Protein AF-0000000080533565 (afdb_homodimer)

Solvent-accessible surface area (backbone atoms only — not comparable to full-atom values): 35456 Å² total; per-residue (Å²): 122,48,80,57,69,41,47,73,46,42,68,65,74,76,89,72,80,69,96,56,73,54,44,36,47,45,24,53,51,21,35,47,46,67,70,63,59,46,59,23,35,41,31,36,41,44,77,78,29,66,64,57,52,42,51,50,50,36,37,60,77,69,70,53,85,31,39,39,37,37,31,29,66,59,48,56,44,95,85,79,41,76,51,63,64,62,50,52,52,54,42,49,54,51,39,55,74,74,38,51,89,37,41,49,78,43,80,36,55,74,76,73,49,49,84,79,52,58,70,43,52,31,29,33,40,37,48,45,60,65,49,32,41,67,50,44,50,47,53,52,63,71,48,51,64,30,38,19,55,52,11,36,38,36,35,52,40,37,62,38,79,58,98,70,38,18,34,33,62,48,46,64,56,53,49,72,77,33,57,28,41,68,39,76,55,63,44,9,37,34,40,35,46,72,18,81,57,61,51,64,74,59,51,51,48,20,51,28,36,74,70,68,64,37,62,67,60,43,49,49,44,42,52,52,4,46,30,50,45,34,51,46,47,37,54,52,44,50,54,50,31,52,53,31,47,52,48,36,52,52,39,50,53,50,36,52,52,41,52,52,51,36,54,53,33,52,51,48,34,53,54,32,54,52,50,36,51,52,37,51,51,51,38,52,52,52,52,51,52,51,53,51,53,50,53,51,52,52,50,51,52,52,53,52,51,51,52,49,51,50,52,52,50,52,53,49,63,68,51,40,67,65,47,51,60,54,44,57,59,48,51,73,65,57,62,72,68,72,74,112,121,49,79,56,68,40,50,74,46,41,69,63,73,75,90,73,80,69,95,56,73,55,45,37,47,45,24,54,51,22,36,46,46,67,69,62,61,45,60,21,34,41,32,36,40,44,77,78,30,67,62,58,49,42,51,51,50,36,37,60,76,68,70,53,86,31,38,40,36,38,32,29,66,59,49,56,45,93,86,78,39,76,50,64,64,62,51,52,52,53,42,49,54,52,40,57,75,74,38,52,91,38,43,49,79,44,78,35,54,75,76,73,50,50,83,82,52,57,70,42,53,30,29,33,40,38,48,47,61,63,49,33,41,67,50,45,51,48,54,50,63,71,46,52,64,29,37,20,55,54,11,35,39,36,34,53,39,38,62,38,80,56,96,68,38,18,34,33,62,50,46,64,55,53,50,73,76,33,57,31,39,68,37,77,55,64,43,9,38,35,39,34,45,72,19,82,55,61,52,63,74,58,49,51,47,21,51,29,36,75,70,69,64,37,62,67,59,43,50,49,44,42,51,54,4,45,31,51,44,33,52,47,46,36,54,52,44,50,54,50,30,52,53,32,48,51,48,34,52,54,40,50,53,50,38,53,52,41,51,52,51,33,54,53,32,51,50,48,34,53,54,32,54,52,51,35,53,52,36,52,51,51,40,52,52,53,51,51,51,52,53,51,52,50,52,52,53,53,49,50,53,50,52,52,51,51,51,51,53,51,52,54,53,53,55,50,63,68,51,40,63,63,47,48,58,56,42,52,58,48,47,70,67,53,56,74,68,59,83,110

Nearest PDB structures (foldseek):
  4uy5-assembly1_A  TM=6.197E-01  e=5.911E-05  Mycolicibacterium smegmatis
  4pim-assembly1_A  TM=6.134E-01  e=7.041E-05  Mycolicibacterium smegmatis
  6fnr-assembly1_A  TM=6.108E-01  e=8.387E-05  Mycolicibacterium smegmatis
  2br5-assembly1_D  TM=6.459E-01  e=3.818E-04  Streptomyces clavuligerus
  2br4-assembly1_C  TM=4.812E-01  e=2.539E-04  Streptomyces clavuligerus

Radius of gyration: 55.13 Å; Cα contacts (8 Å, |Δi|>4): 985; chains: 2; bounding box: 79×177×116 Å

Sequence (680 aa):
MNDFPLSNSMLISPRELSLSAWLGHIPFASWLVEQLQPQSIVELGTHRGSSFLALCQAVQEQGLTARVFAVDTWEGDEHAGYYGDEIYNALREYQQRNYAGISEMLRMRFNEALPYFADGSIDLLHIDGLHTYEAVREDFETWLPKLSDRAVVIFHDTCVRERGFGVWQYWSEISQQYPAFEFTHTHGLGVLLVGKQRVPALADLAARAAAGDFAPINRLFDTLGSNIKRAEEVERVNAGLMDARNEVNRLGTLGHELQQRCLQLEQDVRDGRELVRQAEQQVQQQRERAEQSAVTAEDLRRIVAEERARMVEEVQAALGPQLDSQARSLDRLLQPWWRRMNDFPLSNSMLISPRELSLSAWLGHIPFASWLVEQLQPQSIVELGTHRGSSFLALCQAVQEQGLTARVFAVDTWEGDEHAGYYGDEIYNALREYQQRNYAGISEMLRMRFNEALPYFADGSIDLLHIDGLHTYEAVREDFETWLPKLSDRAVVIFHDTCVRERGFGVWQYWSEISQQYPAFEFTHTHGLGVLLVGKQRVPALADLAARAAAGDFAPINRLFDTLGSNIKRAEEVERVNAGLMDARNEVNRLGTLGHELQQRCLQLEQDVRDGRELVRQAEQQVQQQRERAEQSAVTAEDLRRIVAEERARMVEEVQAALGPQLDSQARSLDRLLQPWWRR

Foldseek 3Di:
DPPQDDDPQLLDDQPDADDDLCLLCLSVLLVCCVLLLAQEEEEEDQQLNNSVSSNLVSCVVNVGQHAYEYEEQNQDDPVGDGDDCPSVVVSVVVCVVPRVNRYYYHNDHLLVCQVVADFQRHAEYEYDYDQAQVVSVCSCVSCVRRHHLAHKYKYALLQPDPPRGCNVVNCVVVCVVFQWDKQNPSNIMIIGGSHNPYRVSVNVLSVCRVVVNNVVVSVVSSVSSVVSVVVSVVVVVVVVVVVVVVVVVVVVVVVVVVVVVVVVVVVVVVVVVVVVVVVVVVVVVVVVVVVVVVVVVVVVVVVVVVVVVVVVVVVCVVCVVVVVVVVVVVVVVPVPPVPD/DPPQDDDPQLLDDQPDADDDLCLLCLSVLLVCCVLQLAQEEEEEDQQLNNSVSSNLVSCVVNVGQHAYEYEEQNQDDPVGDGDDCPSVVVSVVVCVVPRVNRYYYHNDHLLVCQVVADFQRHAEYEYDYDQAQVVSVCSCVSCVRRHHLAHKYKYALLQPDPPRGCNVVNCVVVCVVFQWDKQNPSNIMIIGGSHNPYRVSVNVQSVCRVVVNNVVVSVVSSVSSVVSVVVSVVVVVVVVVVVVVVVVVVVVVVVVVVVVVVVVVVVVVVVVVVVVVVVVVVVVVVVVVVVVVVVVVVVVVVVVVVVVVVVVVVVCVVCVVVVVVVVVVVVVVVVVPVPD

Organism: Stenotrophomonas maltophilia (strain K279a) (NCBI:txid522373)

pLDDT: mean 86.28, std 18.14, range [25.46, 98.9]

Structure (mmCIF, N/CA/C/O backbone):
data_AF-0000000080533565-model_v1
#
loop_
_entity.id
_entity.type
_entity.pdbx_description
1 polymer 'LPS O-antigen biosynthesis protein'
#
loop_
_atom_site.group_PDB
_atom_site.id
_atom_site.type_symbol
_atom_site.label_atom_id
_atom_site.label_alt_id
_atom_site.label_comp_id
_atom_site.label_asym_id
_atom_site.label_entity_id
_atom_site.label_seq_id
_atom_site.pdbx_PDB_ins_code
_atom_site.Cartn_x
_atom_site.Cartn_y
_atom_site.Cartn_z
_atom_site.occupancy
_atom_site.B_iso_or_equiv
_atom_site.auth_seq_id
_atom_site.auth_comp_id
_atom_site.auth_asym_id
_atom_site.auth_atom_id
_atom_site.pdbx_PDB_model_num
ATOM 1 N N . MET A 1 1 ? -5.46 -19.702 -17.328 1 48.3 1 MET A N 1
ATOM 2 C CA . MET A 1 1 ? -4.772 -19.977 -16.07 1 48.3 1 MET A CA 1
ATOM 3 C C . MET A 1 1 ? -3.269 -19.767 -16.214 1 48.3 1 MET A C 1
ATOM 5 O O . MET A 1 1 ? -2.679 -20.144 -17.228 1 48.3 1 MET A O 1
ATOM 9 N N . ASN A 1 2 ? -2.687 -18.665 -15.605 1 58.46 2 ASN A N 1
ATOM 10 C CA . ASN A 1 2 ? -1.243 -18.46 -15.555 1 58.46 2 ASN A CA 1
ATOM 11 C C . ASN A 1 2 ? -0.55 -19.548 -14.74 1 58.46 2 ASN A C 1
ATOM 13 O O . ASN A 1 2 ? -0.873 -19.752 -13.568 1 58.46 2 ASN A O 1
ATOM 17 N N . ASP A 1 3 ? -0.053 -20.557 -15.458 1 69.55 3 ASP A N 1
ATOM 18 C CA . ASP A 1 3 ? 0.605 -21.738 -14.908 1 69.55 3 ASP A CA 1
ATOM 19 C C . ASP A 1 3 ? 1.935 -21.372 -14.254 1 69.55 3 ASP A C 1
ATOM 21 O O . ASP A 1 3 ? 2.808 -22.227 -14.089 1 69.55 3 ASP A O 1
ATOM 25 N N . PHE A 1 4 ? 2.162 -20.065 -14 1 80.33 4 PHE A N 1
ATOM 26 C CA . PHE A 1 4 ? 3.401 -19.694 -13.327 1 80.33 4 PHE A CA 1
ATOM 27 C C . PHE A 1 4 ? 3.361 -20.099 -11.858 1 80.33 4 PHE A C 1
ATOM 29 O O . PHE A 1 4 ? 2.453 -19.703 -11.124 1 80.33 4 PHE A O 1
ATOM 36 N N . PRO A 1 5 ? 4.245 -20.934 -11.489 1 80.1 5 PRO A N 1
ATOM 37 C CA . PRO A 1 5 ? 4.226 -21.401 -10.101 1 80.1 5 PRO A CA 1
ATOM 38 C C . PRO A 1 5 ? 4.597 -20.306 -9.105 1 80.1 5 PRO A C 1
ATOM 40 O O . PRO A 1 5 ? 5.495 -19.502 -9.371 1 80.1 5 PRO A O 1
ATOM 43 N N . LEU A 1 6 ? 3.899 -20.332 -8.027 1 82.18 6 LEU A N 1
ATOM 44 C CA . LEU A 1 6 ? 4.182 -19.364 -6.973 1 82.18 6 LEU A CA 1
ATOM 45 C C . LEU A 1 6 ? 5.274 -19.879 -6.041 1 82.18 6 LEU A C 1
ATOM 47 O O . LEU A 1 6 ? 5.304 -21.066 -5.709 1 82.18 6 LEU A O 1
ATOM 51 N N . SER A 1 7 ? 6.236 -19.007 -5.757 1 87.8 7 SER A N 1
ATOM 52 C CA . SER A 1 7 ? 7.281 -19.302 -4.782 1 87.8 7 SER A CA 1
ATOM 53 C C . SER A 1 7 ? 7.232 -18.33 -3.608 1 87.8 7 SER A C 1
ATOM 55 O O . SER A 1 7 ? 6.817 -17.18 -3.764 1 87.8 7 SER A O 1
ATOM 57 N N . ASN A 1 8 ? 7.609 -18.831 -2.48 1 88.73 8 ASN A N 1
ATOM 58 C CA . ASN A 1 8 ? 7.625 -17.996 -1.283 1 88.73 8 ASN A CA 1
ATOM 59 C C . ASN A 1 8 ? 8.565 -16.804 -1.444 1 88.73 8 ASN A C 1
ATOM 61 O O . ASN A 1 8 ? 8.35 -15.753 -0.838 1 88.73 8 ASN A O 1
ATOM 65 N N . SER A 1 9 ? 9.545 -16.993 -2.236 1 93.65 9 SER A N 1
ATOM 66 C CA . SER A 1 9 ? 10.534 -15.934 -2.411 1 93.65 9 SER A CA 1
ATOM 67 C C . SER A 1 9 ? 9.909 -14.693 -3.04 1 93.65 9 SER A C 1
ATOM 69 O O . SER A 1 9 ? 10.37 -13.574 -2.807 1 93.65 9 SER A O 1
ATOM 71 N N . MET A 1 10 ? 8.797 -14.86 -3.801 1 93.51 10 MET A N 1
ATOM 72 C CA . MET A 1 10 ? 8.123 -13.747 -4.463 1 93.51 10 MET A CA 1
ATOM 73 C C . MET A 1 10 ? 7.397 -12.869 -3.449 1 93.51 10 MET A C 1
ATOM 75 O O . MET A 1 10 ? 7.006 -11.744 -3.763 1 93.51 10 MET A O 1
ATOM 79 N N . LEU A 1 11 ? 7.178 -13.432 -2.231 1 94.01 11 LEU A N 1
ATOM 80 C CA . LEU A 1 11 ? 6.392 -12.748 -1.21 1 94.01 11 LEU A CA 1
ATOM 81 C C . LEU A 1 11 ? 7.3 -12.09 -0.176 1 94.01 11 LEU A C 1
ATOM 83 O O . LEU A 1 11 ? 6.892 -11.876 0.968 1 94.01 11 LEU A O 1
ATOM 87 N N . ILE A 1 12 ? 8.483 -11.711 -0.549 1 94.14 12 ILE A N 1
ATOM 88 C CA . ILE A 1 12 ? 9.504 -11.139 0.322 1 94.14 12 ILE A CA 1
ATOM 89 C C . ILE A 1 12 ? 8.986 -9.843 0.942 1 94.14 12 ILE A C 1
ATOM 91 O O . ILE A 1 12 ? 8.298 -9.062 0.279 1 94.14 12 ILE A O 1
ATOM 95 N N . SER A 1 13 ? 9.308 -9.669 2.163 1 93.3 13 SER A N 1
ATOM 96 C CA . SER A 1 13 ? 9.09 -8.419 2.884 1 93.3 13 SER A CA 1
ATOM 97 C C . SER A 1 13 ? 10.408 -7.703 3.161 1 93.3 13 SER A C 1
ATOM 99 O O . SER A 1 13 ? 11.17 -8.113 4.039 1 93.3 13 SER A O 1
ATOM 101 N N . PRO A 1 14 ? 10.633 -6.649 2.437 1 95.61 14 PRO A N 1
ATOM 102 C CA . PRO A 1 14 ? 11.915 -5.969 2.632 1 95.61 14 PRO A CA 1
ATOM 103 C C . PRO A 1 14 ? 12.108 -5.472 4.062 1 95.61 14 PRO A C 1
ATOM 105 O O . PRO A 1 14 ? 11.183 -4.911 4.655 1 95.61 14 PRO A O 1
ATOM 108 N N . ARG A 1 15 ? 13.268 -5.658 4.576 1 94.68 15 ARG A N 1
ATOM 109 C CA . ARG A 1 15 ? 13.6 -5.226 5.93 1 94.68 15 ARG A CA 1
ATOM 110 C C . ARG A 1 15 ? 13.869 -3.725 5.974 1 94.68 15 ARG A C 1
ATOM 112 O O . ARG A 1 15 ? 13.643 -3.079 7 1 94.68 15 ARG A O 1
ATOM 119 N N . GLU A 1 16 ? 14.394 -3.274 4.845 1 91.41 16 GLU A N 1
ATOM 120 C CA . GLU A 1 16 ? 14.648 -1.845 4.691 1 91.41 16 GLU A CA 1
ATOM 121 C C . GLU A 1 16 ? 13.85 -1.265 3.526 1 91.41 16 GLU A C 1
ATOM 123 O O . GLU A 1 16 ? 13.922 -1.773 2.405 1 91.41 16 GLU A O 1
ATOM 128 N N . LEU A 1 17 ? 13.037 -0.25 3.902 1 90.56 17 LEU A N 1
ATOM 129 C CA . LEU A 1 17 ? 12.188 0.382 2.898 1 90.56 17 LEU A CA 1
ATOM 130 C C . LEU A 1 17 ? 12.546 1.855 2.732 1 90.56 17 LEU A C 1
ATOM 132 O O . LEU A 1 17 ? 12.45 2.632 3.684 1 90.56 17 LEU A O 1
ATOM 136 N N . SER A 1 18 ? 13.215 2.184 1.63 1 89.03 18 SER A N 1
ATOM 137 C CA . SER A 1 18 ? 13.499 3.568 1.264 1 89.03 18 SER A CA 1
ATOM 138 C C . SER A 1 18 ? 12.896 3.916 -0.093 1 89.03 18 SER A C 1
ATOM 140 O O . SER A 1 18 ? 12.713 3.039 -0.939 1 89.03 18 SER A O 1
ATOM 142 N N . LEU A 1 19 ? 12.561 5.159 -0.22 1 90.02 19 LEU A N 1
ATOM 143 C CA . LEU A 1 19 ? 12.025 5.602 -1.503 1 90.02 19 LEU A CA 1
ATOM 144 C C . LEU A 1 19 ? 12.983 5.262 -2.639 1 90.02 19 LEU A C 1
ATOM 146 O O . LEU A 1 19 ? 14.16 5.628 -2.596 1 90.02 19 LEU A O 1
ATOM 150 N N . SER A 1 20 ? 12.492 4.566 -3.528 1 93.28 20 SER A N 1
ATOM 151 C CA . SER A 1 20 ? 13.304 4.134 -4.66 1 93.28 20 SER A CA 1
ATOM 152 C C . SER A 1 20 ? 12.433 3.754 -5.853 1 93.28 20 SER A C 1
ATOM 154 O O . SER A 1 20 ? 11.337 3.216 -5.681 1 93.28 20 SER A O 1
ATOM 156 N N . ALA A 1 21 ? 12.959 3.958 -7.016 1 92.19 21 ALA A N 1
ATOM 157 C CA . ALA A 1 21 ? 12.296 3.558 -8.255 1 92.19 21 ALA A CA 1
ATOM 158 C C . ALA A 1 21 ? 12.39 2.049 -8.464 1 92.19 21 ALA A C 1
ATOM 160 O O . ALA A 1 21 ? 11.751 1.5 -9.365 1 92.19 21 ALA A O 1
ATOM 161 N N . TRP A 1 22 ? 13.063 1.401 -7.593 1 95.56 22 TRP A N 1
ATOM 162 C CA . TRP A 1 22 ? 13.351 -0.016 -7.792 1 95.56 22 TRP A CA 1
ATOM 163 C C . TRP A 1 22 ? 12.449 -0.882 -6.919 1 95.56 22 TRP A C 1
ATOM 165 O O . TRP A 1 22 ? 12.476 -2.111 -7.015 1 95.56 22 TRP A O 1
ATOM 175 N N . LEU A 1 23 ? 11.635 -0.359 -6.103 1 96.84 23 LEU A N 1
ATOM 176 C CA . LEU A 1 23 ? 10.873 -1.084 -5.092 1 96.84 23 LEU A CA 1
ATOM 177 C C . LEU A 1 23 ? 9.963 -2.122 -5.738 1 96.84 23 LEU A C 1
ATOM 179 O O . LEU A 1 23 ? 9.805 -3.228 -5.214 1 96.84 23 LEU A O 1
ATOM 183 N N . GLY A 1 24 ? 9.436 -1.752 -6.871 1 97.85 24 GLY A N 1
ATOM 184 C CA . GLY A 1 24 ? 8.482 -2.621 -7.542 1 97.85 24 GLY A CA 1
ATOM 185 C C . GLY A 1 24 ? 9.108 -3.896 -8.074 1 97.85 24 GLY A C 1
ATOM 186 O O . GLY A 1 24 ? 8.399 -4.839 -8.431 1 97.85 24 GLY A O 1
ATOM 187 N N . HIS A 1 25 ? 10.408 -4.031 -8.082 1 98.42 25 HIS A N 1
ATOM 188 C CA . HIS A 1 25 ? 11.089 -5.171 -8.686 1 98.42 25 HIS A CA 1
ATOM 189 C C . HIS A 1 25 ? 11.621 -6.123 -7.619 1 98.42 25 HIS A C 1
ATOM 191 O O . HIS A 1 25 ? 12.15 -7.189 -7.941 1 98.42 25 HIS A O 1
ATOM 197 N N . ILE A 1 26 ? 11.433 -5.858 -6.352 1 98.25 26 ILE A N 1
ATOM 198 C CA . ILE A 1 26 ? 12.015 -6.615 -5.249 1 98.25 26 ILE A CA 1
ATOM 199 C C . ILE A 1 26 ? 11.468 -8.04 -5.255 1 98.25 26 ILE A C 1
ATOM 201 O O . ILE A 1 26 ? 12.225 -9.003 -5.115 1 98.25 26 ILE A O 1
ATOM 205 N N . PRO A 1 27 ? 10.155 -8.23 -5.531 1 97.58 27 PRO A N 1
ATOM 206 C CA . PRO A 1 27 ? 9.657 -9.606 -5.573 1 97.58 27 PRO A CA 1
ATOM 207 C C . PRO A 1 27 ? 10.311 -10.437 -6.675 1 97.58 27 PRO A C 1
ATOM 209 O O . PRO A 1 27 ? 10.657 -11.6 -6.454 1 97.58 27 PRO A O 1
ATOM 212 N N . PHE A 1 28 ? 10.461 -9.85 -7.82 1 98.02 28 PHE A N 1
ATOM 213 C CA . PHE A 1 28 ? 11.097 -10.586 -8.905 1 98.02 28 PHE A CA 1
ATOM 214 C C . PHE A 1 28 ? 12.556 -10.881 -8.577 1 98.02 28 PHE A C 1
ATOM 216 O O . PHE A 1 28 ? 13.054 -11.973 -8.86 1 98.02 28 PHE A O 1
ATOM 223 N N . ALA A 1 29 ? 13.243 -9.865 -7.997 1 98.49 29 ALA A N 1
ATOM 224 C CA . ALA A 1 29 ? 14.647 -10.052 -7.64 1 98.49 29 ALA A CA 1
ATOM 225 C C . ALA A 1 29 ? 14.822 -11.25 -6.711 1 98.49 29 ALA A C 1
ATOM 227 O O . ALA A 1 29 ? 15.734 -12.059 -6.894 1 98.49 29 ALA A O 1
ATOM 228 N N . SER A 1 30 ? 13.985 -11.308 -5.762 1 98.07 30 SER A N 1
ATOM 229 C CA . SER A 1 30 ? 14.049 -12.422 -4.821 1 98.07 30 SER A CA 1
ATOM 230 C C . SER A 1 30 ? 13.787 -13.752 -5.521 1 98.07 30 SER A C 1
ATOM 232 O O . SER A 1 30 ? 14.487 -14.737 -5.275 1 98.07 30 SER A O 1
ATOM 234 N N . TRP A 1 31 ? 12.789 -13.777 -6.362 1 97.11 31 TRP A N 1
ATOM 235 C CA . TRP A 1 31 ? 12.482 -14.977 -7.134 1 97.11 31 TRP A CA 1
ATOM 236 C C . TRP A 1 31 ? 13.644 -15.348 -8.05 1 97.11 31 TRP A C 1
ATOM 238 O O . TRP A 1 31 ? 13.978 -16.526 -8.193 1 97.11 31 TRP A O 1
ATOM 248 N N . LEU A 1 32 ? 14.237 -14.337 -8.649 1 98.15 32 LEU A N 1
ATOM 249 C CA . LEU A 1 32 ? 15.357 -14.542 -9.56 1 98.15 32 LEU A CA 1
ATOM 250 C C . LEU A 1 32 ? 16.527 -15.207 -8.843 1 98.15 32 LEU A C 1
ATOM 252 O O . LEU A 1 32 ? 17.138 -16.138 -9.374 1 98.15 32 LEU A O 1
ATOM 256 N N . VAL A 1 33 ? 16.819 -14.74 -7.677 1 98.36 33 VAL A N 1
ATOM 257 C CA . VAL A 1 33 ? 17.902 -15.305 -6.879 1 98.36 33 VAL A CA 1
ATOM 258 C C . VAL A 1 33 ? 17.596 -16.765 -6.552 1 98.36 33 VAL A C 1
ATOM 260 O O . VAL A 1 33 ? 18.485 -17.618 -6.602 1 98.36 33 VAL A O 1
ATOM 263 N N . GLU A 1 34 ? 16.378 -17.053 -6.266 1 97.04 34 GLU A N 1
ATOM 264 C CA . GLU A 1 34 ? 15.969 -18.419 -5.956 1 97.04 34 GLU A CA 1
ATOM 265 C C . GLU A 1 34 ? 16.187 -19.345 -7.15 1 97.04 34 GLU A C 1
ATOM 267 O O . GLU A 1 34 ? 16.675 -20.465 -6.993 1 97.04 34 GLU A O 1
ATOM 272 N N . GLN A 1 35 ? 15.806 -18.858 -8.318 1 96.54 35 GLN A N 1
ATOM 273 C CA . GLN A 1 35 ? 15.886 -19.689 -9.515 1 96.54 35 GLN A CA 1
ATOM 274 C C . GLN A 1 35 ? 17.331 -19.837 -9.985 1 96.54 35 GLN A C 1
ATOM 276 O O . GLN A 1 35 ? 17.758 -20.932 -10.359 1 96.54 35 GLN A O 1
ATOM 281 N N . LEU A 1 36 ? 18.06 -18.766 -9.928 1 97.64 36 LEU A N 1
ATOM 282 C CA . LEU A 1 36 ? 19.398 -18.719 -10.507 1 97.64 36 LEU A CA 1
ATOM 283 C C . LEU A 1 36 ? 20.422 -19.334 -9.559 1 97.64 36 LEU A C 1
ATOM 285 O O . LEU A 1 36 ? 21.436 -19.879 -10.003 1 97.64 36 LEU A O 1
ATOM 289 N N . GLN A 1 37 ? 20.166 -19.225 -8.256 1 97.73 37 GLN A N 1
ATOM 290 C CA . GLN A 1 37 ? 21.128 -19.659 -7.249 1 97.73 37 GLN A CA 1
ATOM 291 C C . GLN A 1 37 ? 22.534 -19.167 -7.583 1 97.73 37 GLN A C 1
ATOM 293 O O . GLN A 1 37 ? 23.467 -19.965 -7.692 1 97.73 37 GLN A O 1
ATOM 298 N N . PRO A 1 38 ? 22.648 -17.876 -7.697 1 98.22 38 PRO A N 1
ATOM 299 C CA . PRO A 1 38 ? 23.928 -17.317 -8.138 1 98.22 38 PRO A CA 1
ATOM 300 C C . PRO A 1 38 ? 25.031 -17.474 -7.094 1 98.22 38 PRO A C 1
ATOM 302 O O . PRO A 1 38 ? 24.746 -17.552 -5.897 1 98.22 38 PRO A O 1
ATOM 305 N N . GLN A 1 39 ? 26.253 -17.562 -7.601 1 97.6 39 GLN A N 1
ATOM 306 C CA . GLN A 1 39 ? 27.414 -17.526 -6.718 1 97.6 39 GLN A CA 1
ATOM 307 C C . GLN A 1 39 ? 27.971 -16.111 -6.598 1 97.6 39 GLN A C 1
ATOM 309 O O . GLN A 1 39 ? 28.561 -15.755 -5.576 1 97.6 39 GLN A O 1
ATOM 314 N N . SER A 1 40 ? 27.746 -15.345 -7.597 1 98.41 40 SER A N 1
ATOM 315 C CA . SER A 1 40 ? 28.26 -13.98 -7.639 1 98.41 40 SER A CA 1
ATOM 316 C C . SER A 1 40 ? 27.257 -13.031 -8.285 1 98.41 40 SER A C 1
ATOM 318 O O . SER A 1 40 ? 26.776 -13.286 -9.391 1 98.41 40 SER A O 1
ATOM 320 N N . ILE A 1 41 ? 26.912 -11.934 -7.577 1 98.82 41 ILE A N 1
ATOM 321 C CA . ILE A 1 41 ? 26.013 -10.882 -8.037 1 98.82 41 ILE A CA 1
ATOM 322 C C . ILE A 1 41 ? 26.742 -9.54 -8.031 1 98.82 41 ILE A C 1
ATOM 324 O O . ILE A 1 41 ? 27.382 -9.178 -7.041 1 98.82 41 ILE A O 1
ATOM 328 N N . VAL A 1 42 ? 26.687 -8.808 -9.135 1 98.84 42 VAL A N 1
ATOM 329 C CA . VAL A 1 42 ? 27.324 -7.497 -9.214 1 98.84 42 VAL A CA 1
ATOM 330 C C . VAL A 1 42 ? 26.301 -6.451 -9.649 1 98.84 42 VAL A C 1
ATOM 332 O O . VAL A 1 42 ? 25.578 -6.65 -10.629 1 98.84 42 VAL A O 1
ATOM 335 N N . GLU A 1 43 ? 26.194 -5.402 -8.93 1 98.66 43 GLU A N 1
ATOM 336 C CA . GLU A 1 43 ? 25.33 -4.276 -9.271 1 98.66 43 GLU A CA 1
ATOM 337 C C . GLU A 1 43 ? 26.15 -3.047 -9.654 1 98.66 43 GLU A C 1
ATOM 339 O O . GLU A 1 43 ? 27.024 -2.617 -8.898 1 98.66 43 GLU A O 1
ATOM 344 N N . LEU A 1 44 ? 25.889 -2.523 -10.821 1 98.1 44 LEU A N 1
ATOM 345 C CA . LEU A 1 44 ? 26.475 -1.268 -11.278 1 98.1 44 LEU A CA 1
ATOM 346 C C . LEU A 1 44 ? 25.513 -0.106 -11.054 1 98.1 44 LEU A C 1
ATOM 348 O O . LEU A 1 44 ? 24.536 0.049 -11.79 1 98.1 44 LEU A O 1
ATOM 352 N N . GLY A 1 45 ? 25.761 0.716 -10.08 1 96.12 45 GLY A N 1
ATOM 353 C CA . GLY A 1 45 ? 24.857 1.788 -9.692 1 96.12 45 GLY A CA 1
ATOM 354 C C . GLY A 1 45 ? 23.948 1.412 -8.537 1 96.12 45 GLY A C 1
ATOM 355 O O . GLY A 1 45 ? 22.946 0.72 -8.728 1 96.12 45 GLY A O 1
ATOM 356 N N . THR A 1 46 ? 24.229 1.97 -7.358 1 94.74 46 THR A N 1
ATOM 357 C CA . THR A 1 46 ? 23.552 1.499 -6.155 1 94.74 46 THR A CA 1
ATOM 358 C C . THR A 1 46 ? 22.791 2.637 -5.481 1 94.74 46 THR A C 1
ATOM 360 O O . THR A 1 46 ? 21.736 2.417 -4.882 1 94.74 46 THR A O 1
ATOM 363 N N . HIS A 1 47 ? 23.263 3.825 -5.544 1 91.78 47 HIS A N 1
ATOM 364 C CA . HIS A 1 47 ? 22.657 4.999 -4.924 1 91.78 47 HIS A CA 1
ATOM 365 C C . HIS A 1 47 ? 22.263 4.716 -3.478 1 91.78 47 HIS A C 1
ATOM 367 O O . HIS A 1 47 ? 23.119 4.409 -2.646 1 91.78 47 HIS A O 1
ATOM 373 N N . ARG A 1 48 ? 20.999 4.582 -3.14 1 91.09 48 ARG A N 1
ATOM 374 C CA . ARG A 1 48 ? 20.555 4.391 -1.763 1 91.09 48 ARG A CA 1
ATOM 375 C C . ARG A 1 48 ? 20.501 2.909 -1.406 1 91.09 48 ARG A C 1
ATOM 377 O O . ARG A 1 48 ? 20.302 2.552 -0.243 1 91.09 48 ARG A O 1
ATOM 384 N N . GLY A 1 49 ? 20.577 2.038 -2.371 1 95.23 49 GLY A N 1
ATOM 385 C CA . GLY A 1 49 ? 20.866 0.639 -2.099 1 95.23 49 GLY A CA 1
ATOM 386 C C . GLY A 1 49 ? 19.622 -0.228 -2.051 1 95.23 49 GLY A C 1
ATOM 387 O O . GLY A 1 49 ? 19.661 -1.35 -1.54 1 95.23 49 GLY A O 1
ATOM 388 N N . SER A 1 50 ? 18.483 0.153 -2.602 1 95.55 50 SER A N 1
ATOM 389 C CA . SER A 1 50 ? 17.253 -0.63 -2.541 1 95.55 50 SER A CA 1
ATOM 390 C C . SER A 1 50 ? 17.419 -1.974 -3.242 1 95.55 50 SER A C 1
ATOM 392 O O . SER A 1 50 ? 17.074 -3.018 -2.684 1 95.55 50 SER A O 1
ATOM 394 N N . SER A 1 51 ? 17.935 -1.945 -4.439 1 97.51 51 SER A N 1
ATOM 395 C CA . SER A 1 51 ? 18.153 -3.186 -5.176 1 97.51 51 SER A CA 1
ATOM 396 C C . SER A 1 51 ? 19.257 -4.022 -4.537 1 97.51 51 SER A C 1
ATOM 398 O O . SER A 1 51 ? 19.112 -5.236 -4.381 1 97.51 51 SER A O 1
ATOM 400 N N . PHE A 1 52 ? 20.307 -3.381 -4.104 1 97.94 52 PHE A N 1
ATOM 401 C CA . PHE A 1 52 ? 21.444 -4.048 -3.48 1 97.94 52 PHE A CA 1
ATOM 402 C C . PHE A 1 52 ? 21.016 -4.774 -2.21 1 97.94 52 PHE A C 1
ATOM 404 O O . PHE A 1 52 ? 21.309 -5.959 -2.038 1 97.94 52 PHE A O 1
ATOM 411 N N . LEU A 1 53 ? 20.281 -4.099 -1.372 1 97.97 53 LEU A N 1
ATOM 412 C CA . LEU A 1 53 ? 19.829 -4.669 -0.107 1 97.97 53 LEU A CA 1
ATOM 413 C C . LEU A 1 53 ? 18.81 -5.779 -0.344 1 97.97 53 LEU A C 1
ATOM 415 O O . LEU A 1 53 ? 18.781 -6.768 0.392 1 97.97 53 LEU A O 1
ATOM 419 N N . ALA A 1 54 ? 17.977 -5.615 -1.364 1 97.69 54 ALA A N 1
ATOM 420 C CA . ALA A 1 54 ? 17.015 -6.655 -1.717 1 97.69 54 ALA A CA 1
ATOM 421 C C . ALA A 1 54 ? 17.725 -7.939 -2.139 1 97.69 54 ALA A C 1
ATOM 423 O O . ALA A 1 54 ? 17.322 -9.036 -1.745 1 97.69 54 ALA A O 1
ATOM 424 N N . LEU A 1 55 ? 18.739 -7.82 -2.918 1 98.41 55 LEU A N 1
ATOM 425 C CA . LEU A 1 55 ? 19.502 -8.98 -3.367 1 98.41 55 LEU A CA 1
ATOM 426 C C . LEU A 1 55 ? 20.226 -9.64 -2.198 1 98.41 55 LEU A C 1
ATOM 428 O O . LEU A 1 55 ? 20.253 -10.868 -2.094 1 98.41 55 LEU A O 1
ATOM 432 N N . CYS A 1 56 ? 20.782 -8.8 -1.313 1 98.5 56 CYS A N 1
ATOM 433 C CA . CYS A 1 56 ? 21.423 -9.331 -0.116 1 98.5 56 CYS A CA 1
ATOM 434 C C . CYS A 1 56 ? 20.431 -10.118 0.731 1 98.5 56 CYS A C 1
ATOM 436 O O . CYS A 1 56 ? 20.73 -11.228 1.176 1 98.5 56 CYS A O 1
ATOM 438 N N . GLN A 1 57 ? 19.272 -9.559 0.921 1 98.05 57 GLN A N 1
ATOM 439 C CA . GLN A 1 57 ? 18.246 -10.207 1.731 1 98.05 57 GLN A CA 1
ATOM 440 C C . GLN A 1 57 ? 17.814 -11.534 1.112 1 98.05 57 GLN A C 1
ATOM 442 O O . GLN A 1 57 ? 17.619 -12.522 1.823 1 98.05 57 GLN A O 1
ATOM 447 N N . ALA A 1 58 ? 17.615 -11.52 -0.191 1 97.98 58 ALA A N 1
ATOM 448 C CA . ALA A 1 58 ? 17.222 -12.743 -0.885 1 97.98 58 ALA A CA 1
ATOM 449 C C . ALA A 1 58 ? 18.259 -13.845 -0.686 1 97.98 58 ALA A C 1
ATOM 451 O O . ALA A 1 58 ? 17.91 -14.987 -0.378 1 97.98 58 ALA A O 1
ATOM 452 N N . VAL A 1 59 ? 19.541 -13.513 -0.804 1 98.2 59 VAL A N 1
ATOM 453 C CA . VAL A 1 59 ? 20.634 -14.467 -0.645 1 98.2 59 VAL A CA 1
ATOM 454 C C . VAL A 1 59 ? 20.622 -15.034 0.773 1 98.2 59 VAL A C 1
ATOM 456 O O . VAL A 1 59 ? 20.715 -16.249 0.963 1 98.2 59 VAL A O 1
ATOM 459 N N . GLN A 1 60 ? 20.495 -14.164 1.687 1 97.46 60 GLN A N 1
ATOM 460 C CA . GLN A 1 60 ? 20.502 -14.559 3.092 1 97.46 60 GLN A CA 1
ATOM 461 C C . GLN A 1 60 ? 19.308 -15.452 3.418 1 97.46 60 GLN A C 1
ATOM 463 O O . GLN A 1 60 ? 19.467 -16.517 4.018 1 97.46 60 GLN A O 1
ATOM 468 N N . GLU A 1 61 ? 18.14 -15.095 3.014 1 96.23 61 GLU A N 1
ATOM 469 C CA . GLU A 1 61 ? 16.916 -15.808 3.366 1 96.23 61 GLU A CA 1
ATOM 470 C C . GLU A 1 61 ? 16.857 -17.173 2.685 1 96.23 61 GLU A C 1
ATOM 472 O O . GLU A 1 61 ? 16.232 -18.103 3.198 1 96.23 61 GLU A O 1
ATOM 477 N N . GLN A 1 62 ? 17.521 -17.268 1.598 1 96.09 62 GLN A N 1
ATOM 478 C CA . GLN A 1 62 ? 17.465 -18.52 0.852 1 96.09 62 GLN A CA 1
ATOM 479 C C . GLN A 1 62 ? 18.664 -19.407 1.176 1 96.09 62 GLN A C 1
ATOM 481 O O . GLN A 1 62 ? 18.811 -20.493 0.611 1 96.09 62 GLN A O 1
ATOM 486 N N . GLY A 1 63 ? 19.575 -18.967 2.032 1 95.96 63 GLY A N 1
ATOM 487 C CA . GLY A 1 63 ? 20.686 -19.759 2.537 1 95.96 63 GLY A CA 1
ATOM 488 C C . GLY A 1 63 ? 21.751 -20.026 1.491 1 95.96 63 GLY A C 1
ATOM 489 O O . GLY A 1 63 ? 22.319 -21.119 1.44 1 95.96 63 GLY A O 1
ATOM 490 N N . LEU A 1 64 ? 21.976 -19.065 0.659 1 96.62 64 LEU A N 1
ATOM 491 C CA . LEU A 1 64 ? 22.969 -19.236 -0.396 1 96.62 64 LEU A CA 1
ATOM 492 C C . LEU A 1 64 ? 24.336 -18.733 0.056 1 96.62 64 LEU A C 1
ATOM 494 O O . LEU A 1 64 ? 24.431 -17.945 1 1 96.62 64 LEU A O 1
ATOM 498 N N . THR A 1 65 ? 25.361 -19.149 -0.596 1 94.9 65 THR A N 1
ATOM 499 C CA . THR A 1 65 ? 26.721 -18.705 -0.31 1 94.9 65 THR A CA 1
ATOM 500 C C . THR A 1 65 ? 27.173 -17.659 -1.325 1 94.9 65 THR A C 1
ATOM 502 O O . THR A 1 65 ? 28.37 -17.407 -1.473 1 94.9 65 THR A O 1
ATOM 505 N N . ALA A 1 66 ? 26.315 -17.048 -1.885 1 96.83 66 ALA A N 1
ATOM 506 C CA . ALA A 1 66 ? 26.596 -16.065 -2.928 1 96.83 66 ALA A CA 1
ATOM 507 C C . ALA A 1 66 ? 27.25 -14.816 -2.343 1 96.83 66 ALA A C 1
ATOM 509 O O . ALA A 1 66 ? 27.037 -14.487 -1.174 1 96.83 66 ALA A O 1
ATOM 510 N N . ARG A 1 67 ? 28.042 -14.153 -3.153 1 97.71 67 ARG A N 1
ATOM 511 C CA . ARG A 1 67 ? 28.591 -12.837 -2.846 1 97.71 67 ARG A CA 1
ATOM 512 C C . ARG A 1 67 ? 27.913 -11.753 -3.678 1 97.71 67 ARG A C 1
ATOM 514 O O . ARG A 1 67 ? 27.732 -11.914 -4.887 1 97.71 67 ARG A O 1
ATOM 521 N N . VAL A 1 68 ? 27.548 -10.667 -2.999 1 98.71 68 VAL A N 1
ATOM 522 C CA . VAL A 1 68 ? 26.877 -9.553 -3.66 1 98.71 68 VAL A CA 1
ATOM 523 C C . VAL A 1 68 ? 27.775 -8.318 -3.629 1 98.71 68 VAL A C 1
ATOM 525 O O . VAL A 1 68 ? 28.217 -7.891 -2.56 1 98.71 68 VAL A O 1
ATOM 528 N N . PHE A 1 69 ? 28.041 -7.707 -4.791 1 98.71 69 PHE A N 1
ATOM 529 C CA . PHE A 1 69 ? 28.916 -6.545 -4.895 1 98.71 69 PHE A CA 1
ATOM 530 C C . PHE A 1 69 ? 28.152 -5.336 -5.421 1 98.71 69 PHE A C 1
ATOM 532 O O . PHE A 1 69 ? 27.447 -5.431 -6.427 1 98.71 69 PHE A O 1
ATOM 539 N N . ALA A 1 70 ? 28.271 -4.263 -4.734 1 98.33 70 ALA A N 1
ATOM 540 C CA . ALA A 1 70 ? 27.776 -2.979 -5.224 1 98.33 70 ALA A CA 1
ATOM 541 C C . ALA A 1 70 ? 28.923 -2.099 -5.713 1 98.33 70 ALA A C 1
ATOM 543 O O . ALA A 1 70 ? 29.854 -1.807 -4.959 1 98.33 70 ALA A O 1
ATOM 544 N N . VAL A 1 71 ? 28.868 -1.653 -6.948 1 97.99 71 VAL A N 1
ATOM 545 C CA . VAL A 1 71 ? 29.881 -0.765 -7.508 1 97.99 71 VAL A CA 1
ATOM 546 C C . VAL A 1 71 ? 29.264 0.599 -7.809 1 97.99 71 VAL A C 1
ATOM 548 O O . VAL A 1 71 ? 28.331 0.702 -8.609 1 97.99 71 VAL A O 1
ATOM 551 N N . ASP A 1 72 ? 29.771 1.593 -7.17 1 96.54 72 ASP A N 1
ATOM 552 C CA . ASP A 1 72 ? 29.285 2.96 -7.333 1 96.54 72 ASP A CA 1
ATOM 553 C C . ASP A 1 72 ? 30.313 3.972 -6.831 1 96.54 72 ASP A C 1
ATOM 555 O O . ASP A 1 72 ? 31.093 3.674 -5.923 1 96.54 72 ASP A O 1
ATOM 559 N N . THR A 1 73 ? 30.297 5.168 -7.416 1 93.63 73 THR A N 1
ATOM 560 C CA . THR A 1 73 ? 31.153 6.233 -6.905 1 93.63 73 THR A CA 1
ATOM 561 C C . THR A 1 73 ? 30.486 6.949 -5.735 1 93.63 73 THR A C 1
ATOM 563 O O . THR A 1 73 ? 31.155 7.626 -4.951 1 93.63 73 THR A O 1
ATOM 566 N N . TRP A 1 74 ? 29.145 6.879 -5.66 1 93.53 74 TRP A N 1
ATOM 567 C CA . TRP A 1 74 ? 28.285 7.565 -4.702 1 93.53 74 TRP A CA 1
ATOM 568 C C . TRP A 1 74 ? 28.552 9.066 -4.708 1 93.53 74 TRP A C 1
ATOM 570 O O . TRP A 1 74 ? 28.508 9.715 -3.66 1 93.53 74 TRP A O 1
ATOM 580 N N . GLU A 1 75 ? 28.977 9.566 -5.834 1 86.89 75 GLU A N 1
ATOM 581 C CA . GLU A 1 75 ? 29.182 10.998 -6.026 1 86.89 75 GLU A CA 1
ATOM 582 C C . GLU A 1 75 ? 28.021 11.623 -6.794 1 86.89 75 GLU A C 1
ATOM 584 O O . GLU A 1 75 ? 27.892 12.848 -6.846 1 86.89 75 GLU A O 1
ATOM 589 N N . GLY A 1 76 ? 27.149 10.828 -7.205 1 77.86 76 GLY A N 1
ATOM 590 C CA . GLY A 1 76 ? 26.026 11.313 -7.99 1 77.86 76 GLY A CA 1
ATOM 591 C C . GLY A 1 76 ? 26.367 11.52 -9.454 1 77.86 76 GLY A C 1
ATOM 592 O O . GLY A 1 76 ? 27.507 11.299 -9.869 1 77.86 76 GLY A O 1
ATOM 593 N N . ASP A 1 77 ? 25.311 11.731 -10.235 1 71.94 77 ASP A N 1
ATOM 594 C CA . ASP A 1 77 ? 25.452 12.02 -11.658 1 71.94 77 ASP A CA 1
ATOM 595 C C . ASP A 1 77 ? 24.346 12.957 -12.14 1 71.94 77 ASP A C 1
ATOM 597 O O . ASP A 1 77 ? 23.64 13.561 -11.33 1 71.94 77 ASP A O 1
ATOM 601 N N . GLU A 1 78 ? 24.437 13.283 -13.415 1 68.48 78 GLU A N 1
ATOM 602 C CA . GLU A 1 78 ? 23.518 14.242 -14.02 1 68.48 78 GLU A CA 1
ATOM 603 C C . GLU A 1 78 ? 22.065 13.844 -13.776 1 68.48 78 GLU A C 1
ATOM 605 O O . GLU A 1 78 ? 21.195 14.705 -13.634 1 68.48 78 GLU A O 1
ATOM 610 N N . HIS A 1 79 ? 21.876 12.577 -13.65 1 69.66 79 HIS A N 1
ATOM 611 C CA . HIS A 1 79 ? 20.494 12.121 -13.557 1 69.66 79 HIS A CA 1
ATOM 612 C C . HIS A 1 79 ? 20.068 11.948 -12.103 1 69.66 79 HIS A C 1
ATOM 614 O O . HIS A 1 79 ? 18.895 12.129 -11.769 1 69.66 79 HIS A O 1
ATOM 620 N N . ALA A 1 80 ? 20.892 11.589 -11.126 1 70.2 80 ALA A N 1
ATOM 621 C CA . ALA A 1 80 ? 20.565 11.308 -9.731 1 70.2 80 ALA A CA 1
ATOM 622 C C . ALA A 1 80 ? 20.852 12.518 -8.846 1 70.2 80 ALA A C 1
ATOM 624 O O . ALA A 1 80 ? 20.382 12.589 -7.708 1 70.2 80 ALA A O 1
ATOM 625 N N . GLY A 1 81 ? 21.54 13.458 -9.416 1 70.11 81 GLY A N 1
ATOM 626 C CA . GLY A 1 81 ? 21.988 14.589 -8.618 1 70.11 81 GLY A CA 1
ATOM 627 C C . GLY A 1 81 ? 23.268 14.31 -7.854 1 70.11 81 GLY A C 1
ATOM 628 O O . GLY A 1 81 ? 23.673 13.155 -7.712 1 70.11 81 GLY A O 1
ATOM 629 N N . TYR A 1 82 ? 23.959 15.378 -7.458 1 76.26 82 TYR A N 1
ATOM 630 C CA . TYR A 1 82 ? 25.191 15.259 -6.687 1 76.26 82 TYR A CA 1
ATOM 631 C C . TYR A 1 82 ? 24.908 15.328 -5.191 1 76.26 82 TYR A C 1
ATOM 633 O O . TYR A 1 82 ? 24.063 16.11 -4.749 1 76.26 82 TYR A O 1
ATOM 641 N N . TYR A 1 83 ? 25.467 14.287 -4.534 1 75.72 83 TYR A N 1
ATOM 642 C CA . TYR A 1 83 ? 25.258 14.242 -3.091 1 75.72 83 TYR A CA 1
ATOM 643 C C . TYR A 1 83 ? 26.56 13.94 -2.36 1 75.72 83 TYR A C 1
ATOM 645 O O . TYR A 1 83 ? 27.524 13.465 -2.965 1 75.72 83 TYR A O 1
ATOM 653 N N . GLY A 1 84 ? 26.621 14.348 -1.069 1 78.67 84 GLY A N 1
ATOM 654 C CA . GLY A 1 84 ? 27.784 14.089 -0.235 1 78.67 84 GLY A CA 1
ATOM 655 C C . GLY A 1 84 ? 27.852 12.658 0.265 1 78.67 84 GLY A C 1
ATOM 656 O O . GLY A 1 84 ? 27.277 11.754 -0.344 1 78.67 84 GLY A O 1
ATOM 657 N N . ASP A 1 85 ? 28.616 12.429 1.237 1 90.2 85 ASP A N 1
ATOM 658 C CA . ASP A 1 85 ? 28.928 11.09 1.729 1 90.2 85 ASP A CA 1
ATOM 659 C C . ASP A 1 85 ? 27.795 10.546 2.595 1 90.2 85 ASP A C 1
ATOM 661 O O . ASP A 1 85 ? 27.857 9.407 3.065 1 90.2 85 ASP A O 1
ATOM 665 N N . GLU A 1 86 ? 26.799 11.243 2.671 1 89.96 86 GLU A N 1
ATOM 666 C CA . GLU A 1 86 ? 25.724 10.851 3.578 1 89.96 86 GLU A CA 1
ATOM 667 C C . GLU A 1 86 ? 25.045 9.568 3.107 1 89.96 86 GLU A C 1
ATOM 669 O O . GLU A 1 86 ? 24.75 8.683 3.913 1 89.96 86 GLU A O 1
ATOM 674 N N . ILE A 1 87 ? 24.843 9.483 1.871 1 90.99 87 ILE A N 1
ATOM 675 C CA . ILE A 1 87 ? 24.167 8.319 1.309 1 90.99 87 ILE A CA 1
ATOM 676 C C . ILE A 1 87 ? 25.058 7.086 1.451 1 90.99 87 ILE A C 1
ATOM 678 O O . ILE A 1 87 ? 24.608 6.038 1.919 1 90.99 87 ILE A O 1
ATOM 682 N N . TYR A 1 88 ? 26.29 7.258 1.082 1 94.64 88 TYR A N 1
ATOM 683 C CA . TYR A 1 88 ? 27.249 6.163 1.173 1 94.64 88 TYR A CA 1
ATOM 684 C C . TYR A 1 88 ? 27.392 5.681 2.611 1 94.64 88 TYR A C 1
ATOM 686 O O . TYR A 1 88 ? 27.362 4.477 2.875 1 94.64 88 TYR A O 1
ATOM 694 N N . ASN A 1 89 ? 27.542 6.603 3.505 1 95.36 89 ASN A N 1
ATOM 695 C CA . ASN A 1 89 ? 27.768 6.264 4.906 1 95.36 89 ASN A CA 1
ATOM 696 C C . ASN A 1 89 ? 26.563 5.548 5.511 1 95.36 89 ASN A C 1
ATOM 698 O O . ASN A 1 89 ? 26.721 4.581 6.258 1 95.36 89 ASN A O 1
ATOM 702 N N . ALA A 1 90 ? 25.444 5.981 5.157 1 94.09 90 ALA A N 1
ATOM 703 C CA . ALA A 1 90 ? 24.229 5.359 5.677 1 94.09 90 ALA A CA 1
ATOM 704 C C . ALA A 1 90 ? 24.077 3.933 5.156 1 94.09 90 ALA A C 1
ATOM 706 O O . ALA A 1 90 ? 23.745 3.019 5.915 1 94.09 90 ALA A O 1
ATOM 707 N N . LEU A 1 91 ? 24.299 3.767 3.938 1 95.6 91 LEU A N 1
ATOM 708 C CA . LEU A 1 91 ? 24.185 2.446 3.329 1 95.6 91 LEU A CA 1
ATOM 709 C C . LEU A 1 91 ? 25.255 1.504 3.869 1 95.6 91 LEU A C 1
ATOM 711 O O . LEU A 1 91 ? 24.971 0.343 4.173 1 95.6 91 LEU A O 1
ATOM 715 N N . ARG A 1 92 ? 26.413 2.005 3.983 1 96.58 92 ARG A N 1
ATOM 716 C CA . ARG A 1 92 ? 27.525 1.198 4.474 1 96.58 92 ARG A CA 1
ATOM 717 C C . ARG A 1 92 ? 27.268 0.724 5.901 1 96.58 92 ARG A C 1
ATOM 719 O O . ARG A 1 92 ? 27.536 -0.432 6.235 1 96.58 92 ARG A O 1
ATOM 726 N N . GLU A 1 93 ? 26.805 1.585 6.694 1 96.8 93 GLU A N 1
ATOM 727 C CA . GLU A 1 93 ? 26.495 1.228 8.075 1 96.8 93 GLU A CA 1
ATOM 728 C C . GLU A 1 93 ? 25.455 0.113 8.137 1 96.8 93 GLU A C 1
ATOM 730 O O . GLU A 1 93 ? 25.606 -0.842 8.902 1 96.8 93 GLU A O 1
ATOM 735 N N . TYR A 1 94 ? 24.435 0.237 7.344 1 96.9 94 TYR A N 1
ATOM 736 C CA . TYR A 1 94 ? 23.389 -0.779 7.332 1 96.9 94 TYR A CA 1
ATOM 737 C C . TYR A 1 94 ? 23.922 -2.104 6.799 1 96.9 94 TYR A C 1
ATOM 739 O O . TYR A 1 94 ? 23.639 -3.165 7.361 1 96.9 94 TYR A O 1
ATOM 747 N N . GLN A 1 95 ? 24.673 -2.01 5.744 1 96.87 95 GLN A N 1
ATOM 748 C CA . GLN A 1 95 ? 25.252 -3.191 5.112 1 96.87 95 GLN A CA 1
ATOM 749 C C . GLN A 1 95 ? 26.197 -3.917 6.064 1 96.87 95 GLN A C 1
ATOM 751 O O . GLN A 1 95 ? 26.169 -5.146 6.158 1 96.87 95 GLN A O 1
ATOM 756 N N . GLN A 1 96 ? 27.003 -3.227 6.784 1 96.96 96 GLN A N 1
ATOM 757 C CA . GLN A 1 96 ? 27.958 -3.82 7.715 1 96.96 96 GLN A CA 1
ATOM 758 C C . GLN A 1 96 ? 27.242 -4.501 8.877 1 96.96 96 GLN A C 1
ATOM 760 O O . GLN A 1 96 ? 27.668 -5.561 9.341 1 96.96 96 GLN A O 1
ATOM 765 N N . ARG A 1 97 ? 26.174 -3.932 9.281 1 96.91 97 ARG A N 1
ATOM 766 C CA . ARG A 1 97 ? 25.407 -4.448 10.41 1 96.91 97 ARG A CA 1
ATOM 767 C C . ARG A 1 97 ? 24.64 -5.707 10.021 1 96.91 97 ARG A C 1
ATOM 769 O O . ARG A 1 97 ? 24.485 -6.622 10.833 1 96.91 97 ARG A O 1
ATOM 776 N N . ASN A 1 98 ? 24.204 -5.795 8.747 1 97.1 98 ASN A N 1
ATOM 777 C CA . ASN A 1 98 ? 23.213 -6.822 8.443 1 97.1 98 ASN A CA 1
ATOM 778 C C . ASN A 1 98 ? 23.742 -7.826 7.422 1 97.1 98 ASN A C 1
ATOM 780 O O . ASN A 1 98 ? 23.28 -8.967 7.371 1 97.1 98 ASN A O 1
ATOM 784 N N . TYR A 1 99 ? 24.786 -7.365 6.555 1 97.26 99 TYR A N 1
ATOM 785 C CA . TYR A 1 99 ? 25.128 -8.219 5.423 1 97.26 99 TYR A CA 1
ATOM 786 C C . TYR A 1 99 ? 26.637 -8.269 5.215 1 97.26 99 TYR A C 1
ATOM 788 O O . TYR A 1 99 ? 27.109 -8.528 4.105 1 97.26 99 TYR A O 1
ATOM 796 N N . ALA A 1 100 ? 27.458 -8.006 6.142 1 93.5 100 ALA A N 1
ATOM 797 C CA . ALA A 1 100 ? 28.911 -7.925 6.018 1 93.5 100 ALA A CA 1
ATOM 798 C C . ALA A 1 100 ? 29.49 -9.234 5.487 1 93.5 100 ALA A C 1
ATOM 800 O O . ALA A 1 100 ? 30.452 -9.226 4.715 1 93.5 100 ALA A O 1
ATOM 801 N N . GLY A 1 101 ? 28.922 -10.324 5.755 1 93.89 101 GLY A N 1
ATOM 802 C CA . GLY A 1 101 ? 29.474 -11.617 5.385 1 93.89 101 GLY A CA 1
ATOM 803 C C . GLY A 1 101 ? 29.129 -12.029 3.966 1 93.89 101 GLY A C 1
ATOM 804 O O . GLY A 1 101 ? 29.751 -12.936 3.409 1 93.89 101 GLY A O 1
ATOM 805 N N . ILE A 1 102 ? 28.26 -11.281 3.336 1 96.35 102 ILE A N 1
ATOM 806 C CA . ILE A 1 102 ? 27.843 -11.783 2.031 1 96.35 102 ILE A CA 1
ATOM 807 C C . ILE A 1 102 ? 27.937 -10.666 0.995 1 96.35 102 ILE A C 1
ATOM 809 O O . ILE A 1 102 ? 27.698 -10.891 -0.194 1 96.35 102 ILE A O 1
ATOM 813 N N . SER A 1 103 ? 28.319 -9.467 1.422 1 97.93 103 SER A N 1
ATOM 814 C CA . SER A 1 103 ? 28.29 -8.368 0.462 1 97.93 103 SER A CA 1
ATOM 815 C C . SER A 1 103 ? 29.491 -7.446 0.641 1 97.93 103 SER A C 1
ATOM 817 O O . SER A 1 103 ? 30.153 -7.475 1.681 1 97.93 103 SER A O 1
ATOM 819 N N . GLU A 1 104 ? 29.781 -6.695 -0.413 1 97.54 104 GLU A N 1
ATOM 820 C CA . GLU A 1 104 ? 30.858 -5.709 -0.43 1 97.54 104 GLU A CA 1
ATOM 821 C C . GLU A 1 104 ? 30.478 -4.492 -1.268 1 97.54 104 GLU A C 1
ATOM 823 O O . GLU A 1 104 ? 29.865 -4.629 -2.329 1 97.54 104 GLU A O 1
ATOM 828 N N . MET A 1 105 ? 30.864 -3.363 -0.767 1 97.55 105 MET A N 1
ATOM 829 C CA . MET A 1 105 ? 30.675 -2.113 -1.498 1 97.55 105 MET A CA 1
ATOM 830 C C . MET A 1 105 ? 32 -1.604 -2.055 1 97.55 105 MET A C 1
ATOM 832 O O . MET A 1 105 ? 32.954 -1.392 -1.305 1 97.55 105 MET A O 1
ATOM 836 N N . LEU A 1 106 ? 32.02 -1.453 -3.342 1 97.58 106 LEU A N 1
ATOM 837 C CA . LEU A 1 106 ? 33.203 -0.968 -4.046 1 97.58 106 LEU A CA 1
ATOM 838 C C . LEU A 1 106 ? 32.994 0.459 -4.54 1 97.58 106 LEU A C 1
ATOM 840 O O . LEU A 1 106 ? 32.336 0.677 -5.56 1 97.58 106 LEU A O 1
ATOM 844 N N . ARG A 1 107 ? 33.612 1.444 -3.852 1 95.92 107 ARG A N 1
ATOM 845 C CA . ARG A 1 107 ? 33.469 2.854 -4.201 1 95.92 107 ARG A CA 1
ATOM 846 C C . ARG A 1 107 ? 34.44 3.244 -5.309 1 95.92 107 ARG A C 1
ATOM 848 O O . ARG A 1 107 ? 35.524 3.766 -5.038 1 95.92 107 ARG A O 1
ATOM 855 N N . MET A 1 108 ? 34.114 3.025 -6.517 1 95.53 108 MET A N 1
ATOM 856 C CA . MET A 1 108 ? 34.942 3.262 -7.696 1 95.53 108 MET A CA 1
ATOM 857 C C . MET A 1 108 ? 34.098 3.245 -8.966 1 95.53 108 MET A C 1
ATOM 859 O O . MET A 1 108 ? 32.894 2.989 -8.912 1 95.53 108 MET A O 1
ATOM 863 N N . ARG A 1 109 ? 34.786 3.617 -10.045 1 94.78 109 ARG A N 1
ATOM 864 C CA . ARG A 1 109 ? 34.098 3.577 -11.332 1 94.78 109 ARG A CA 1
ATOM 865 C C . ARG A 1 109 ? 33.916 2.141 -11.811 1 94.78 109 ARG A C 1
ATOM 867 O O . ARG A 1 109 ? 34.667 1.248 -11.412 1 94.78 109 ARG A O 1
ATOM 874 N N . PHE A 1 110 ? 32.893 1.891 -12.675 1 96.92 110 PHE A N 1
ATOM 875 C CA . PHE A 1 110 ? 32.525 0.552 -13.119 1 96.92 110 PHE A CA 1
ATOM 876 C C . PHE A 1 110 ? 33.706 -0.139 -13.791 1 96.92 110 PHE A C 1
ATOM 878 O O . PHE A 1 110 ? 33.952 -1.325 -13.561 1 96.92 110 PHE A O 1
ATOM 885 N N . ASN A 1 111 ? 34.478 0.628 -14.595 1 95.31 111 ASN A N 1
ATOM 886 C CA . ASN A 1 111 ? 35.618 0.067 -15.313 1 95.31 111 ASN A CA 1
ATOM 887 C C . ASN A 1 111 ? 36.774 -0.249 -14.369 1 95.31 111 ASN A C 1
ATOM 889 O O . ASN A 1 111 ? 37.532 -1.193 -14.604 1 95.31 111 ASN A O 1
ATOM 893 N N . GLU A 1 112 ? 36.89 0.543 -13.324 1 96.68 112 GLU A N 1
ATOM 894 C CA . GLU A 1 112 ? 37.951 0.331 -12.344 1 96.68 112 GLU A CA 1
ATOM 895 C C . GLU A 1 112 ? 37.715 -0.945 -11.541 1 96.68 112 GLU A C 1
ATOM 897 O O . GLU A 1 112 ? 38.653 -1.514 -10.979 1 96.68 112 GLU A O 1
ATOM 902 N N . ALA A 1 113 ? 36.491 -1.401 -11.511 1 97.62 113 ALA A N 1
ATOM 903 C CA . ALA A 1 113 ? 36.133 -2.566 -10.706 1 97.62 113 ALA A CA 1
ATOM 904 C C . ALA A 1 113 ? 36.41 -3.862 -11.462 1 97.62 113 ALA A C 1
ATOM 906 O O . ALA A 1 113 ? 36.523 -4.93 -10.856 1 97.62 113 ALA A O 1
ATOM 907 N N . LEU A 1 114 ? 36.568 -3.895 -12.72 1 97.48 114 LEU A N 1
ATOM 908 C CA . LEU A 1 114 ? 36.642 -5.057 -13.599 1 97.48 114 LEU A CA 1
ATOM 909 C C . LEU A 1 114 ? 37.745 -6.01 -13.148 1 97.48 114 LEU A C 1
ATOM 911 O O . LEU A 1 114 ? 37.529 -7.221 -13.063 1 97.48 114 LEU A O 1
ATOM 915 N N . PRO A 1 115 ? 38.927 -5.487 -12.743 1 96.91 115 PRO A N 1
ATOM 916 C CA . PRO A 1 115 ? 40.032 -6.384 -12.398 1 96.91 115 PRO A CA 1
ATOM 917 C C . PRO A 1 115 ? 39.757 -7.2 -11.137 1 96.91 115 PRO A C 1
ATOM 919 O O . PRO A 1 115 ? 40.435 -8.2 -10.885 1 96.91 115 PRO A O 1
ATOM 922 N N . TYR A 1 116 ? 38.813 -6.849 -10.421 1 97.05 116 TYR A N 1
ATOM 923 C CA . TYR A 1 116 ? 38.531 -7.533 -9.164 1 97.05 116 TYR A CA 1
ATOM 924 C C . TYR A 1 116 ? 37.649 -8.755 -9.394 1 97.05 116 TYR A C 1
ATOM 926 O O . TYR A 1 116 ? 37.416 -9.541 -8.473 1 97.05 116 TYR A O 1
ATOM 934 N N . PHE A 1 117 ? 37.196 -8.935 -10.624 1 98.04 117 PHE A N 1
ATOM 935 C CA . PHE A 1 117 ? 36.337 -10.068 -10.947 1 98.04 117 PHE A CA 1
ATOM 936 C C . PHE A 1 117 ? 36.971 -10.937 -12.026 1 98.04 117 PHE A C 1
ATOM 938 O O . PHE A 1 117 ? 37.435 -10.428 -13.049 1 98.04 117 PHE A O 1
ATOM 945 N N . ALA A 1 118 ? 36.953 -12.236 -11.818 1 98.02 118 ALA A N 1
ATOM 946 C CA . ALA A 1 118 ? 37.47 -13.174 -12.81 1 98.02 118 ALA A CA 1
ATOM 947 C C . ALA A 1 118 ? 36.51 -13.312 -13.988 1 98.02 118 ALA A C 1
ATOM 949 O O . ALA A 1 118 ? 35.295 -13.18 -13.825 1 98.02 118 ALA A O 1
ATOM 950 N N . ASP A 1 119 ? 37.115 -13.608 -15.105 1 98.13 119 ASP A N 1
ATOM 951 C CA . ASP A 1 119 ? 36.271 -13.878 -16.264 1 98.13 119 ASP A CA 1
ATOM 952 C C . ASP A 1 119 ? 35.358 -15.076 -16.012 1 98.13 119 ASP A C 1
ATOM 954 O O . ASP A 1 119 ? 35.778 -16.068 -15.413 1 98.13 119 ASP A O 1
ATOM 958 N N . GLY A 1 120 ? 34.125 -14.945 -16.439 1 98.19 120 GLY A N 1
ATOM 959 C CA . GLY A 1 120 ? 33.176 -16.042 -16.339 1 98.19 120 GLY A CA 1
ATOM 960 C C . GLY A 1 120 ? 32.715 -16.304 -14.918 1 98.19 120 GLY A C 1
ATOM 961 O O . GLY A 1 120 ? 32.23 -17.395 -14.609 1 98.19 120 GLY A O 1
ATOM 962 N N . SER A 1 121 ? 32.773 -15.307 -14.03 1 98.1 121 SER A N 1
ATOM 963 C CA . SER A 1 121 ? 32.536 -15.571 -12.615 1 98.1 121 SER A CA 1
ATOM 964 C C . SER A 1 121 ? 31.198 -14.996 -12.162 1 98.1 121 SER A C 1
ATOM 966 O O . SER A 1 121 ? 30.682 -15.368 -11.106 1 98.1 121 SER A O 1
ATOM 968 N N . ILE A 1 122 ? 30.609 -14.09 -12.906 1 98.71 122 ILE A N 1
ATOM 969 C CA . ILE A 1 122 ? 29.418 -13.367 -12.474 1 98.71 122 ILE A CA 1
ATOM 970 C C . ILE A 1 122 ? 28.17 -14.047 -13.031 1 98.71 122 ILE A C 1
ATOM 972 O O . ILE A 1 122 ? 28.031 -14.206 -14.246 1 98.71 122 ILE A O 1
ATOM 976 N N . ASP A 1 123 ? 27.271 -14.408 -12.157 1 98.8 123 ASP A N 1
ATOM 977 C CA . ASP A 1 123 ? 26.048 -15.096 -12.558 1 98.8 123 ASP A CA 1
ATOM 978 C C . ASP A 1 123 ? 24.907 -14.105 -12.775 1 98.8 123 ASP A C 1
ATOM 980 O O . ASP A 1 123 ? 23.977 -14.378 -13.536 1 98.8 123 ASP A O 1
ATOM 984 N N . LEU A 1 124 ? 24.901 -13.015 -12.028 1 98.86 124 LEU A N 1
ATOM 985 C CA . LEU A 1 124 ? 23.873 -11.986 -12.128 1 98.86 124 LEU A CA 1
ATOM 986 C C . LEU A 1 124 ? 24.497 -10.595 -12.162 1 98.86 124 LEU A C 1
ATOM 988 O O . LEU A 1 124 ? 25.194 -10.199 -11.225 1 98.86 124 LEU A O 1
ATOM 992 N N . LEU A 1 125 ? 24.296 -9.885 -13.211 1 98.9 125 LEU A N 1
ATOM 993 C CA . LEU A 1 125 ? 24.768 -8.514 -13.37 1 98.9 125 LEU A CA 1
ATOM 994 C C . LEU A 1 125 ? 23.596 -7.544 -13.471 1 98.9 125 LEU A C 1
ATOM 996 O O . LEU A 1 125 ? 22.699 -7.731 -14.296 1 98.9 125 LEU A O 1
ATOM 1000 N N . HIS A 1 126 ? 23.497 -6.593 -12.575 1 98.8 126 HIS A N 1
ATOM 1001 C CA . HIS A 1 126 ? 22.486 -5.542 -12.577 1 98.8 126 HIS A CA 1
ATOM 1002 C C . HIS A 1 126 ? 23.063 -4.223 -13.082 1 98.8 126 HIS A C 1
ATOM 1004 O O . HIS A 1 126 ? 23.967 -3.658 -12.462 1 98.8 126 HIS A O 1
ATOM 1010 N N . ILE A 1 127 ? 22.584 -3.738 -14.161 1 98.19 127 ILE A N 1
ATOM 1011 C CA . ILE A 1 127 ? 23.067 -2.5 -14.763 1 98.19 127 ILE A CA 1
ATOM 1012 C C . ILE A 1 127 ? 22.084 -1.368 -14.476 1 98.19 127 ILE A C 1
ATOM 1014 O O . ILE A 1 127 ? 20.972 -1.353 -15.009 1 98.19 127 ILE A O 1
ATOM 1018 N N . ASP A 1 128 ? 22.466 -0.419 -13.662 1 95.39 128 ASP A N 1
ATOM 1019 C CA . ASP A 1 128 ? 21.652 0.73 -13.275 1 95.39 128 ASP A CA 1
ATOM 1020 C C . ASP A 1 128 ? 22.523 1.957 -13.015 1 95.39 128 ASP A C 1
ATOM 1022 O O . ASP A 1 128 ? 22.41 2.593 -11.965 1 95.39 128 ASP A O 1
ATOM 1026 N N . GLY A 1 129 ? 23.452 2.301 -13.908 1 92.29 129 GLY A N 1
ATOM 1027 C CA . GLY A 1 129 ? 24.314 3.47 -13.834 1 92.29 129 GLY A CA 1
ATOM 1028 C C . GLY A 1 129 ? 23.75 4.675 -14.562 1 92.29 129 GLY A C 1
ATOM 1029 O O . GLY A 1 129 ? 22.598 5.056 -14.343 1 92.29 129 GLY A O 1
ATOM 1030 N N . LEU A 1 130 ? 24.655 5.26 -15.32 1 88.37 130 LEU A N 1
ATOM 1031 C CA . LEU A 1 130 ? 24.203 6.348 -16.18 1 88.37 130 LEU A CA 1
ATOM 1032 C C . LEU A 1 130 ? 23.27 5.829 -17.268 1 88.37 130 LEU A C 1
ATOM 1034 O O . LEU A 1 130 ? 23.521 4.775 -17.857 1 88.37 130 LEU A O 1
ATOM 1038 N N . HIS A 1 131 ? 22.203 6.581 -17.573 1 91.13 131 HIS A N 1
ATOM 1039 C CA . HIS A 1 131 ? 21.088 6.02 -18.328 1 91.13 131 HIS A CA 1
ATOM 1040 C C . HIS A 1 131 ? 21.158 6.425 -19.796 1 91.13 131 HIS A C 1
ATOM 1042 O O . HIS A 1 131 ? 20.195 6.238 -20.543 1 91.13 131 HIS A O 1
ATOM 1048 N N . THR A 1 132 ? 22.339 6.919 -20.27 1 92.88 132 THR A N 1
ATOM 1049 C CA . THR A 1 132 ? 22.491 7.207 -21.692 1 92.88 132 THR A CA 1
ATOM 1050 C C . THR A 1 132 ? 22.737 5.924 -22.48 1 92.88 132 THR A C 1
ATOM 1052 O O . THR A 1 132 ? 23.188 4.922 -21.921 1 92.88 132 THR A O 1
ATOM 1055 N N . TYR A 1 133 ? 22.493 6.019 -23.743 1 95.86 133 TYR A N 1
ATOM 1056 C CA . TYR A 1 133 ? 22.705 4.878 -24.626 1 95.86 133 TYR A CA 1
ATOM 1057 C C . TYR A 1 133 ? 24.152 4.404 -24.567 1 95.86 133 TYR A C 1
ATOM 1059 O O . TYR A 1 133 ? 24.414 3.214 -24.376 1 95.86 133 TYR A O 1
ATOM 1067 N N . GLU A 1 134 ? 25.092 5.31 -24.702 1 96.14 134 GLU A N 1
ATOM 1068 C CA . GLU A 1 134 ? 26.515 4.984 -24.743 1 96.14 134 GLU A CA 1
ATOM 1069 C C . GLU A 1 134 ? 26.98 4.373 -23.424 1 96.14 134 GLU A C 1
ATOM 1071 O O . GLU A 1 134 ? 27.758 3.417 -23.417 1 96.14 134 GLU A O 1
ATOM 1076 N N . ALA A 1 135 ? 26.487 4.91 -22.362 1 94.47 135 ALA A N 1
ATOM 1077 C CA . ALA A 1 135 ? 26.923 4.454 -21.045 1 94.47 135 ALA A CA 1
ATOM 1078 C C . ALA A 1 135 ? 26.446 3.03 -20.773 1 94.47 135 ALA A C 1
ATOM 1080 O O . ALA A 1 135 ? 27.213 2.194 -20.288 1 94.47 135 ALA A O 1
ATOM 1081 N N . VAL A 1 136 ? 25.207 2.76 -21.077 1 96.55 136 VAL A N 1
ATOM 1082 C CA . VAL A 1 136 ? 24.65 1.436 -20.817 1 96.55 136 VAL A CA 1
ATOM 1083 C C . VAL A 1 136 ? 25.319 0.407 -21.726 1 96.55 136 VAL A C 1
ATOM 1085 O O . VAL A 1 136 ? 25.638 -0.702 -21.29 1 96.55 136 VAL A O 1
ATOM 1088 N N . ARG A 1 137 ? 25.502 0.759 -23.012 1 97.58 137 ARG A N 1
ATOM 1089 C CA . ARG A 1 137 ? 26.198 -0.119 -23.947 1 97.58 137 ARG A CA 1
ATOM 1090 C C . ARG A 1 137 ? 27.606 -0.436 -23.456 1 97.58 137 ARG A C 1
ATOM 1092 O O . ARG A 1 137 ? 28.026 -1.595 -23.461 1 97.58 137 ARG A O 1
ATOM 1099 N N . GLU A 1 138 ? 28.296 0.558 -23.051 1 97.4 138 GLU A N 1
ATOM 1100 C CA . GLU A 1 138 ? 29.653 0.377 -22.543 1 97.4 138 GLU A CA 1
ATOM 1101 C C . GLU A 1 138 ? 29.667 -0.535 -21.319 1 97.4 138 GLU A C 1
ATOM 1103 O O . GLU A 1 138 ? 30.531 -1.406 -21.198 1 97.4 138 GLU A O 1
ATOM 1108 N N . ASP A 1 139 ? 28.771 -0.295 -20.414 1 97.34 139 ASP A N 1
ATOM 1109 C CA . ASP A 1 139 ? 28.683 -1.122 -19.214 1 97.34 139 ASP A CA 1
ATOM 1110 C C . ASP A 1 139 ? 28.482 -2.592 -19.573 1 97.34 139 ASP A C 1
ATOM 1112 O O . ASP A 1 139 ? 29.182 -3.464 -19.054 1 97.34 139 ASP A O 1
ATOM 1116 N N . PHE A 1 140 ? 27.547 -2.855 -20.47 1 98.15 140 PHE A N 1
ATOM 1117 C CA . PHE A 1 140 ? 27.263 -4.238 -20.837 1 98.15 140 PHE A CA 1
ATOM 1118 C C . PHE A 1 140 ? 28.465 -4.872 -21.526 1 98.15 140 PHE A C 1
ATOM 1120 O O . PHE A 1 140 ? 28.902 -5.961 -21.147 1 98.15 140 PHE A O 1
ATOM 1127 N N . GLU A 1 141 ? 29.026 -4.214 -22.504 1 97.86 141 GLU A N 1
ATOM 1128 C CA . GLU A 1 141 ? 30.077 -4.779 -23.345 1 97.86 141 GLU A CA 1
ATOM 1129 C C . GLU A 1 141 ? 31.366 -4.985 -22.555 1 97.86 141 GLU A C 1
ATOM 1131 O O . GLU A 1 141 ? 32.069 -5.978 -22.751 1 97.86 141 GLU A O 1
ATOM 1136 N N . THR A 1 142 ? 31.656 -4.057 -21.671 1 97.89 142 THR A N 1
ATOM 1137 C CA . THR A 1 142 ? 32.888 -4.148 -20.895 1 97.89 142 THR A CA 1
ATOM 1138 C C . THR A 1 142 ? 32.797 -5.269 -19.864 1 97.89 142 THR A C 1
ATOM 1140 O O . THR A 1 142 ? 33.8 -5.913 -19.549 1 97.89 142 THR A O 1
ATOM 1143 N N . TRP A 1 143 ? 31.618 -5.568 -19.391 1 98.51 143 TRP A N 1
ATOM 1144 C CA . TRP A 1 143 ? 31.455 -6.561 -18.335 1 98.51 143 TRP A CA 1
ATOM 1145 C C . TRP A 1 143 ? 31.103 -7.925 -18.92 1 98.51 143 TRP A C 1
ATOM 1147 O O . TRP A 1 143 ? 31.09 -8.93 -18.205 1 98.51 143 TRP A O 1
ATOM 1157 N N . LEU A 1 144 ? 30.869 -8.034 -20.218 1 98.29 144 LEU A N 1
ATOM 1158 C CA . LEU A 1 144 ? 30.422 -9.243 -20.902 1 98.29 144 LEU A CA 1
ATOM 1159 C C . LEU A 1 144 ? 31.384 -10.399 -20.648 1 98.29 144 LEU A C 1
ATOM 1161 O O . LEU A 1 144 ? 30.955 -11.508 -20.32 1 98.29 144 LEU A O 1
ATOM 1165 N N . PRO A 1 145 ? 32.719 -10.162 -20.642 1 98.14 145 PRO A N 1
ATOM 1166 C CA . PRO A 1 145 ? 33.645 -11.279 -20.438 1 98.14 145 PRO A CA 1
ATOM 1167 C C . PRO A 1 145 ? 33.601 -11.829 -19.014 1 98.14 145 PRO A C 1
ATOM 1169 O O . PRO A 1 145 ? 34.061 -12.947 -18.766 1 98.14 145 PRO A O 1
ATOM 1172 N N . LYS A 1 146 ? 33.081 -11.04 -18.111 1 98.5 146 LYS A N 1
ATOM 1173 C CA . LYS A 1 146 ? 33.067 -11.438 -16.706 1 98.5 146 LYS A CA 1
ATOM 1174 C C . LYS A 1 146 ? 31.871 -12.336 -16.402 1 98.5 146 LYS A C 1
ATOM 1176 O O . LYS A 1 146 ? 31.815 -12.966 -15.344 1 98.5 146 LYS A O 1
ATOM 1181 N N . LEU A 1 147 ? 30.981 -12.528 -17.356 1 98.67 147 LEU A N 1
ATOM 1182 C CA . LEU A 1 147 ? 29.736 -13.257 -17.141 1 98.67 147 LEU A CA 1
ATOM 1183 C C . LEU A 1 147 ? 29.956 -14.76 -17.272 1 98.67 147 LEU A C 1
ATOM 1185 O O . LEU A 1 147 ? 30.692 -15.21 -18.154 1 98.67 147 LEU A O 1
ATOM 1189 N N . SER A 1 148 ? 29.344 -15.507 -16.4 1 98.5 148 SER A N 1
ATOM 1190 C CA . SER A 1 148 ? 29.44 -16.963 -16.432 1 98.5 148 SER A CA 1
ATOM 1191 C C . SER A 1 148 ? 28.558 -17.551 -17.528 1 98.5 148 SER A C 1
ATOM 1193 O O . SER A 1 148 ? 27.812 -16.825 -18.188 1 98.5 148 SER A O 1
ATOM 1195 N N . ASP A 1 149 ? 28.575 -18.876 -17.652 1 97.88 149 ASP A N 1
ATOM 1196 C CA . ASP A 1 149 ? 27.796 -19.575 -18.67 1 97.88 149 ASP A CA 1
ATOM 1197 C C . ASP A 1 149 ? 26.325 -19.666 -18.27 1 97.88 149 ASP A C 1
ATOM 1199 O O . ASP A 1 149 ? 25.484 -20.087 -19.067 1 97.88 149 ASP A O 1
ATOM 1203 N N . ARG A 1 150 ? 25.975 -19.175 -17.109 1 97.68 150 ARG A N 1
ATOM 1204 C CA . ARG A 1 150 ? 24.589 -19.154 -16.652 1 97.68 150 ARG A CA 1
ATOM 1205 C C . ARG A 1 150 ? 24.123 -17.728 -16.381 1 97.68 150 ARG A C 1
ATOM 1207 O O . ARG A 1 150 ? 23.074 -17.517 -15.77 1 97.68 150 ARG A O 1
ATOM 1214 N N . ALA A 1 151 ? 24.835 -16.83 -16.871 1 98.61 151 ALA A N 1
ATOM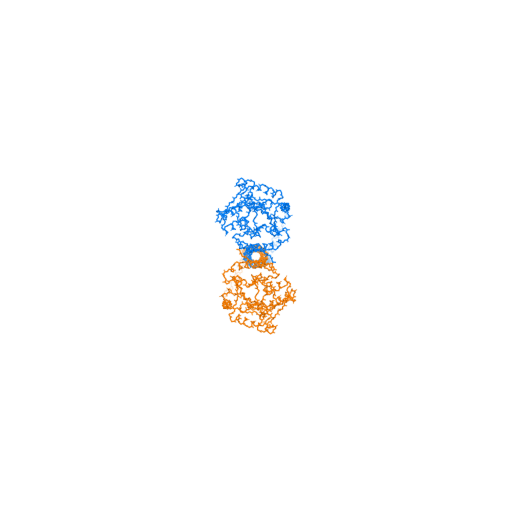 1215 C CA . ALA A 1 151 ? 24.698 -15.44 -16.443 1 98.61 151 ALA A CA 1
ATOM 1216 C C . ALA A 1 151 ? 23.377 -14.846 -16.924 1 98.61 151 ALA A C 1
ATOM 1218 O O . ALA A 1 151 ? 22.941 -15.112 -18.046 1 98.61 151 ALA A O 1
ATOM 1219 N N . VAL A 1 152 ? 22.75 -14.048 -16.089 1 98.83 152 VAL A N 1
ATOM 1220 C CA . VAL A 1 152 ? 21.596 -13.201 -16.371 1 98.83 152 VAL A CA 1
ATOM 1221 C C . VAL A 1 152 ? 21.957 -11.737 -16.126 1 98.83 152 VAL A C 1
ATOM 1223 O O . VAL A 1 152 ? 22.638 -11.415 -15.149 1 98.83 152 VAL A O 1
ATOM 1226 N N . VAL A 1 153 ? 21.566 -10.871 -17.036 1 98.88 153 VAL A N 1
ATOM 1227 C CA . VAL A 1 153 ? 21.793 -9.437 -16.894 1 98.88 153 VAL A CA 1
ATOM 1228 C C . VAL A 1 153 ? 20.453 -8.708 -16.806 1 98.88 153 VAL A C 1
ATOM 1230 O O . VAL A 1 153 ? 19.559 -8.939 -17.623 1 98.88 153 VAL A O 1
ATOM 1233 N N . ILE A 1 154 ? 20.294 -7.839 -15.822 1 98.78 154 ILE A N 1
ATOM 1234 C CA . ILE A 1 154 ? 19.064 -7.061 -15.716 1 98.78 154 ILE A CA 1
ATOM 1235 C C . ILE A 1 154 ? 19.367 -5.582 -15.947 1 98.78 154 ILE A C 1
ATOM 1237 O O . ILE A 1 154 ? 20.385 -5.07 -15.477 1 98.78 154 ILE A O 1
ATOM 1241 N N . PHE A 1 155 ? 18.537 -4.956 -16.742 1 98.34 155 PHE A N 1
ATOM 1242 C CA . PHE A 1 155 ? 18.614 -3.541 -17.087 1 98.34 155 PHE A CA 1
ATOM 1243 C C . PHE A 1 155 ? 17.463 -2.767 -16.455 1 98.34 155 PHE A C 1
ATOM 1245 O O . PHE A 1 155 ? 16.294 -3.07 -16.704 1 98.34 155 PHE A O 1
ATOM 1252 N N . HIS A 1 156 ? 17.783 -1.809 -15.695 1 97.08 156 HIS A N 1
ATOM 1253 C CA . HIS A 1 156 ? 16.742 -0.964 -15.121 1 97.08 156 HIS A CA 1
ATOM 1254 C C . HIS A 1 156 ? 16.451 0.237 -16.016 1 97.08 156 HIS A C 1
ATOM 1256 O O . HIS A 1 156 ? 17.292 0.628 -16.828 1 97.08 156 HIS A O 1
ATOM 1262 N N . ASP A 1 157 ? 15.222 0.767 -15.996 1 96 157 ASP A N 1
ATOM 1263 C CA . ASP A 1 157 ? 14.733 1.97 -16.662 1 96 157 ASP A CA 1
ATOM 1264 C C . ASP A 1 157 ? 14.581 1.742 -18.164 1 96 157 ASP A C 1
ATOM 1266 O O . ASP A 1 157 ? 14.831 2.647 -18.963 1 96 157 ASP A O 1
ATOM 1270 N N . THR A 1 158 ? 14.176 0.572 -18.506 1 97.35 158 THR A N 1
ATOM 1271 C CA . THR A 1 158 ? 14.024 0.231 -19.916 1 97.35 158 THR A CA 1
ATOM 1272 C C . THR A 1 158 ? 12.781 0.895 -20.502 1 97.35 158 THR A C 1
ATOM 1274 O O . THR A 1 158 ? 12.611 0.937 -21.722 1 97.35 158 THR A O 1
ATOM 1277 N N . CYS A 1 159 ? 11.915 1.486 -19.667 1 95.72 159 CYS A N 1
ATOM 1278 C CA . CYS A 1 159 ? 10.67 2.069 -20.155 1 95.72 159 CYS A CA 1
ATOM 1279 C C . CYS A 1 159 ? 10.692 3.587 -20.026 1 95.72 159 CYS A C 1
ATOM 1281 O O . CYS A 1 159 ? 9.683 4.25 -20.275 1 95.72 159 CYS A O 1
ATOM 1283 N N . VAL A 1 160 ? 11.808 4.047 -19.653 1 94.24 160 VAL A N 1
ATOM 1284 C CA . VAL A 1 160 ? 11.921 5.492 -19.488 1 94.24 160 VAL A CA 1
ATOM 1285 C C . VAL A 1 160 ? 12.418 6.123 -20.787 1 94.24 160 VAL A C 1
ATOM 1287 O O . VAL A 1 160 ? 13.488 5.77 -21.287 1 94.24 160 VAL A O 1
ATOM 1290 N N . ARG A 1 161 ? 11.714 7.066 -21.342 1 92.03 161 ARG A N 1
ATOM 1291 C CA . ARG A 1 161 ? 12.052 7.641 -22.64 1 92.03 161 ARG A CA 1
ATOM 1292 C C . ARG A 1 161 ? 12.258 9.148 -22.534 1 92.03 161 ARG A C 1
ATOM 1294 O O . ARG A 1 161 ? 12.258 9.853 -23.545 1 92.03 161 ARG A O 1
ATOM 1301 N N . GLU A 1 162 ? 12.412 9.69 -21.41 1 85.5 162 GLU A N 1
ATOM 1302 C CA . GLU A 1 162 ? 12.57 11.126 -21.205 1 85.5 162 GLU A CA 1
ATOM 1303 C C . GLU A 1 162 ? 13.967 11.46 -20.689 1 85.5 162 GLU A C 1
ATOM 1305 O O . GLU A 1 162 ? 14.78 10.562 -20.46 1 85.5 162 GLU A O 1
ATOM 1310 N N . ARG A 1 163 ? 14.378 12.764 -20.74 1 81.24 163 ARG A N 1
ATOM 1311 C CA . ARG A 1 163 ? 15.57 13.333 -20.118 1 81.24 163 ARG A CA 1
ATOM 1312 C C . ARG A 1 163 ? 16.837 12.688 -20.671 1 81.24 163 ARG A C 1
ATOM 1314 O O . ARG A 1 163 ? 17.772 12.404 -19.92 1 81.24 163 ARG A O 1
ATOM 1321 N N . GLY A 1 164 ? 16.718 12.239 -21.96 1 85.62 164 GLY A N 1
ATOM 1322 C CA . GLY A 1 164 ? 17.931 11.725 -22.576 1 85.62 164 GLY A CA 1
ATOM 1323 C C . GLY A 1 164 ? 18.218 10.28 -22.214 1 85.62 164 GLY A C 1
ATOM 1324 O O . GLY A 1 164 ? 19.319 9.78 -22.456 1 85.62 164 GLY A O 1
ATOM 1325 N N . PHE A 1 165 ? 17.244 9.651 -21.641 1 88.99 165 PHE A N 1
ATOM 1326 C CA . PHE A 1 165 ? 17.419 8.235 -21.34 1 88.99 165 PHE A CA 1
ATOM 1327 C C . PHE A 1 165 ? 17.549 7.421 -22.621 1 88.99 165 PHE A C 1
ATOM 1329 O O . PHE A 1 165 ? 16.821 7.655 -23.588 1 88.99 165 PHE A O 1
ATOM 1336 N N . GLY A 1 166 ? 18.594 6.523 -22.623 1 93.98 166 GLY A N 1
ATOM 1337 C CA . GLY A 1 166 ? 18.815 5.702 -23.803 1 93.98 166 GLY A CA 1
ATOM 1338 C C . GLY A 1 166 ? 18.779 4.214 -23.51 1 93.98 166 GLY A C 1
ATOM 1339 O O . GLY A 1 166 ? 19.107 3.397 -24.373 1 93.98 166 GLY A O 1
ATOM 1340 N N . VAL A 1 167 ? 18.352 3.852 -22.336 1 96.25 167 VAL A N 1
ATOM 1341 C CA . VAL A 1 167 ? 18.342 2.448 -21.939 1 96.25 167 VAL A CA 1
ATOM 1342 C C . VAL A 1 167 ? 17.381 1.665 -22.831 1 96.25 167 VAL A C 1
ATOM 1344 O O . VAL A 1 167 ? 17.676 0.536 -23.23 1 96.25 167 VAL A O 1
ATOM 1347 N N . TRP A 1 168 ? 16.242 2.282 -23.175 1 96.68 168 TRP A N 1
ATOM 1348 C CA . TRP A 1 168 ? 15.232 1.608 -23.983 1 96.68 168 TRP A CA 1
ATOM 1349 C C . TRP A 1 168 ? 15.763 1.309 -25.381 1 96.68 168 TRP A C 1
ATOM 1351 O O . TRP A 1 168 ? 15.433 0.277 -25.97 1 96.68 168 TRP A O 1
ATOM 1361 N N . GLN A 1 169 ? 16.604 2.168 -25.944 1 97.09 169 GLN A N 1
ATOM 1362 C CA . GLN A 1 169 ? 17.189 1.963 -27.265 1 97.09 169 GLN A CA 1
ATOM 1363 C C . GLN A 1 169 ? 18.141 0.77 -27.266 1 97.09 169 GLN A C 1
ATOM 1365 O O . GLN A 1 169 ? 18.056 -0.098 -28.137 1 97.09 169 GLN A O 1
ATOM 1370 N N . TYR A 1 170 ? 18.988 0.805 -26.303 1 97.73 170 TYR A N 1
ATOM 1371 C CA . TYR A 1 170 ? 19.944 -0.295 -26.238 1 97.73 170 TYR A CA 1
ATOM 1372 C C . TYR A 1 170 ? 19.239 -1.615 -25.952 1 97.73 170 TYR A C 1
ATOM 1374 O O . TYR A 1 170 ? 19.595 -2.651 -26.518 1 97.73 170 TYR A O 1
ATOM 1382 N N . TRP A 1 171 ? 18.283 -1.563 -25.077 1 97.72 171 TRP A N 1
ATOM 1383 C CA . TRP A 1 171 ? 17.496 -2.752 -24.767 1 97.72 171 TRP A CA 1
ATOM 1384 C C . TRP A 1 171 ? 16.856 -3.325 -26.027 1 97.72 171 TRP A C 1
ATOM 1386 O O . TRP A 1 171 ? 16.854 -4.541 -26.232 1 97.72 171 TRP A O 1
ATOM 1396 N N . SER A 1 172 ? 16.306 -2.53 -26.832 1 97.19 172 SER A N 1
ATOM 1397 C CA . SER A 1 172 ? 15.66 -2.967 -28.065 1 97.19 172 SER A CA 1
ATOM 1398 C C . SER A 1 172 ? 16.638 -3.714 -28.967 1 9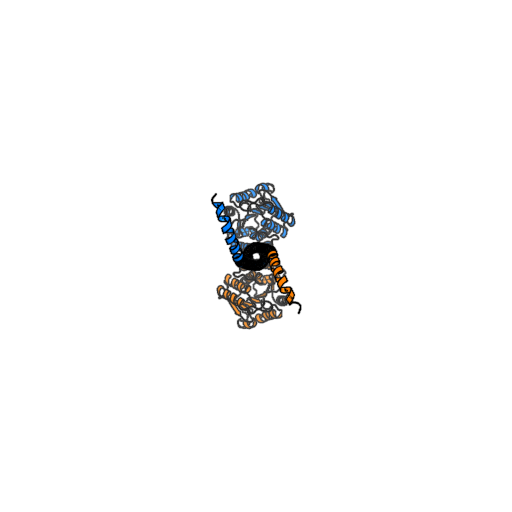7.19 172 SER A C 1
ATOM 1400 O O . SER A 1 172 ? 16.256 -4.664 -29.653 1 97.19 172 SER A O 1
ATOM 1402 N N . GLU A 1 173 ? 17.856 -3.332 -28.942 1 97.54 173 GLU A N 1
ATOM 1403 C CA . GLU A 1 173 ? 18.896 -3.95 -29.76 1 97.54 173 GLU A CA 1
ATOM 1404 C C . GLU A 1 173 ? 19.363 -5.27 -29.154 1 97.54 173 GLU A C 1
ATOM 1406 O O . GLU A 1 173 ? 19.366 -6.302 -29.829 1 97.54 173 GLU A O 1
ATOM 1411 N N . ILE A 1 174 ? 19.674 -5.205 -27.901 1 97.88 174 ILE A N 1
ATOM 1412 C CA . ILE A 1 174 ? 20.367 -6.328 -27.28 1 97.88 174 ILE A CA 1
ATOM 1413 C C . ILE A 1 174 ? 19.38 -7.466 -27.026 1 97.88 174 ILE A C 1
ATOM 1415 O O . ILE A 1 174 ? 19.766 -8.637 -27.004 1 97.88 174 ILE A O 1
ATOM 1419 N N . SER A 1 175 ? 18.134 -7.171 -26.825 1 97.67 175 SER A N 1
ATOM 1420 C CA . SER A 1 175 ? 17.119 -8.188 -26.568 1 97.67 175 SER A CA 1
ATOM 1421 C C . SER A 1 175 ? 16.874 -9.048 -27.803 1 97.67 175 SER A C 1
ATOM 1423 O O . SER A 1 175 ? 16.263 -10.115 -27.711 1 97.67 175 SER A O 1
ATOM 1425 N N . GLN A 1 176 ? 17.396 -8.678 -28.932 1 96.67 176 GLN A N 1
ATOM 1426 C CA . GLN A 1 176 ? 17.297 -9.463 -30.158 1 96.67 176 GLN A CA 1
ATOM 1427 C C . GLN A 1 176 ? 18.432 -10.479 -30.254 1 96.67 176 GLN A C 1
ATOM 1429 O O . GLN A 1 176 ? 18.349 -11.439 -31.023 1 96.67 176 GLN A O 1
ATOM 1434 N N . GLN A 1 177 ? 19.398 -10.282 -29.497 1 97.06 177 GLN A N 1
ATOM 1435 C CA . GLN A 1 177 ? 20.6 -11.103 -29.601 1 97.06 177 GLN A CA 1
ATOM 1436 C C . GLN A 1 177 ? 20.581 -12.239 -28.583 1 97.06 177 GLN A C 1
ATOM 1438 O O . GLN A 1 177 ? 21.302 -13.228 -28.734 1 97.06 177 GLN A O 1
ATOM 1443 N N . TYR A 1 178 ? 19.8 -12.107 -27.496 1 97.54 178 TYR A N 1
ATOM 1444 C CA . TYR A 1 178 ? 19.673 -13.093 -26.429 1 97.54 178 TYR A CA 1
ATOM 1445 C C . TYR A 1 178 ? 18.21 -13.326 -26.072 1 97.54 178 TYR A C 1
ATOM 1447 O O . TYR A 1 178 ? 17.373 -12.437 -26.247 1 97.54 178 TYR A O 1
ATOM 1455 N N . PRO A 1 179 ? 17.897 -14.545 -25.608 1 98.12 179 PRO A N 1
ATOM 1456 C CA . PRO A 1 179 ? 16.57 -14.667 -25.001 1 98.12 179 PRO A CA 1
ATOM 1457 C C . PRO A 1 179 ? 16.339 -13.658 -23.878 1 98.12 179 PRO A C 1
ATOM 1459 O O . PRO A 1 179 ? 17.246 -13.394 -23.085 1 98.12 179 PRO A O 1
ATOM 1462 N N . ALA A 1 180 ? 15.141 -13.043 -23.942 1 98.44 180 ALA A N 1
ATOM 1463 C CA . ALA A 1 180 ? 14.921 -11.942 -23.009 1 98.44 180 ALA A CA 1
ATOM 1464 C C . ALA A 1 180 ? 13.436 -11.769 -22.705 1 98.44 180 ALA A C 1
ATOM 1466 O O . ALA A 1 180 ? 12.584 -12.33 -23.398 1 98.44 180 ALA A O 1
ATOM 1467 N N . PHE A 1 181 ? 13.069 -11.163 -21.641 1 98.31 181 PHE A N 1
ATOM 1468 C CA . PHE A 1 181 ? 11.741 -10.661 -21.309 1 98.31 181 PHE A CA 1
ATOM 1469 C C . PHE A 1 181 ? 11.836 -9.361 -20.519 1 98.31 181 PHE A C 1
ATOM 1471 O O . PHE A 1 181 ? 12.906 -9.01 -20.017 1 98.31 181 PHE A O 1
ATOM 1478 N N . GLU A 1 182 ? 10.73 -8.629 -20.473 1 98.33 182 GLU A N 1
ATOM 1479 C CA . GLU A 1 182 ? 10.755 -7.279 -19.919 1 98.33 182 GLU A CA 1
ATOM 1480 C C . GLU A 1 182 ? 9.517 -7.008 -19.069 1 98.33 182 GLU A C 1
ATOM 1482 O O . GLU A 1 182 ? 8.392 -7.271 -19.5 1 98.33 182 GLU A O 1
ATOM 1487 N N . PHE A 1 183 ? 9.798 -6.608 -17.904 1 98.35 183 PHE A N 1
ATOM 1488 C CA . PHE A 1 183 ? 8.714 -6.043 -17.11 1 98.35 183 PHE A CA 1
ATOM 1489 C C . PHE A 1 183 ? 8.486 -4.579 -17.47 1 98.35 183 PHE A C 1
ATOM 1491 O O . PHE A 1 183 ? 9.439 -3.805 -17.576 1 98.35 183 PHE A O 1
ATOM 1498 N N . THR A 1 184 ? 7.277 -4.104 -17.536 1 97.46 184 THR A N 1
ATOM 1499 C CA . THR A 1 184 ? 6.988 -2.76 -18.025 1 97.46 184 THR A CA 1
ATOM 1500 C C . THR A 1 184 ? 6.582 -1.842 -16.876 1 97.46 184 THR A C 1
ATOM 1502 O O . THR A 1 184 ? 6.375 -0.643 -17.075 1 97.46 184 THR A O 1
ATOM 1505 N N . HIS A 1 185 ? 6.44 -2.446 -15.701 1 96.2 185 HIS A N 1
ATOM 1506 C CA . HIS A 1 185 ? 6.069 -1.644 -14.54 1 96.2 185 HIS A CA 1
ATOM 1507 C C . HIS A 1 185 ? 7.3 -1.043 -13.87 1 96.2 185 HIS A C 1
ATOM 1509 O O . HIS A 1 185 ? 8.427 -1.466 -14.138 1 96.2 185 HIS A O 1
ATOM 1515 N N . THR A 1 186 ? 7.14 0.042 -13.035 1 96.06 186 THR A N 1
ATOM 1516 C CA . THR A 1 186 ? 8.189 0.629 -12.209 1 96.06 186 THR A CA 1
ATOM 1517 C C . THR A 1 186 ? 9.392 1.022 -13.061 1 96.06 186 THR A C 1
ATOM 1519 O O . THR A 1 186 ? 10.524 0.635 -12.762 1 96.06 186 THR A O 1
ATOM 1522 N N . HIS A 1 187 ? 9.184 1.66 -14.174 1 96.18 187 HIS A N 1
ATOM 1523 C CA . HIS A 1 187 ? 10.163 2.247 -15.081 1 96.18 187 HIS A CA 1
ATOM 1524 C C . HIS A 1 187 ? 10.794 1.184 -15.974 1 96.18 187 HIS A C 1
ATOM 1526 O O . HIS A 1 187 ? 11.704 1.481 -16.752 1 96.18 187 HIS A O 1
ATOM 1532 N N . GLY A 1 188 ? 10.414 -0.086 -15.76 1 97.88 188 GLY A N 1
ATOM 1533 C CA . GLY A 1 188 ? 10.853 -1.151 -16.647 1 97.88 188 GLY A CA 1
ATOM 1534 C C . GLY A 1 188 ? 12.065 -1.9 -16.126 1 97.88 188 GLY A C 1
ATOM 1535 O O . GLY A 1 188 ? 12.942 -1.308 -15.494 1 97.88 188 GLY A O 1
ATOM 1536 N N . LEU A 1 189 ? 12.076 -3.149 -16.396 1 98.62 189 LEU A N 1
ATOM 1537 C CA . LEU A 1 189 ? 13.198 -4.024 -16.074 1 98.62 189 LEU A CA 1
ATOM 1538 C C . LEU A 1 189 ? 13.401 -5.07 -17.165 1 98.62 189 LEU A C 1
ATOM 1540 O O . LEU A 1 189 ? 12.572 -5.967 -17.334 1 98.62 189 LEU A O 1
ATOM 1544 N N . GLY A 1 190 ? 14.485 -4.969 -17.881 1 98.7 190 GLY A N 1
ATOM 1545 C CA . GLY A 1 190 ? 14.832 -5.973 -18.874 1 98.7 190 GLY A CA 1
ATOM 1546 C C . GLY A 1 190 ? 15.676 -7.101 -18.311 1 98.7 190 GLY A C 1
ATOM 1547 O O . GLY A 1 190 ? 16.61 -6.861 -17.544 1 98.7 190 GLY A O 1
ATOM 1548 N N . VAL A 1 191 ? 15.337 -8.267 -18.628 1 98.86 191 VAL A N 1
ATOM 1549 C CA . VAL A 1 191 ? 16.073 -9.446 -18.185 1 98.86 191 VAL A CA 1
ATOM 1550 C C . VAL A 1 191 ? 16.633 -10.191 -19.395 1 98.86 191 VAL A C 1
ATOM 1552 O O . VAL A 1 191 ? 15.877 -10.643 -20.258 1 98.86 191 VAL A O 1
ATOM 1555 N N . LEU A 1 192 ? 17.902 -10.291 -19.455 1 98.72 192 LEU A N 1
ATOM 1556 C CA . LEU A 1 192 ? 18.614 -10.873 -20.588 1 98.72 192 LEU A CA 1
ATOM 1557 C C . LEU A 1 192 ? 19.324 -12.16 -20.18 1 98.72 192 LEU A C 1
ATOM 1559 O O . LEU A 1 192 ? 20.124 -12.162 -19.241 1 98.72 192 LEU A O 1
ATOM 1563 N N . LEU A 1 193 ? 18.996 -13.258 -20.81 1 98.66 193 LEU A N 1
ATOM 1564 C CA . LEU A 1 193 ? 19.675 -14.524 -20.559 1 98.66 193 LEU A CA 1
ATOM 1565 C C . LEU A 1 193 ? 20.906 -14.666 -21.448 1 98.66 193 LEU A C 1
ATOM 1567 O O . LEU A 1 193 ? 20.818 -15.197 -22.557 1 98.66 193 LEU A O 1
ATOM 1571 N N . VAL A 1 194 ? 22.053 -14.349 -20.898 1 98.37 194 VAL A N 1
ATOM 1572 C CA . VAL A 1 194 ? 23.281 -14.258 -21.681 1 98.37 194 VAL A CA 1
ATOM 1573 C C . VAL A 1 194 ? 23.987 -15.612 -21.694 1 98.37 194 VAL A C 1
ATOM 1575 O O . VAL A 1 194 ? 24.568 -16.006 -22.708 1 98.37 194 VAL A O 1
ATOM 1578 N N . GLY A 1 195 ? 23.905 -16.323 -20.583 1 96.96 195 GLY A N 1
ATOM 1579 C CA . GLY A 1 195 ? 24.581 -17.606 -20.471 1 96.96 195 GLY A CA 1
ATOM 1580 C C . GLY A 1 195 ? 23.976 -18.678 -21.357 1 96.96 195 GLY A C 1
ATOM 1581 O O . GLY A 1 195 ? 22.765 -18.693 -21.584 1 96.96 195 GLY A O 1
ATOM 1582 N N . LYS A 1 196 ? 24.808 -19.655 -21.751 1 95.83 196 LYS A N 1
ATOM 1583 C CA . LYS A 1 196 ? 24.369 -20.768 -22.588 1 95.83 196 LYS A CA 1
ATOM 1584 C C . LYS A 1 196 ? 23.655 -21.831 -21.757 1 95.83 196 LYS A C 1
ATOM 1586 O O . LYS A 1 196 ? 22.775 -22.532 -22.261 1 95.83 196 LYS A O 1
ATOM 1591 N N . GLN A 1 197 ? 24.023 -21.968 -20.551 1 97.26 197 GLN A N 1
ATOM 1592 C CA . GLN A 1 197 ? 23.355 -22.879 -19.627 1 97.26 197 GLN A CA 1
ATOM 1593 C C . GLN A 1 197 ? 22.231 -22.173 -18.875 1 97.26 197 GLN A C 1
ATOM 1595 O O . GLN A 1 197 ? 22.38 -21.835 -17.699 1 97.26 197 GLN A O 1
ATOM 1600 N N . ARG A 1 198 ? 21.157 -22.139 -19.505 1 96.6 198 ARG A N 1
ATOM 1601 C CA . ARG A 1 198 ? 20.062 -21.319 -18.998 1 96.6 198 ARG A CA 1
ATOM 1602 C C . ARG A 1 198 ? 19.23 -22.087 -17.977 1 96.6 198 ARG A C 1
ATOM 1604 O O . ARG A 1 198 ? 18.955 -23.275 -18.16 1 96.6 198 ARG A O 1
ATOM 1611 N N . VAL A 1 199 ? 18.891 -21.397 -16.944 1 96.29 199 VAL A N 1
ATOM 1612 C CA . VAL A 1 199 ? 17.964 -21.931 -15.951 1 96.29 199 VAL A CA 1
ATOM 1613 C C . VAL A 1 199 ? 16.596 -22.155 -16.591 1 96.29 199 VAL A C 1
ATOM 1615 O O . VAL A 1 199 ? 16.053 -21.259 -17.241 1 96.29 199 VAL A O 1
ATOM 1618 N N . PRO A 1 200 ? 15.982 -23.28 -16.485 1 95.72 200 PRO A N 1
ATOM 1619 C CA . PRO A 1 200 ? 14.74 -23.618 -17.184 1 95.72 200 PRO A CA 1
ATOM 1620 C C . PRO A 1 200 ? 13.613 -22.628 -16.897 1 95.72 200 PRO A C 1
ATOM 1622 O O . PRO A 1 200 ? 12.911 -22.203 -17.818 1 95.72 200 PRO A O 1
ATOM 1625 N N . ALA A 1 201 ? 13.467 -22.232 -15.671 1 94.03 201 ALA A N 1
ATOM 1626 C CA . ALA A 1 201 ? 12.385 -21.319 -15.312 1 94.03 201 ALA A CA 1
ATOM 1627 C C . ALA A 1 201 ? 12.521 -19.99 -16.05 1 94.03 201 ALA A C 1
ATOM 1629 O O . ALA A 1 201 ? 11.524 -19.408 -16.481 1 94.03 201 ALA A O 1
ATOM 1630 N N . LEU A 1 202 ? 13.725 -19.523 -16.188 1 96.9 202 LEU A N 1
ATOM 1631 C CA . LEU A 1 202 ? 13.97 -18.259 -16.874 1 96.9 202 LEU A CA 1
ATOM 1632 C C . LEU A 1 202 ? 13.82 -18.421 -18.383 1 96.9 202 LEU A C 1
ATOM 1634 O O . LEU A 1 202 ? 13.297 -17.531 -19.058 1 96.9 202 LEU A O 1
ATOM 1638 N N . ALA A 1 203 ? 14.274 -19.523 -18.839 1 97.37 203 ALA A N 1
ATOM 1639 C CA . ALA A 1 203 ? 14.104 -19.822 -20.259 1 97.37 203 ALA A CA 1
ATOM 1640 C C . ALA A 1 203 ? 12.627 -19.883 -20.634 1 97.37 203 ALA A C 1
ATOM 1642 O O . ALA A 1 203 ? 12.233 -19.427 -21.71 1 97.37 203 ALA A O 1
ATOM 1643 N N . ASP A 1 204 ? 11.857 -20.455 -19.783 1 95.47 204 ASP A N 1
ATOM 1644 C CA . ASP A 1 204 ? 10.415 -20.524 -19.998 1 95.47 204 ASP A CA 1
ATOM 1645 C C . ASP A 1 204 ? 9.803 -19.127 -20.073 1 95.47 204 ASP A C 1
ATOM 1647 O O . ASP A 1 204 ? 8.931 -18.87 -20.905 1 95.47 204 ASP A O 1
ATOM 1651 N N . LEU A 1 205 ? 10.228 -18.257 -19.228 1 96.01 205 LEU A N 1
ATOM 1652 C CA . LEU A 1 205 ? 9.722 -16.889 -19.251 1 96.01 205 LEU A CA 1
ATOM 1653 C C . LEU A 1 205 ? 10.09 -16.194 -20.558 1 96.01 205 LEU A C 1
ATOM 1655 O O . LEU A 1 205 ? 9.268 -15.482 -21.14 1 96.01 205 LEU A O 1
ATOM 1659 N N . ALA A 1 206 ? 11.328 -16.396 -20.947 1 97.83 206 ALA A N 1
ATOM 1660 C CA . ALA A 1 206 ? 11.761 -15.799 -22.207 1 97.83 206 ALA A CA 1
ATOM 1661 C C . ALA A 1 206 ? 10.939 -16.33 -23.378 1 97.83 206 ALA A C 1
ATOM 1663 O O . ALA A 1 206 ? 10.579 -15.576 -24.285 1 97.83 206 ALA A O 1
ATOM 1664 N N . ALA A 1 207 ? 10.656 -17.578 -23.369 1 96.79 207 ALA A N 1
ATOM 1665 C CA . ALA A 1 207 ? 9.848 -18.192 -24.419 1 96.79 207 ALA A CA 1
ATOM 1666 C C . ALA A 1 207 ? 8.429 -17.631 -24.418 1 96.79 207 ALA A C 1
ATOM 1668 O O . ALA A 1 207 ? 7.858 -17.366 -25.478 1 96.79 207 ALA A O 1
ATOM 1669 N N . ARG A 1 208 ? 7.857 -17.465 -23.271 1 95.16 208 ARG A N 1
ATOM 1670 C CA . ARG A 1 208 ? 6.518 -16.898 -23.147 1 95.16 208 ARG A CA 1
ATOM 1671 C C . ARG A 1 208 ? 6.479 -15.467 -23.671 1 95.16 208 ARG A C 1
ATOM 1673 O O . ARG A 1 208 ? 5.506 -15.06 -24.309 1 95.16 208 ARG A O 1
ATOM 1680 N N . ALA A 1 209 ? 7.518 -14.747 -23.288 1 96.33 209 ALA A N 1
ATOM 1681 C CA . ALA A 1 209 ? 7.597 -13.373 -23.778 1 96.33 209 ALA A CA 1
ATOM 1682 C C . ALA A 1 209 ? 7.646 -13.337 -25.303 1 96.33 209 ALA A C 1
ATOM 1684 O O . ALA A 1 209 ? 6.96 -12.528 -25.933 1 96.33 209 ALA A O 1
ATOM 1685 N N . ALA A 1 210 ? 8.393 -14.224 -25.866 1 96.46 210 ALA A N 1
ATOM 1686 C CA . ALA A 1 210 ? 8.52 -14.304 -27.319 1 96.46 210 ALA A CA 1
ATOM 1687 C C . ALA A 1 210 ? 7.191 -14.684 -27.966 1 96.46 210 ALA A C 1
ATOM 1689 O O . ALA A 1 210 ? 6.881 -14.236 -29.073 1 96.46 210 ALA A O 1
ATOM 1690 N N . ALA A 1 211 ? 6.398 -15.453 -27.253 1 95.89 211 ALA A N 1
ATOM 1691 C CA . ALA A 1 211 ? 5.119 -15.933 -27.771 1 95.89 211 ALA A CA 1
ATOM 1692 C C . ALA A 1 211 ? 4.002 -14.935 -27.483 1 95.89 211 ALA A C 1
ATOM 1694 O O . ALA A 1 211 ? 2.854 -15.145 -27.883 1 95.89 211 ALA A O 1
ATOM 1695 N N . GLY A 1 212 ? 4.27 -13.888 -26.758 1 94.05 212 GLY A N 1
ATOM 1696 C CA . GLY A 1 212 ? 3.263 -12.887 -26.441 1 94.05 212 GLY A CA 1
ATOM 1697 C C . GLY A 1 212 ? 2.418 -13.253 -25.235 1 94.05 212 GLY A C 1
ATOM 1698 O O . GLY A 1 212 ? 1.342 -12.687 -25.031 1 94.05 212 GLY A O 1
ATOM 1699 N N . ASP A 1 213 ? 2.842 -14.178 -24.444 1 93.14 213 ASP A N 1
ATOM 1700 C CA . ASP A 1 213 ? 2.08 -14.691 -23.31 1 93.14 213 ASP A CA 1
ATOM 1701 C C . ASP A 1 213 ? 2.72 -14.277 -21.986 1 93.14 213 ASP A C 1
ATOM 1703 O O . ASP A 1 213 ? 2.743 -15.057 -21.031 1 93.14 213 ASP A O 1
ATOM 1707 N N . PHE A 1 214 ? 3.315 -13.05 -21.897 1 94.37 214 PHE A N 1
ATOM 1708 C CA . PHE A 1 214 ? 4.058 -12.631 -20.714 1 94.37 214 PHE A CA 1
ATOM 1709 C C . PHE A 1 214 ? 3.224 -11.686 -19.857 1 94.37 214 PHE A C 1
ATOM 1711 O O . PHE A 1 214 ? 3.561 -11.429 -18.699 1 94.37 214 PHE A O 1
ATOM 1718 N N . ALA A 1 215 ? 2.076 -11.247 -20.287 1 92.89 215 ALA A N 1
ATOM 1719 C CA . ALA A 1 215 ? 1.278 -10.2 -19.652 1 92.89 215 ALA A CA 1
ATOM 1720 C C . ALA A 1 215 ? 0.823 -10.627 -18.26 1 92.89 215 ALA A C 1
ATOM 1722 O O . ALA A 1 215 ? 0.93 -9.857 -17.302 1 92.89 215 ALA A O 1
ATOM 1723 N N . PRO A 1 216 ? 0.366 -11.896 -18.094 1 90.56 216 PRO A N 1
ATOM 1724 C CA . PRO A 1 216 ? -0.069 -12.299 -16.755 1 90.56 216 PRO A CA 1
ATOM 1725 C C . PRO A 1 216 ? 1.071 -12.301 -15.74 1 90.56 216 PRO A C 1
ATOM 1727 O O . PRO A 1 216 ? 0.863 -11.961 -14.572 1 90.56 216 PRO A O 1
ATOM 1730 N N . ILE A 1 217 ? 2.231 -12.65 -16.193 1 92.99 217 ILE A N 1
ATOM 1731 C CA . ILE A 1 217 ? 3.39 -12.685 -15.308 1 92.99 217 ILE A CA 1
ATOM 1732 C C . ILE A 1 217 ? 3.811 -11.261 -14.952 1 92.99 217 ILE A C 1
ATOM 1734 O O . ILE A 1 217 ? 4.117 -10.968 -13.794 1 92.99 217 ILE A O 1
ATOM 1738 N N . ASN A 1 218 ? 3.792 -10.4 -15.966 1 95.8 218 ASN A N 1
ATOM 1739 C CA . ASN A 1 218 ? 4.062 -8.985 -15.735 1 95.8 218 ASN A CA 1
ATOM 1740 C C . ASN A 1 218 ? 3.107 -8.393 -14.702 1 95.8 218 ASN A C 1
ATOM 1742 O O . ASN A 1 218 ? 3.535 -7.684 -13.789 1 95.8 218 ASN A O 1
ATOM 1746 N N . ARG A 1 219 ? 1.88 -8.724 -14.792 1 94.04 219 ARG A N 1
ATOM 1747 C CA . ARG A 1 219 ? 0.859 -8.207 -13.887 1 94.04 219 ARG A CA 1
ATOM 1748 C C . ARG A 1 219 ? 1.062 -8.737 -12.472 1 94.04 219 ARG A C 1
ATOM 1750 O O . ARG A 1 219 ? 0.834 -8.02 -11.495 1 94.04 219 ARG A O 1
ATOM 1757 N N . LEU A 1 220 ? 1.4 -9.949 -12.408 1 93.24 220 LEU A N 1
ATOM 1758 C CA . LEU A 1 220 ? 1.645 -10.564 -11.108 1 93.24 220 LEU A CA 1
ATOM 1759 C C . LEU A 1 220 ? 2.742 -9.821 -10.353 1 93.24 220 LEU A C 1
ATOM 1761 O O . LEU A 1 220 ? 2.53 -9.371 -9.225 1 93.24 220 LEU A O 1
ATOM 1765 N N . PHE A 1 221 ? 3.854 -9.638 -10.99 1 96.17 221 PHE A N 1
ATOM 1766 C CA . PHE A 1 221 ? 4.98 -9.013 -10.305 1 96.17 221 PHE A CA 1
ATOM 1767 C C . PHE A 1 221 ? 4.728 -7.525 -10.096 1 96.17 221 PHE A C 1
ATOM 1769 O O . PHE A 1 221 ? 5.217 -6.937 -9.129 1 96.17 221 PHE A O 1
ATOM 1776 N N . ASP A 1 222 ? 3.935 -6.946 -10.977 1 96.89 222 ASP A N 1
ATOM 1777 C CA . ASP A 1 222 ? 3.521 -5.566 -10.745 1 96.89 222 ASP A CA 1
ATOM 1778 C C . ASP A 1 222 ? 2.693 -5.448 -9.467 1 96.89 222 ASP A C 1
ATOM 1780 O O . ASP A 1 222 ? 2.889 -4.52 -8.678 1 96.89 222 ASP A O 1
ATOM 1784 N N . THR A 1 223 ? 1.814 -6.385 -9.248 1 95.71 223 THR A N 1
ATOM 1785 C CA . THR A 1 223 ? 0.958 -6.374 -8.067 1 95.71 223 THR A CA 1
ATOM 1786 C C . THR A 1 223 ? 1.782 -6.589 -6.8 1 95.71 223 THR A C 1
ATOM 1788 O O . THR A 1 223 ? 1.613 -5.869 -5.814 1 95.71 223 THR A O 1
ATOM 1791 N N . LEU A 1 224 ? 2.626 -7.547 -6.838 1 95.93 224 LEU A N 1
ATOM 1792 C CA . LEU A 1 224 ? 3.474 -7.827 -5.685 1 95.93 224 LEU A CA 1
ATOM 1793 C C . LEU A 1 224 ? 4.389 -6.645 -5.384 1 95.93 224 LEU A C 1
ATOM 1795 O O . LEU A 1 224 ? 4.567 -6.272 -4.222 1 95.93 224 LEU A O 1
ATOM 1799 N N . GLY A 1 225 ? 4.92 -6.072 -6.437 1 97.58 225 GLY A N 1
ATOM 1800 C CA . GLY A 1 225 ? 5.776 -4.907 -6.28 1 97.58 225 GLY A CA 1
ATOM 1801 C C . GLY A 1 225 ? 5.034 -3.686 -5.772 1 97.58 225 GLY A C 1
ATOM 1802 O O . GLY A 1 225 ? 5.574 -2.909 -4.982 1 97.58 225 GLY A O 1
ATOM 1803 N N . SER A 1 226 ? 3.829 -3.507 -6.243 1 97.06 226 SER A N 1
ATOM 1804 C CA . SER A 1 226 ? 3.004 -2.388 -5.8 1 97.06 226 SER A CA 1
ATOM 1805 C C . SER A 1 226 ? 2.746 -2.452 -4.298 1 97.06 226 SER A C 1
ATOM 1807 O O . SER A 1 226 ? 2.65 -1.417 -3.635 1 97.06 226 SER A O 1
ATOM 1809 N N . ASN A 1 227 ? 2.623 -3.642 -3.83 1 96.79 227 ASN A N 1
ATOM 1810 C CA . ASN A 1 227 ? 2.449 -3.808 -2.391 1 96.79 227 ASN A CA 1
ATOM 1811 C C . ASN A 1 227 ? 3.606 -3.19 -1.611 1 96.79 227 ASN A C 1
ATOM 1813 O O . ASN A 1 227 ? 3.391 -2.517 -0.602 1 96.79 227 ASN A O 1
ATOM 1817 N N . ILE A 1 228 ? 4.771 -3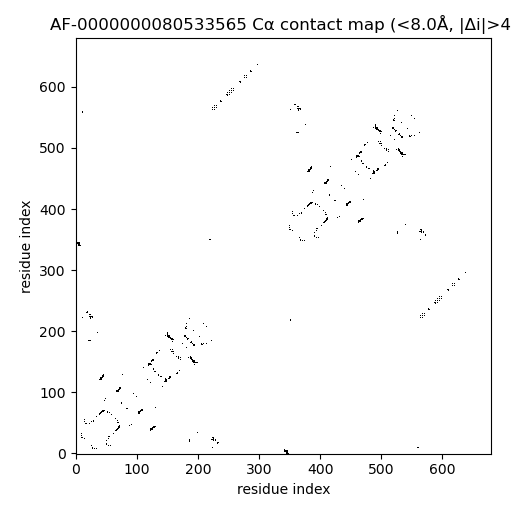.382 -2.066 1 97.37 228 ILE A N 1
ATOM 1818 C CA . ILE A 1 228 ? 5.971 -2.864 -1.42 1 97.37 228 ILE A CA 1
ATOM 1819 C C . ILE A 1 228 ? 6.038 -1.348 -1.595 1 97.37 228 ILE A C 1
ATOM 1821 O O . ILE A 1 228 ? 6.347 -0.621 -0.648 1 97.37 228 ILE A O 1
ATOM 1825 N N . LYS A 1 229 ? 5.754 -0.898 -2.801 1 96.93 229 LYS A N 1
ATOM 1826 C CA . LYS A 1 229 ? 5.739 0.538 -3.065 1 96.93 229 LYS A CA 1
ATOM 1827 C C . LYS A 1 229 ? 4.746 1.255 -2.154 1 96.93 229 LYS A C 1
ATOM 1829 O O . LYS A 1 229 ? 5.047 2.321 -1.615 1 96.93 229 LYS A O 1
ATOM 1834 N N . ARG A 1 230 ? 3.611 0.67 -1.972 1 96.08 230 ARG A N 1
ATOM 1835 C CA . ARG A 1 230 ? 2.567 1.274 -1.151 1 96.08 230 ARG A CA 1
ATOM 1836 C C . ARG A 1 230 ? 2.958 1.27 0.323 1 96.08 230 ARG A C 1
ATOM 1838 O O . ARG A 1 230 ? 2.619 2.196 1.063 1 96.08 230 ARG A O 1
ATOM 1845 N N . ALA A 1 231 ? 3.618 0.221 0.73 1 96.12 231 ALA A N 1
ATOM 1846 C CA . ALA A 1 231 ? 4.119 0.193 2.102 1 96.12 231 ALA A CA 1
ATOM 1847 C C . ALA A 1 231 ? 5.043 1.377 2.373 1 96.12 231 ALA A C 1
ATOM 1849 O O . ALA A 1 231 ? 4.925 2.042 3.404 1 96.12 231 ALA A O 1
ATOM 1850 N N . GLU A 1 232 ? 5.936 1.621 1.473 1 95.73 232 GLU A N 1
ATOM 1851 C CA . GLU A 1 232 ? 6.834 2.766 1.582 1 95.73 232 GLU A CA 1
ATOM 1852 C C . GLU A 1 232 ? 6.057 4.079 1.582 1 95.73 232 GLU A C 1
ATOM 1854 O O . GLU A 1 232 ? 6.353 4.982 2.367 1 95.73 232 GLU A O 1
ATOM 1859 N N . GLU A 1 233 ? 5.111 4.181 0.739 1 95.2 233 GLU A N 1
ATOM 1860 C CA . GLU A 1 233 ? 4.312 5.396 0.61 1 95.2 233 GLU A CA 1
ATOM 1861 C C . GLU A 1 233 ? 3.539 5.688 1.893 1 95.2 233 GLU A C 1
ATOM 1863 O O . GLU A 1 233 ? 3.462 6.838 2.33 1 95.2 233 GLU A O 1
ATOM 1868 N N . VAL A 1 234 ? 2.973 4.677 2.436 1 95.71 234 VAL A N 1
ATOM 1869 C CA . VAL A 1 234 ? 2.237 4.835 3.686 1 95.71 234 VAL A CA 1
ATOM 1870 C C . VAL A 1 234 ? 3.161 5.402 4.761 1 95.71 234 VAL A C 1
ATOM 1872 O O . VAL A 1 234 ? 2.794 6.342 5.471 1 95.71 234 VAL A O 1
ATOM 1875 N N . GLU A 1 235 ? 4.307 4.834 4.863 1 94 235 GLU A N 1
ATOM 1876 C CA . GLU A 1 235 ? 5.266 5.301 5.859 1 94 235 GLU A CA 1
ATOM 1877 C C . GLU A 1 235 ? 5.646 6.76 5.618 1 94 235 GLU A C 1
ATOM 1879 O O . GLU A 1 235 ? 5.678 7.561 6.554 1 94 235 GLU A O 1
ATOM 1884 N N . ARG A 1 236 ? 5.884 7.055 4.449 1 94.22 236 ARG A N 1
ATOM 1885 C CA . ARG A 1 236 ? 6.309 8.399 4.073 1 94.22 236 ARG A CA 1
ATOM 1886 C C . ARG A 1 236 ? 5.205 9.417 4.339 1 94.22 236 ARG A C 1
ATOM 1888 O O . ARG A 1 236 ? 5.452 10.464 4.942 1 94.22 236 ARG A O 1
ATOM 1895 N N . VAL A 1 237 ? 3.985 9.14 3.949 1 94.91 237 VAL A N 1
ATOM 1896 C CA . VAL A 1 237 ? 2.875 10.077 4.091 1 94.91 237 VAL A CA 1
ATOM 1897 C C . VAL A 1 237 ? 2.496 10.21 5.564 1 94.91 237 VAL A C 1
ATOM 1899 O O . VAL A 1 237 ? 2.127 11.295 6.02 1 94.91 237 VAL A O 1
ATOM 1902 N N . ASN A 1 238 ? 2.584 9.147 6.281 1 95.4 238 ASN A N 1
ATOM 1903 C CA . ASN A 1 238 ? 2.331 9.214 7.717 1 95.4 238 ASN A CA 1
ATOM 1904 C C . ASN A 1 238 ? 3.315 10.148 8.416 1 95.4 238 ASN A C 1
ATOM 1906 O O . ASN A 1 238 ? 2.934 10.894 9.32 1 95.4 238 ASN A O 1
ATOM 1910 N N . ALA A 1 239 ? 4.549 10.04 8.023 1 94 239 ALA A N 1
ATOM 1911 C CA . ALA A 1 239 ? 5.55 10.951 8.573 1 94 239 ALA A CA 1
ATOM 1912 C C . ALA A 1 239 ? 5.212 12.402 8.241 1 94 239 ALA A C 1
ATOM 1914 O O . ALA A 1 239 ? 5.305 13.28 9.103 1 94 239 ALA A O 1
ATOM 1915 N N . GLY A 1 240 ? 4.786 12.624 7.044 1 93.83 240 GLY A N 1
ATOM 1916 C CA . GLY A 1 240 ? 4.353 13.955 6.65 1 93.83 240 GLY A CA 1
ATOM 1917 C C . GLY A 1 240 ? 3.148 14.446 7.431 1 93.83 240 GLY A C 1
ATOM 1918 O O . GLY A 1 240 ? 3.087 15.614 7.82 1 93.83 240 GLY A O 1
ATOM 1919 N N . LEU A 1 241 ? 2.257 13.61 7.65 1 95.28 241 LEU A N 1
ATOM 1920 C CA . LEU A 1 241 ? 1.057 13.944 8.41 1 95.28 241 LEU A CA 1
ATOM 1921 C C . LEU A 1 241 ? 1.41 14.321 9.845 1 95.28 241 LEU A C 1
ATOM 1923 O O . LEU A 1 241 ? 0.879 15.295 10.384 1 95.28 241 LEU A O 1
ATOM 1927 N N . MET A 1 242 ? 2.256 13.563 10.407 1 95.58 242 MET A N 1
ATOM 1928 C CA . MET A 1 242 ? 2.689 13.855 11.771 1 95.58 242 MET A CA 1
ATOM 1929 C C . MET A 1 242 ? 3.363 15.221 11.847 1 95.58 242 MET A C 1
ATOM 1931 O O . MET A 1 242 ? 3.091 16.002 12.76 1 95.58 242 MET A O 1
ATOM 1935 N N . ASP A 1 243 ? 4.187 15.497 10.926 1 95.57 243 ASP A N 1
ATOM 1936 C CA . ASP A 1 243 ? 4.845 16.799 10.866 1 95.57 243 ASP A CA 1
ATOM 1937 C C . ASP A 1 243 ? 3.822 17.926 10.741 1 95.57 243 ASP A C 1
ATOM 1939 O O . ASP A 1 243 ? 3.937 18.952 11.414 1 95.57 243 ASP A O 1
ATOM 1943 N N . ALA A 1 244 ? 2.9 17.737 9.901 1 94.43 244 ALA A N 1
ATOM 1944 C CA . ALA A 1 244 ? 1.868 18.749 9.685 1 94.43 244 ALA A CA 1
ATOM 1945 C C . ALA A 1 244 ? 1.032 18.957 10.944 1 94.43 244 ALA A C 1
ATOM 1947 O O . ALA A 1 244 ? 0.698 20.092 11.294 1 94.43 244 ALA A O 1
ATOM 1948 N N . ARG A 1 245 ? 0.763 17.924 11.568 1 95.19 245 ARG A N 1
ATOM 1949 C CA . ARG A 1 245 ? -0.009 18.018 12.803 1 95.19 245 ARG A CA 1
ATOM 1950 C C . ARG A 1 245 ? 0.78 18.743 13.888 1 95.19 245 ARG A C 1
ATOM 1952 O O . ARG A 1 245 ? 0.215 19.524 14.657 1 95.19 245 ARG A O 1
ATOM 1959 N N . ASN A 1 246 ? 2.028 18.48 13.981 1 95.85 246 ASN A N 1
ATOM 1960 C CA . ASN A 1 246 ? 2.884 19.202 14.916 1 95.85 246 ASN A CA 1
ATOM 1961 C C . ASN A 1 246 ? 2.914 20.697 14.609 1 95.85 246 ASN A C 1
ATOM 1963 O O . ASN A 1 246 ? 2.879 21.523 15.523 1 95.85 246 ASN A O 1
ATOM 1967 N N . GLU A 1 247 ? 2.927 20.991 13.416 1 94.24 247 GLU A N 1
ATOM 1968 C CA . GLU A 1 247 ? 2.927 22.391 13.002 1 94.24 247 GLU A CA 1
ATOM 1969 C C . GLU A 1 247 ? 1.599 23.064 13.333 1 94.24 247 GLU A C 1
ATOM 1971 O O . GLU A 1 247 ? 1.571 24.223 13.752 1 94.24 247 GLU A O 1
ATOM 1976 N N . VAL A 1 248 ? 0.552 22.419 13.136 1 94.24 248 VAL A N 1
ATOM 1977 C CA . VAL A 1 248 ? -0.769 22.924 13.494 1 94.24 248 VAL A CA 1
ATOM 1978 C C . VAL A 1 248 ? -0.815 23.24 14.987 1 94.24 248 VAL A C 1
ATOM 1980 O O . VAL A 1 248 ? -1.297 24.301 15.389 1 94.24 248 VAL A O 1
ATOM 1983 N N . ASN A 1 249 ? -0.313 22.333 15.706 1 95.04 249 ASN A N 1
ATOM 1984 C CA . ASN A 1 249 ? -0.292 22.539 17.15 1 95.04 249 ASN A CA 1
ATOM 1985 C C . ASN A 1 249 ? 0.565 23.743 17.532 1 95.04 249 ASN A C 1
ATOM 1987 O O . ASN A 1 249 ? 0.171 24.547 18.379 1 95.04 249 ASN A O 1
ATOM 1991 N N . ARG A 1 250 ? 1.737 23.87 16.948 1 94.78 250 ARG A N 1
ATOM 1992 C CA . ARG A 1 250 ? 2.64 24.986 17.213 1 94.78 250 ARG A CA 1
ATOM 1993 C C . ARG A 1 250 ? 1.984 26.317 16.862 1 94.78 250 ARG A C 1
ATOM 1995 O O . ARG A 1 250 ? 1.976 27.244 17.674 1 94.78 250 ARG A O 1
ATOM 2002 N N . LEU A 1 251 ? 1.343 26.383 15.77 1 91.82 251 LEU A N 1
ATOM 2003 C CA . LEU A 1 251 ? 0.712 27.614 15.306 1 91.82 251 LEU A CA 1
ATOM 2004 C C . LEU A 1 251 ? -0.534 27.928 16.127 1 91.82 251 LEU A C 1
ATOM 2006 O O . LEU A 1 251 ? -0.845 29.096 16.369 1 91.82 251 LEU A O 1
ATOM 2010 N N . GLY A 1 252 ? -1.178 26.873 16.451 1 90.86 252 GLY A N 1
ATOM 2011 C CA . GLY A 1 252 ? -2.314 27.074 17.335 1 90.86 252 GLY A CA 1
ATOM 2012 C C . GLY A 1 252 ? -1.936 27.716 18.656 1 90.86 252 GLY A C 1
ATOM 2013 O O . GLY A 1 252 ? -2.582 28.669 19.097 1 90.86 252 GLY A O 1
ATOM 2014 N N . THR A 1 253 ? -0.858 27.296 19.286 1 93.64 253 THR A N 1
ATOM 2015 C CA . THR A 1 253 ? -0.359 27.863 20.534 1 93.64 253 THR A CA 1
ATOM 2016 C C . THR A 1 253 ? 0.093 29.306 20.33 1 93.64 253 THR A C 1
ATOM 2018 O O . THR A 1 253 ? -0.243 30.185 21.126 1 93.64 253 THR A O 1
ATOM 2021 N N . LEU A 1 254 ? 0.791 29.548 19.292 1 91.23 254 LEU A N 1
ATOM 2022 C CA . LEU A 1 254 ? 1.256 30.894 18.979 1 91.23 254 LEU A CA 1
ATOM 2023 C C . LEU A 1 254 ? 0.079 31.838 18.757 1 91.23 254 LEU A C 1
ATOM 2025 O O . LEU A 1 254 ? 0.092 32.976 19.232 1 91.23 254 LEU A O 1
ATOM 2029 N N . GLY A 1 255 ? -0.87 31.352 18.033 1 89.14 255 GLY A N 1
ATOM 2030 C CA . GLY A 1 255 ? -2.06 32.153 17.793 1 89.14 255 GLY A CA 1
ATOM 2031 C C . GLY A 1 255 ? -2.78 32.548 19.068 1 89.14 255 GLY A C 1
ATOM 2032 O O . GLY A 1 255 ? -3.21 33.694 19.215 1 89.14 255 GLY A O 1
ATOM 2033 N N . HIS A 1 256 ? -2.853 31.628 19.972 1 92.42 256 HIS A N 1
ATOM 2034 C CA . HIS A 1 256 ? -3.492 31.909 21.252 1 92.42 256 HIS A CA 1
ATOM 2035 C C . HIS A 1 256 ? -2.709 32.954 22.041 1 92.42 256 HIS A C 1
ATOM 2037 O O . HIS A 1 256 ? -3.299 33.855 22.641 1 92.42 256 HIS A O 1
ATOM 2043 N N . GLU A 1 257 ? -1.405 32.853 22.042 1 90.92 257 GLU A N 1
ATOM 2044 C CA . GLU A 1 257 ? -0.548 33.812 22.732 1 90.92 257 GLU A CA 1
ATOM 2045 C C . GLU A 1 257 ? -0.689 35.209 22.133 1 90.92 257 GLU A C 1
ATOM 2047 O O . GLU A 1 257 ? -0.795 36.196 22.864 1 90.92 257 GLU A O 1
ATOM 2052 N N . LEU A 1 258 ? -0.756 35.269 20.867 1 89.3 258 LEU A N 1
ATOM 2053 C CA . LEU A 1 258 ? -0.887 36.552 20.185 1 89.3 258 LEU A CA 1
ATOM 2054 C C . LEU A 1 258 ? -2.255 37.172 20.452 1 89.3 258 LEU A C 1
ATOM 2056 O O . LEU A 1 258 ? -2.366 38.387 20.629 1 89.3 258 LEU A O 1
ATOM 2060 N N . GLN A 1 259 ? -3.21 36.35 20.479 1 90.95 259 GLN A N 1
ATOM 2061 C CA . GLN A 1 259 ? -4.554 36.833 20.782 1 90.95 259 GLN A CA 1
ATOM 2062 C C . GLN A 1 259 ? -4.62 37.43 22.185 1 90.95 259 GLN A C 1
ATOM 2064 O O . GLN A 1 259 ? -5.236 38.478 22.391 1 90.95 259 GLN A O 1
ATOM 2069 N N . GLN A 1 260 ? -3.951 36.838 23.149 1 92.36 260 GLN A N 1
ATOM 2070 C CA . GLN A 1 260 ? -3.921 37.346 24.517 1 92.36 260 GLN A CA 1
ATOM 2071 C C . GLN A 1 260 ? -3.153 38.662 24.598 1 92.36 260 GLN A C 1
ATOM 2073 O O . GLN A 1 260 ? -3.576 39.592 25.287 1 92.36 260 GLN A O 1
ATOM 2078 N N . ARG A 1 261 ? -2.097 38.733 23.901 1 90.76 261 ARG A N 1
ATOM 2079 C CA . ARG A 1 261 ? -1.301 39.956 23.871 1 90.76 261 ARG A CA 1
ATOM 2080 C C . ARG A 1 261 ? -2.09 41.108 23.258 1 90.76 261 ARG A C 1
ATOM 2082 O O . ARG A 1 261 ? -2.044 42.234 23.757 1 90.76 261 ARG A O 1
ATOM 2089 N N . CYS A 1 262 ? -2.83 40.825 22.231 1 88.84 262 CYS A N 1
ATOM 2090 C CA . CYS A 1 262 ? -3.646 41.843 21.579 1 88.84 262 CYS A CA 1
ATOM 2091 C C . CYS A 1 262 ? -4.737 42.349 22.514 1 88.84 262 CYS A C 1
ATOM 2093 O O . CYS A 1 262 ? -4.991 43.552 22.586 1 88.84 262 CYS A O 1
ATOM 2095 N N . LEU A 1 263 ? -5.309 41.416 23.246 1 91.27 263 LEU A N 1
ATOM 2096 C CA . LEU A 1 263 ? -6.353 41.803 24.188 1 91.27 263 LEU A CA 1
ATOM 2097 C C . LEU A 1 263 ? -5.792 42.711 25.278 1 91.27 263 LEU A C 1
ATOM 2099 O O . LEU A 1 263 ? -6.42 43.707 25.646 1 91.27 263 LEU A O 1
ATOM 2103 N N . GLN A 1 264 ? -4.561 42.382 25.722 1 91.45 264 GLN A N 1
ATOM 2104 C CA . GLN A 1 264 ? -3.91 43.204 26.737 1 91.45 264 GLN A CA 1
ATOM 2105 C C . GLN A 1 264 ? -3.566 44.586 26.188 1 91.45 264 GLN A C 1
ATOM 2107 O O . GLN A 1 264 ? -3.772 45.596 26.864 1 91.45 264 GLN A O 1
ATOM 2112 N N . LEU A 1 265 ? -3.16 44.618 24.955 1 87.07 265 LEU A N 1
ATOM 2113 C CA . LEU A 1 265 ? -2.781 45.883 24.335 1 87.07 265 LEU A CA 1
ATOM 2114 C C . LEU A 1 265 ? -4.01 46.744 24.062 1 87.07 265 LEU A C 1
ATOM 2116 O O . LEU A 1 265 ? -3.959 47.968 24.203 1 87.07 265 LEU A O 1
ATOM 2120 N N . GLU A 1 266 ? -5.088 46.103 23.756 1 87.27 266 GLU A N 1
ATOM 2121 C CA . GLU A 1 266 ? -6.34 46.828 23.561 1 87.27 266 GLU A CA 1
ATOM 2122 C C . GLU A 1 266 ? -6.813 47.474 24.86 1 87.27 266 GLU A C 1
ATOM 2124 O O . GLU A 1 266 ? -7.295 48.608 24.856 1 87.27 266 GLU A O 1
ATOM 2129 N N . GLN A 1 267 ? -6.632 46.776 25.984 1 90.73 267 GLN A N 1
ATOM 2130 C CA . GLN A 1 267 ? -6.976 47.329 27.29 1 90.73 267 GLN A CA 1
ATOM 2131 C C . GLN A 1 267 ? -6.062 48.496 27.652 1 90.73 267 GLN A C 1
ATOM 2133 O O . GLN A 1 267 ? -6.524 49.518 28.162 1 90.73 267 GLN A O 1
ATOM 2138 N N . ASP A 1 268 ? -4.79 48.387 27.312 1 84.37 268 ASP A N 1
ATOM 2139 C CA . ASP A 1 268 ? -3.826 49.452 27.575 1 84.37 268 ASP A CA 1
ATOM 2140 C C . ASP A 1 268 ? -4.161 50.706 26.771 1 84.37 268 ASP A C 1
ATOM 2142 O O . ASP A 1 268 ? -4.037 51.824 27.276 1 84.37 268 ASP A O 1
ATOM 2146 N N . VAL A 1 269 ? -4.565 50.485 25.567 1 85.67 269 VAL A N 1
ATOM 2147 C CA . VAL A 1 269 ? -4.933 51.605 24.707 1 85.67 269 VAL A CA 1
ATOM 2148 C C . VAL A 1 269 ? -6.176 52.296 25.262 1 85.67 269 VAL A C 1
ATOM 2150 O O . VAL A 1 269 ? -6.239 53.527 25.311 1 85.67 269 VAL A O 1
ATOM 2153 N N . ARG A 1 270 ? -7.156 51.56 25.791 1 84.07 270 ARG A N 1
ATOM 2154 C CA . ARG A 1 270 ? -8.373 52.119 26.37 1 84.07 270 ARG A CA 1
ATOM 2155 C C . ARG A 1 270 ? -8.064 52.905 27.64 1 84.07 270 ARG A C 1
ATOM 2157 O O . ARG A 1 270 ? -8.559 54.019 27.823 1 84.07 270 ARG A O 1
ATOM 2164 N N . ASP A 1 271 ? -7.165 52.406 28.471 1 84.68 271 ASP A N 1
ATOM 2165 C CA . ASP A 1 271 ? -6.764 53.072 29.706 1 84.68 271 ASP A CA 1
ATOM 2166 C C . ASP A 1 271 ? -5.987 54.353 29.412 1 84.68 271 ASP A C 1
ATOM 2168 O O . ASP A 1 271 ? -6.19 55.374 30.072 1 84.68 271 ASP A O 1
ATOM 2172 N N . GLY A 1 272 ? -5.172 54.228 28.362 1 79.01 272 GLY A N 1
ATOM 2173 C CA . GLY A 1 272 ? -4.414 55.403 27.963 1 79.01 272 GLY A CA 1
ATOM 2174 C C . GLY A 1 272 ? -5.285 56.521 27.422 1 79.01 272 GLY A C 1
ATOM 2175 O O . GLY A 1 272 ? -5.077 57.691 27.749 1 79.01 272 GLY A O 1
ATOM 2176 N N . ARG A 1 273 ? -6.308 56.216 26.722 1 80.15 273 ARG A N 1
ATOM 2177 C CA . ARG A 1 273 ? -7.237 57.203 26.181 1 80.15 273 ARG A CA 1
ATOM 2178 C C . ARG A 1 273 ? -8.023 57.885 27.296 1 80.15 273 ARG A C 1
ATOM 2180 O O . ARG A 1 273 ? -8.275 59.09 27.237 1 80.15 273 ARG A O 1
ATOM 2187 N N . GLU A 1 274 ? -8.336 57.172 28.377 1 83.82 274 GLU A N 1
ATOM 2188 C CA . GLU A 1 274 ? -9.058 57.732 29.516 1 83.82 274 GLU A CA 1
ATOM 2189 C C . GLU A 1 274 ? -8.174 58.687 30.314 1 83.82 274 GLU A C 1
ATOM 2191 O O . GLU A 1 274 ? -8.628 59.751 30.74 1 83.82 274 GLU A O 1
ATOM 2196 N N . LEU A 1 275 ? -6.939 58.408 30.422 1 81.83 275 LEU A N 1
ATOM 2197 C CA . LEU A 1 275 ? -5.995 59.26 31.137 1 81.83 275 LEU A CA 1
ATOM 2198 C C . LEU A 1 275 ? -5.764 60.567 30.385 1 81.83 275 LEU A C 1
ATOM 2200 O O . LEU A 1 275 ? -5.689 61.635 30.996 1 81.83 275 LEU A O 1
ATOM 2204 N N . VAL A 1 276 ? -5.73 60.426 29.104 1 76.9 276 VAL A N 1
ATOM 2205 C CA . VAL A 1 276 ? -5.547 61.613 28.276 1 76.9 276 VAL A CA 1
ATOM 2206 C C . VAL A 1 276 ? -6.773 62.516 28.388 1 76.9 276 VAL A C 1
ATOM 2208 O O . VAL A 1 276 ? -6.645 63.733 28.539 1 76.9 276 VAL A O 1
ATOM 2211 N N . ARG A 1 277 ? -7.957 62.009 28.488 1 80.08 277 ARG A N 1
ATOM 2212 C CA . ARG A 1 277 ? -9.195 62.772 28.613 1 80.08 277 ARG A CA 1
ATOM 2213 C C . ARG A 1 277 ? -9.264 63.486 29.958 1 80.08 277 ARG A C 1
ATOM 2215 O O . ARG A 1 277 ? -9.649 64.656 30.027 1 80.08 277 ARG A O 1
ATOM 2222 N N . GLN A 1 278 ? -8.774 62.918 30.994 1 81.72 278 GLN A N 1
ATOM 2223 C CA . GLN A 1 278 ? -8.782 63.502 32.331 1 81.72 278 GLN A CA 1
ATOM 2224 C C . GLN A 1 278 ? -7.77 64.639 32.441 1 81.72 278 GLN A C 1
ATOM 2226 O O . GLN A 1 278 ? -8.069 65.689 33.013 1 81.72 278 GLN A O 1
ATOM 2231 N N . ALA A 1 279 ? -6.636 64.412 31.779 1 74.53 279 ALA A N 1
ATOM 2232 C CA . ALA A 1 279 ? -5.6 65.441 31.805 1 74.53 279 ALA A CA 1
ATOM 2233 C C . ALA A 1 279 ? -6.033 66.675 31.019 1 74.53 279 ALA A C 1
ATOM 2235 O O . ALA A 1 279 ? -5.793 67.807 31.447 1 74.53 279 ALA A O 1
ATOM 2236 N N . GLU A 1 280 ? -6.727 66.44 30.011 1 71.69 280 GLU A N 1
ATOM 2237 C CA . GLU A 1 280 ? -7.233 67.545 29.202 1 71.69 280 GLU A CA 1
ATOM 2238 C C . GLU A 1 280 ? -8.307 68.33 29.951 1 71.69 280 GLU A C 1
ATOM 2240 O O . GLU A 1 280 ? -8.345 69.56 29.883 1 71.69 280 GLU A O 1
ATOM 2245 N N . GLN A 1 281 ? -9.135 67.733 30.736 1 80.15 281 GLN A N 1
ATOM 2246 C CA . GLN A 1 281 ? -10.168 68.393 31.527 1 80.15 281 GLN A CA 1
ATOM 2247 C C . GLN A 1 281 ? -9.554 69.219 32.653 1 80.15 281 GLN A C 1
ATOM 2249 O O . GLN A 1 281 ? -10 70.336 32.925 1 80.15 281 GLN A O 1
ATOM 2254 N N . GLN A 1 282 ? -8.543 68.719 33.186 1 75.86 282 GLN A N 1
ATOM 2255 C CA . GLN A 1 282 ? -7.863 69.436 34.26 1 75.86 282 GLN A CA 1
ATOM 2256 C C . GLN A 1 282 ? -7.187 70.7 33.735 1 75.86 282 GLN A C 1
ATOM 2258 O O . GLN A 1 282 ? -7.237 71.75 34.379 1 75.86 282 GLN A O 1
ATOM 2263 N N . VAL A 1 283 ? -6.625 70.571 32.567 1 71.88 283 VAL A N 1
ATOM 2264 C CA . VAL A 1 283 ? -5.981 71.723 31.946 1 71.88 283 VAL A CA 1
ATOM 2265 C C . VAL A 1 283 ? -7.027 72.787 31.621 1 71.88 283 VAL A C 1
ATOM 2267 O O . VAL A 1 283 ? -6.807 73.977 31.86 1 71.88 283 VAL A O 1
ATOM 2270 N N . GLN A 1 284 ? -8.162 72.375 31.228 1 73.29 284 GLN A N 1
ATOM 2271 C CA . GLN A 1 284 ? -9.233 73.307 30.891 1 73.29 284 GLN A CA 1
ATOM 2272 C C . GLN A 1 284 ? -9.783 73.988 32.142 1 73.29 284 GLN A C 1
ATOM 2274 O O . GLN A 1 284 ? -10.026 75.196 32.141 1 73.29 284 GLN A O 1
ATOM 2279 N N . GLN A 1 285 ? -9.875 73.319 33.215 1 76.2 285 GLN A N 1
ATOM 2280 C CA . GLN A 1 285 ? -10.377 73.874 34.468 1 76.2 285 GLN A CA 1
ATOM 2281 C C . GLN A 1 285 ? -9.394 74.882 35.057 1 76.2 285 GLN A C 1
ATOM 2283 O O . GLN A 1 285 ? -9.797 75.946 35.531 1 76.2 285 GLN A O 1
ATOM 2288 N N . GLN A 1 286 ? -8.134 74.537 34.89 1 70.38 286 GLN A N 1
ATOM 2289 C CA . GLN A 1 286 ? -7.122 75.445 35.419 1 70.38 286 GLN A CA 1
ATOM 2290 C C . GLN A 1 286 ? -7.032 76.717 34.581 1 70.38 286 GLN A C 1
ATOM 2292 O O . GLN A 1 286 ? -6.827 77.808 35.118 1 70.38 286 GLN A O 1
ATOM 2297 N N . ARG A 1 287 ? -7.278 76.31 33.279 1 67.72 287 ARG A N 1
ATOM 2298 C CA . ARG A 1 287 ? -7.296 77.475 32.4 1 67.72 287 ARG A CA 1
ATOM 2299 C C . ARG A 1 287 ? -8.479 78.383 32.718 1 67.72 287 ARG A C 1
ATOM 2301 O O . ARG A 1 287 ? -8.336 79.607 32.758 1 67.72 287 ARG A O 1
ATOM 2308 N N . GLU A 1 288 ? -9.613 78.13 33.122 1 70.72 288 GLU A N 1
ATOM 2309 C CA . GLU A 1 288 ? -10.799 78.909 33.465 1 70.72 288 GLU A CA 1
ATOM 2310 C C . GLU A 1 288 ? -10.629 79.608 34.811 1 70.72 288 GLU A C 1
ATOM 2312 O O . GLU A 1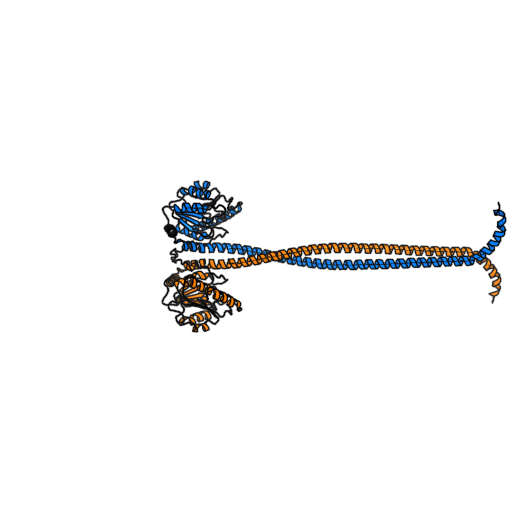 288 ? -11.002 80.773 34.963 1 70.72 288 GLU A O 1
ATOM 2317 N N . ARG A 1 289 ? -10.009 79.011 35.717 1 69.79 289 ARG A N 1
ATOM 2318 C CA . ARG A 1 289 ? -9.757 79.599 37.029 1 69.79 289 ARG A CA 1
ATOM 2319 C C . ARG A 1 289 ? -8.773 80.76 36.928 1 69.79 289 ARG A C 1
ATOM 2321 O O . ARG A 1 289 ? -8.949 81.788 37.585 1 69.79 289 ARG A O 1
ATOM 2328 N N . ALA A 1 290 ? -7.821 80.562 36.036 1 62.86 290 ALA A N 1
ATOM 2329 C CA . ALA A 1 290 ? -6.823 81.611 35.842 1 62.86 290 ALA A CA 1
ATOM 2330 C C . ALA A 1 290 ? -7.434 82.828 35.153 1 62.86 290 ALA A C 1
ATOM 2332 O O . ALA A 1 290 ? -7.137 83.969 35.516 1 62.86 290 ALA A O 1
ATOM 2333 N N . GLU A 1 291 ? -8.361 82.577 34.325 1 64.28 291 GLU A N 1
ATOM 2334 C CA . GLU A 1 291 ? -9.045 83.67 33.639 1 64.28 291 GLU A CA 1
ATOM 2335 C C . GLU A 1 291 ? -9.987 84.41 34.583 1 64.28 291 GLU A C 1
ATOM 2337 O O . GLU A 1 291 ? -10.034 85.642 34.583 1 64.28 291 GLU A O 1
ATOM 2342 N N . GLN A 1 292 ? -10.606 83.784 35.464 1 67.91 292 GLN A N 1
ATOM 2343 C CA . GLN A 1 292 ? -11.51 84.405 36.426 1 67.91 292 GLN A CA 1
ATOM 2344 C C . GLN A 1 292 ? -10.738 85.218 37.461 1 67.91 292 GLN A C 1
ATOM 2346 O O . GLN A 1 292 ? -11.151 86.32 37.827 1 67.91 292 GLN A O 1
ATOM 2351 N N . SER A 1 293 ? -9.602 84.678 37.827 1 61.7 293 SER A N 1
ATOM 2352 C CA . SER A 1 293 ? -8.774 85.394 38.793 1 61.7 293 SER A CA 1
ATOM 2353 C C . SER A 1 293 ? -8.182 86.659 38.182 1 61.7 293 SER A C 1
ATOM 2355 O O . SER A 1 293 ? -8.061 87.684 38.857 1 61.7 293 SER A O 1
ATOM 2357 N N . ALA A 1 294 ? -7.988 86.651 36.88 1 59.81 294 ALA A N 1
ATOM 2358 C CA . ALA A 1 294 ? -7.452 87.814 36.178 1 59.81 294 ALA A CA 1
ATOM 2359 C C . ALA A 1 294 ? -8.515 88.897 36.021 1 59.81 294 ALA A C 1
ATOM 2361 O O . ALA A 1 294 ? -8.237 90.083 36.219 1 59.81 294 ALA A O 1
ATOM 2362 N N . VAL A 1 295 ? -9.699 88.553 35.857 1 62.31 295 VAL A N 1
ATOM 2363 C CA . VAL A 1 295 ? -10.799 89.502 35.716 1 62.31 295 VAL A CA 1
ATOM 2364 C C . VAL A 1 295 ? -11.11 90.138 37.069 1 62.31 295 VAL A C 1
ATOM 2366 O O . VAL A 1 295 ? -11.291 91.354 37.163 1 62.31 295 VAL A O 1
ATOM 2369 N N . THR A 1 296 ? -10.995 89.38 38.085 1 62.11 296 THR A N 1
ATOM 2370 C CA . THR A 1 296 ? -11.265 89.898 39.421 1 62.11 296 THR A CA 1
ATOM 2371 C C . THR A 1 296 ? -10.165 90.859 39.861 1 62.11 296 THR A C 1
ATOM 2373 O O . THR A 1 296 ? -10.444 91.892 40.474 1 62.11 296 THR A O 1
ATOM 2376 N N . ALA A 1 297 ? -8.943 90.561 39.473 1 56.89 297 ALA A N 1
ATOM 2377 C CA . ALA A 1 297 ? -7.823 91.431 39.821 1 56.89 297 ALA A CA 1
ATOM 2378 C C . ALA A 1 297 ? -7.889 92.745 39.049 1 56.89 297 ALA A C 1
ATOM 2380 O O . ALA A 1 297 ? -7.625 93.813 39.606 1 56.89 297 ALA A O 1
ATOM 2381 N N . GLU A 1 298 ? -8.364 92.641 37.892 1 59.07 298 GLU A N 1
ATOM 2382 C CA . GLU A 1 298 ? -8.518 93.854 37.094 1 59.07 298 GLU A CA 1
ATOM 2383 C C . GLU A 1 298 ? -9.683 94.702 37.597 1 59.07 298 GLU A C 1
ATOM 2385 O O . GLU A 1 298 ? -9.584 95.929 37.656 1 59.07 298 GLU A O 1
ATOM 2390 N N . ASP A 1 299 ? -10.649 94.14 38.101 1 60.42 299 ASP A N 1
ATOM 2391 C CA . ASP A 1 299 ? -11.785 94.855 38.673 1 60.42 299 ASP A CA 1
ATOM 2392 C C . ASP A 1 299 ? -11.407 95.519 39.996 1 60.42 299 ASP A C 1
ATOM 2394 O O . ASP A 1 299 ? -11.769 96.671 40.244 1 60.42 299 ASP A O 1
ATOM 2398 N N . LEU A 1 300 ? -10.61 94.918 40.725 1 55.02 300 LEU A N 1
ATOM 2399 C CA . LEU A 1 300 ? -10.166 95.481 41.995 1 55.02 300 LEU A CA 1
ATOM 2400 C C . LEU A 1 300 ? -9.204 96.643 41.768 1 55.02 300 LEU A C 1
ATOM 2402 O O . LEU A 1 300 ? -9.269 97.655 42.47 1 55.02 300 LEU A O 1
ATOM 2406 N N . ARG A 1 301 ? -8.475 96.586 40.75 1 56.74 301 ARG A N 1
ATOM 2407 C CA . ARG A 1 301 ? -7.578 97.681 40.395 1 56.74 301 ARG A CA 1
ATOM 2408 C C . ARG A 1 301 ? -8.363 98.9 39.922 1 56.74 301 ARG A C 1
ATOM 2410 O O . ARG A 1 301 ? -8.032 100.033 40.274 1 56.74 301 ARG A O 1
ATOM 2417 N N . ARG A 1 302 ? -9.414 98.623 39.309 1 60.75 302 ARG A N 1
ATOM 2418 C CA . ARG A 1 302 ? -10.265 99.713 38.843 1 60.75 302 ARG A CA 1
ATOM 2419 C C . ARG A 1 302 ? -11.011 100.361 40.005 1 60.75 302 ARG A C 1
ATOM 2421 O O . ARG A 1 302 ? -11.065 101.588 40.108 1 60.75 302 ARG A O 1
ATOM 2428 N N . ILE A 1 303 ? -11.407 99.655 40.958 1 56.51 303 ILE A N 1
ATOM 2429 C CA . ILE A 1 303 ? -12.129 100.175 42.114 1 56.51 303 ILE A CA 1
ATOM 2430 C C . ILE A 1 303 ? -11.176 100.97 43.003 1 56.51 303 ILE A C 1
ATOM 2432 O O . ILE A 1 303 ? -11.516 102.059 43.471 1 56.51 303 ILE A O 1
ATOM 2436 N N . VAL A 1 304 ? -10.001 100.517 43.083 1 52.48 304 VAL A N 1
ATOM 2437 C CA . VAL A 1 304 ? -9.002 101.208 43.893 1 52.48 304 VAL A CA 1
ATOM 2438 C C . VAL A 1 304 ? -8.59 102.508 43.207 1 52.48 304 VAL A C 1
ATOM 2440 O O . VAL A 1 304 ? -8.457 103.546 43.859 1 52.48 304 VAL A O 1
ATOM 2443 N N . ALA A 1 305 ? -8.577 102.523 41.953 1 55.81 305 ALA A N 1
ATOM 2444 C CA . ALA A 1 305 ? -8.23 103.73 41.207 1 55.81 305 ALA A CA 1
ATOM 2445 C C . ALA A 1 305 ? -9.351 104.762 41.282 1 55.81 305 ALA A C 1
ATOM 2447 O O . ALA A 1 305 ? -9.095 105.953 41.475 1 55.81 305 ALA A O 1
ATOM 2448 N N . GLU A 1 306 ? -10.514 104.274 41.317 1 59.09 306 GLU A N 1
ATOM 2449 C CA . GLU A 1 306 ? -11.656 105.177 41.406 1 59.09 306 GLU A CA 1
ATOM 2450 C C . GLU A 1 306 ? -11.807 105.739 42.817 1 59.09 306 GLU A C 1
ATOM 2452 O O . GLU A 1 306 ? -12.075 106.93 42.992 1 59.09 306 GLU A O 1
ATOM 2457 N N . GLU A 1 307 ? -11.512 105.027 43.768 1 52.64 307 GLU A N 1
ATOM 2458 C CA . GLU A 1 307 ? -11.58 105.493 45.15 1 52.64 307 GLU A CA 1
ATOM 2459 C C . GLU A 1 307 ? -10.441 106.459 45.463 1 52.64 307 GLU A C 1
ATOM 2461 O O . GLU A 1 307 ? -10.638 107.45 46.17 1 52.64 307 GLU A O 1
ATOM 2466 N N . ARG A 1 308 ? -9.358 106.307 44.855 1 51.69 308 ARG A N 1
ATOM 2467 C CA . ARG A 1 308 ? -8.233 107.227 44.987 1 51.69 308 ARG A CA 1
ATOM 2468 C C . ARG A 1 308 ? -8.533 108.56 44.31 1 51.69 308 ARG A C 1
ATOM 2470 O O . ARG A 1 308 ? -8.257 109.622 44.87 1 51.69 308 ARG A O 1
ATOM 2477 N N . ALA A 1 309 ? -9.138 108.423 43.248 1 57.01 309 ALA A N 1
ATOM 2478 C CA . ALA A 1 309 ? -9.498 109.645 42.535 1 57.01 309 ALA A CA 1
ATOM 2479 C C . ALA A 1 309 ? -10.565 110.429 43.294 1 57.01 309 ALA A C 1
ATOM 2481 O O . ALA A 1 309 ? -10.479 111.654 43.41 1 57.01 309 ALA A O 1
ATOM 2482 N N . ARG A 1 310 ? -11.418 109.76 43.912 1 58.15 310 ARG A N 1
ATOM 2483 C CA . ARG A 1 310 ? -12.466 110.409 44.693 1 58.15 310 ARG A CA 1
ATOM 2484 C C . ARG A 1 310 ? -11.901 111.007 45.978 1 58.15 310 ARG A C 1
ATOM 2486 O O . ARG A 1 310 ? -12.258 112.123 46.359 1 58.15 310 ARG A O 1
ATOM 2493 N N . MET A 1 311 ? -10.985 110.413 46.534 1 49.98 311 MET A N 1
ATOM 2494 C CA . MET A 1 311 ? -10.369 110.918 47.758 1 49.98 311 MET A CA 1
ATOM 2495 C C . MET A 1 311 ? -9.496 112.134 47.466 1 49.98 311 MET A C 1
ATOM 2497 O O . MET A 1 311 ? -9.508 113.107 48.222 1 49.98 311 MET A O 1
ATOM 2501 N N . VAL A 1 312 ? -8.886 112.119 46.366 1 52.9 312 VAL A N 1
ATOM 2502 C CA . VAL A 1 312 ? -8.07 113.259 45.962 1 52.9 312 VAL A CA 1
ATOM 2503 C C . VAL A 1 312 ? -8.97 114.442 45.613 1 52.9 312 VAL A C 1
ATOM 2505 O O . VAL A 1 312 ? -8.693 115.578 46.005 1 52.9 312 VAL A O 1
ATOM 2508 N N . GLU A 1 313 ? -10.076 114.21 45.083 1 57.51 313 GLU A N 1
ATOM 2509 C CA . GLU A 1 313 ? -11.017 115.272 44.742 1 57.51 313 GLU A CA 1
ATOM 2510 C C . GLU A 1 313 ? -11.675 115.848 45.992 1 57.51 313 GLU A C 1
ATOM 2512 O O . GLU A 1 313 ? -11.848 117.064 46.105 1 57.51 313 GLU A O 1
ATOM 2517 N N . GLU A 1 314 ? -11.87 115.137 46.95 1 53.88 314 GLU A N 1
ATOM 2518 C CA . GLU A 1 314 ? -12.487 115.594 48.191 1 53.88 314 GLU A CA 1
ATOM 2519 C C . GLU A 1 314 ? -11.499 116.392 49.038 1 53.88 314 GLU A C 1
ATOM 2521 O O . GLU A 1 314 ? -11.859 117.415 49.623 1 53.88 314 GLU A O 1
ATOM 2526 N N . VAL A 1 315 ? -10.304 116.09 48.994 1 49.36 315 VAL A N 1
ATOM 2527 C CA . VAL A 1 315 ? -9.271 116.833 49.709 1 49.36 315 VAL A CA 1
ATOM 2528 C C . VAL A 1 315 ? -8.987 118.148 48.987 1 49.36 315 VAL A C 1
ATOM 2530 O O . VAL A 1 315 ? -8.843 119.195 49.623 1 49.36 315 VAL A O 1
ATOM 2533 N N . GLN A 1 316 ? -8.998 118.125 47.685 1 53.39 316 GLN A N 1
ATOM 2534 C CA . GLN A 1 316 ? -8.812 119.343 46.903 1 53.39 316 GLN A CA 1
ATOM 2535 C C . GLN A 1 316 ? -9.998 120.289 47.069 1 53.39 316 GLN A C 1
ATOM 2537 O O . GLN A 1 316 ? -9.819 121.503 47.184 1 53.39 316 GLN A O 1
ATOM 2542 N N . ALA A 1 317 ? -11.159 119.962 47.266 1 57.13 317 ALA A N 1
ATOM 2543 C CA . ALA A 1 317 ? -12.356 120.783 47.427 1 57.13 317 ALA A CA 1
ATOM 2544 C C . ALA A 1 317 ? -12.432 121.374 48.832 1 57.13 317 ALA A C 1
ATOM 2546 O O . ALA A 1 317 ? -12.914 122.494 49.016 1 57.13 317 ALA A O 1
ATOM 2547 N N . ALA A 1 318 ? -11.901 120.734 49.779 1 49.44 318 ALA A N 1
ATOM 2548 C CA . ALA A 1 318 ? -11.923 121.224 51.155 1 49.44 318 ALA A CA 1
ATOM 2549 C C . ALA A 1 318 ? -10.79 122.216 51.402 1 49.44 318 ALA A C 1
ATOM 2551 O O . ALA A 1 318 ? -10.966 123.204 52.118 1 49.44 318 ALA A O 1
ATOM 2552 N N . LEU A 1 319 ? -9.676 122.111 50.81 1 43.82 319 LEU A N 1
ATOM 2553 C CA . LEU A 1 319 ? -8.539 122.992 51.056 1 43.82 319 LEU A CA 1
ATOM 2554 C C . LEU A 1 319 ? -8.461 124.087 49.996 1 43.82 319 LEU A C 1
ATOM 2556 O O . LEU A 1 319 ? -7.758 125.084 50.178 1 43.82 319 LEU A O 1
ATOM 2560 N N . GLY A 1 320 ? -9.114 123.984 48.953 1 43.63 320 GLY A N 1
ATOM 2561 C CA . GLY A 1 320 ? -9.083 124.945 47.863 1 43.63 320 GLY A CA 1
ATOM 2562 C C . GLY A 1 320 ? -9.572 126.323 48.268 1 43.63 320 GLY A C 1
ATOM 2563 O O . GLY A 1 320 ? -8.86 127.315 48.099 1 43.63 320 GLY A O 1
ATOM 2564 N N . PRO A 1 321 ? -10.832 126.448 48.695 1 46.87 321 PRO A N 1
ATOM 2565 C CA . PRO A 1 321 ? -11.274 127.802 49.035 1 46.87 321 PRO A CA 1
ATOM 2566 C C . PRO A 1 321 ? -10.368 128.478 50.062 1 46.87 321 PRO A C 1
ATOM 2568 O O . PRO A 1 321 ? -10.187 129.698 50.022 1 46.87 321 PRO A O 1
ATOM 2571 N N . GLN A 1 322 ? -9.77 127.831 50.933 1 39.09 322 GLN A N 1
ATOM 2572 C CA . GLN A 1 322 ? -8.924 128.486 51.926 1 39.09 322 GLN A CA 1
ATOM 2573 C C . GLN A 1 322 ? -7.603 128.937 51.312 1 39.09 322 GLN A C 1
ATOM 2575 O O . GLN A 1 322 ? -7.057 129.975 51.692 1 39.09 322 GLN A O 1
ATOM 2580 N N . LEU A 1 323 ? -7.12 128.224 50.3 1 38.04 323 LEU A N 1
ATOM 2581 C CA . LEU A 1 323 ? -5.887 128.645 49.643 1 38.04 323 LEU A CA 1
ATOM 2582 C C . LEU A 1 323 ? -6.159 129.763 48.642 1 38.04 323 LEU A C 1
ATOM 2584 O O . LEU A 1 323 ? -5.338 130.669 48.479 1 38.04 323 LEU A O 1
ATOM 2588 N N . ASP A 1 324 ? -7.25 129.805 48.015 1 42.07 324 ASP A N 1
ATOM 2589 C CA . ASP A 1 324 ? -7.534 130.906 47.1 1 42.07 324 ASP A CA 1
ATOM 2590 C C . ASP A 1 324 ? -7.736 132.214 47.862 1 42.07 324 ASP A C 1
ATOM 2592 O O . ASP A 1 324 ? -7.348 133.283 47.384 1 42.07 324 ASP A O 1
ATOM 2596 N N . SER A 1 325 ? -8.253 132.218 49.023 1 40.45 325 SER A N 1
ATOM 2597 C CA . SER A 1 325 ? -8.334 133.491 49.732 1 40.45 325 SER A CA 1
ATOM 2598 C C . SER A 1 325 ? -6.95 133.985 50.14 1 40.45 325 SER A C 1
ATOM 2600 O O . SER A 1 325 ? -6.675 135.186 50.093 1 40.45 325 SER A O 1
ATOM 2602 N N . GLN A 1 326 ? -6.058 133.115 50.475 1 36.43 326 GLN A N 1
ATOM 2603 C CA . GLN A 1 326 ? -4.72 133.58 50.827 1 36.43 326 GLN A CA 1
ATOM 2604 C C . GLN A 1 326 ? -3.905 133.905 49.578 1 36.43 326 GLN A C 1
ATOM 2606 O O . GLN A 1 326 ? -3.05 134.792 49.602 1 36.43 326 GLN A O 1
ATOM 2611 N N . ALA A 1 327 ? -4.21 133.255 48.462 1 38.52 327 ALA A N 1
ATOM 2612 C CA . ALA A 1 327 ? -3.429 133.519 47.256 1 38.52 327 ALA A CA 1
ATOM 2613 C C . ALA A 1 327 ? -3.834 134.846 46.621 1 38.52 327 ALA A C 1
ATOM 2615 O O . ALA A 1 327 ? -2.993 135.557 46.064 1 38.52 327 ALA A O 1
ATOM 2616 N N . ARG A 1 328 ? -5.069 135.162 46.703 1 44.12 328 ARG A N 1
ATOM 2617 C CA . ARG A 1 328 ? -5.407 136.477 46.17 1 44.12 328 ARG A CA 1
ATOM 2618 C C . ARG A 1 328 ? -4.687 137.581 46.938 1 44.12 328 ARG A C 1
ATOM 2620 O O . ARG A 1 328 ? -4.323 138.609 46.363 1 44.12 328 ARG A O 1
ATOM 2627 N N . SER A 1 329 ? -4.475 137.37 48.228 1 37.47 329 SER A N 1
ATOM 2628 C CA . SER A 1 329 ? -3.768 138.424 48.948 1 37.47 329 SER A CA 1
ATOM 2629 C C . SER A 1 329 ? -2.292 138.46 48.566 1 37.47 329 SER A C 1
ATOM 2631 O O . SER A 1 329 ? -1.7 139.536 48.456 1 37.47 329 SER A O 1
ATOM 2633 N N . LEU A 1 330 ? -1.752 137.303 48.24 1 31.15 330 LEU A N 1
ATOM 2634 C CA . LEU A 1 330 ? -0.331 137.301 47.909 1 31.15 330 LEU A CA 1
ATOM 2635 C C . LEU A 1 330 ? -0.102 137.82 46.493 1 31.15 330 LEU A C 1
ATOM 2637 O O . LEU A 1 330 ? 0.862 138.546 46.242 1 31.15 330 LEU A O 1
ATOM 2641 N N . ASP A 1 331 ? -1.015 137.483 45.566 1 35.6 331 ASP A N 1
ATOM 2642 C CA . ASP A 1 331 ? -0.815 137.992 44.212 1 35.6 331 ASP A CA 1
ATOM 2643 C C . ASP A 1 331 ? -0.854 139.518 44.187 1 35.6 331 ASP A C 1
ATOM 2645 O O . ASP A 1 331 ? -0.114 140.151 43.432 1 35.6 331 ASP A O 1
ATOM 2649 N N . ARG A 1 332 ? -1.641 140.211 44.956 1 42.44 332 ARG A N 1
ATOM 2650 C CA . ARG A 1 332 ? -1.606 141.67 45.001 1 42.44 332 ARG A CA 1
ATOM 2651 C C . ARG A 1 332 ? -0.238 142.171 45.45 1 42.44 332 ARG A C 1
ATOM 2653 O O . ARG A 1 332 ? 0.164 143.285 45.109 1 42.44 332 ARG A O 1
ATOM 2660 N N . LEU A 1 333 ? 0.429 141.413 46.227 1 31.12 333 LEU A N 1
ATOM 2661 C CA . LEU A 1 333 ? 1.731 141.887 46.684 1 31.12 333 LEU A CA 1
ATOM 2662 C C . LEU A 1 333 ? 2.801 141.641 45.626 1 31.12 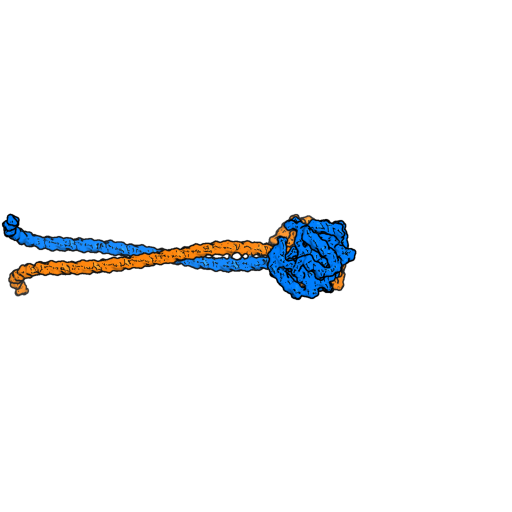333 LEU A C 1
ATOM 2664 O O . LEU A 1 333 ? 3.748 142.421 45.502 1 31.12 333 LEU A O 1
ATOM 2668 N N . LEU A 1 334 ? 2.726 140.49 44.894 1 27.77 334 LEU A N 1
ATOM 2669 C CA . LEU A 1 334 ? 3.872 140.13 44.065 1 27.77 334 LEU A CA 1
ATOM 2670 C C . LEU A 1 334 ? 3.729 140.707 42.661 1 27.77 334 LEU A C 1
ATOM 2672 O O . LEU A 1 334 ? 4.59 140.489 41.805 1 27.77 334 LEU A O 1
ATOM 2676 N N . GLN A 1 335 ? 2.798 141.469 42.167 1 34.43 335 GLN A N 1
ATOM 2677 C CA . GLN A 1 335 ? 2.726 142.029 40.822 1 34.43 335 GLN A CA 1
ATOM 2678 C C . GLN A 1 335 ? 3.914 142.947 40.543 1 34.43 335 GLN A C 1
ATOM 2680 O O . GLN A 1 335 ? 4.32 143.112 39.391 1 34.43 335 GLN A O 1
ATOM 2685 N N . PRO A 1 336 ? 4.429 143.76 41.432 1 33.93 336 PRO A N 1
ATOM 2686 C CA . PRO A 1 336 ? 5.404 144.702 40.877 1 33.93 336 PRO A CA 1
ATOM 2687 C C . PRO A 1 336 ? 6.625 144.005 40.281 1 33.93 336 PRO A C 1
ATOM 2689 O O . PRO A 1 336 ? 7.266 144.543 39.375 1 33.93 336 PRO A O 1
ATOM 2692 N N . TRP A 1 337 ? 7.206 143.01 40.818 1 29.82 337 TRP A N 1
ATOM 2693 C CA . TRP A 1 337 ? 8.581 142.601 40.55 1 29.82 337 TRP A CA 1
ATOM 2694 C C . TRP A 1 337 ? 8.667 141.791 39.261 1 29.82 337 TRP A C 1
ATOM 2696 O O . TRP A 1 337 ? 9.755 141.385 38.847 1 29.82 337 TRP A O 1
ATOM 2706 N N . TRP A 1 338 ? 7.61 141.264 38.615 1 26.74 338 TRP A N 1
ATOM 2707 C CA . TRP A 1 338 ? 7.944 140.51 37.411 1 26.74 338 TRP A CA 1
ATOM 2708 C C . TRP A 1 338 ? 8.275 141.447 36.255 1 26.74 338 TRP A C 1
ATOM 2710 O O . TRP A 1 338 ? 8.521 140.997 35.134 1 26.74 338 TRP A O 1
ATOM 2720 N N . ARG A 1 339 ? 8.095 142.844 36.337 1 31.8 339 ARG A N 1
ATOM 2721 C CA . ARG A 1 339 ? 8.499 143.613 35.164 1 31.8 339 ARG A CA 1
ATOM 2722 C C . ARG A 1 339 ? 10.017 143.651 35.031 1 31.8 339 ARG A C 1
ATOM 2724 O O . ARG A 1 339 ? 10.546 144.159 34.04 1 31.8 339 ARG A O 1
ATOM 2731 N N . ARG A 1 340 ? 10.885 143.445 36.099 1 25.74 340 ARG A N 1
ATOM 2732 C CA . ARG A 1 340 ? 12.208 143.535 35.489 1 25.74 340 ARG A CA 1
ATOM 2733 C C . ARG A 1 340 ? 12.599 142.215 34.834 1 25.74 340 ARG A C 1
ATOM 2735 O O . ARG A 1 340 ? 12.311 141.141 35.368 1 25.74 340 ARG A O 1
ATOM 2742 N N . MET B 1 1 ? 8.036 -25.42 -3.186 1 48.01 1 MET B N 1
ATOM 2743 C CA . MET B 1 1 ? 7.327 -24.693 -4.235 1 48.01 1 MET B CA 1
ATOM 2744 C C . MET B 1 1 ? 5.817 -24.789 -4.039 1 48.01 1 MET B C 1
ATOM 2746 O O . MET B 1 1 ? 5.299 -25.849 -3.685 1 48.01 1 MET B O 1
ATOM 2750 N N . ASN B 1 2 ? 5.13 -23.666 -3.631 1 58.22 2 ASN B N 1
ATOM 2751 C CA . ASN B 1 2 ? 3.673 -23.62 -3.577 1 58.22 2 ASN B CA 1
ATOM 2752 C C . ASN B 1 2 ? 3.054 -23.788 -4.961 1 58.22 2 ASN B C 1
ATOM 2754 O O . ASN B 1 2 ? 3.342 -23.011 -5.873 1 58.22 2 ASN B O 1
ATOM 2758 N N . ASP B 1 3 ? 2.685 -25.029 -5.266 1 69.48 3 ASP B N 1
ATOM 2759 C CA . ASP B 1 3 ? 2.121 -25.445 -6.546 1 69.48 3 ASP B CA 1
ATOM 2760 C C . ASP B 1 3 ? 0.736 -24.838 -6.759 1 69.48 3 ASP B C 1
ATOM 2762 O O . ASP B 1 3 ? -0.059 -25.354 -7.547 1 69.48 3 ASP B O 1
ATOM 2766 N N . PHE B 1 4 ? 0.396 -23.809 -5.951 1 80.12 4 PHE B N 1
ATOM 2767 C CA . PHE B 1 4 ? -0.899 -23.173 -6.166 1 80.12 4 PHE B CA 1
ATOM 2768 C C . PHE B 1 4 ? -0.885 -22.332 -7.437 1 80.12 4 PHE B C 1
ATOM 2770 O O . PHE B 1 4 ? -0.04 -21.448 -7.593 1 80.12 4 PHE B O 1
ATOM 2777 N N . PRO B 1 5 ? -1.716 -22.67 -8.346 1 79.9 5 PRO B N 1
ATOM 2778 C CA . PRO B 1 5 ? -1.711 -21.935 -9.613 1 79.9 5 PRO B CA 1
ATOM 2779 C C . PRO B 1 5 ? -2.198 -20.496 -9.462 1 79.9 5 PRO B C 1
ATOM 2781 O O . PRO B 1 5 ? -3.131 -20.232 -8.699 1 79.9 5 PRO B O 1
ATOM 2784 N N . LEU B 1 6 ? -1.555 -19.647 -10.19 1 81.51 6 LEU B N 1
ATOM 2785 C CA . LEU B 1 6 ? -1.947 -18.242 -10.178 1 81.51 6 LEU B CA 1
ATOM 2786 C C . LEU B 1 6 ? -3.055 -17.979 -11.192 1 81.51 6 LEU B C 1
ATOM 2788 O O . LEU B 1 6 ? -3.03 -18.519 -12.3 1 81.51 6 LEU B O 1
ATOM 2792 N N . SER B 1 7 ? -4.089 -17.279 -10.734 1 87.68 7 SER B N 1
ATOM 2793 C CA . SER B 1 7 ? -5.158 -16.821 -11.617 1 87.68 7 SER B CA 1
ATOM 2794 C C . SER B 1 7 ? -5.24 -15.299 -11.643 1 87.68 7 SER B C 1
ATOM 2796 O O . SER B 1 7 ? -4.922 -14.638 -10.652 1 87.68 7 SER B O 1
ATOM 2798 N N . ASN B 1 8 ? -5.609 -14.797 -12.77 1 88.76 8 ASN B N 1
ATOM 2799 C CA . ASN B 1 8 ? -5.742 -13.351 -12.917 1 88.76 8 ASN B CA 1
ATOM 2800 C C . ASN B 1 8 ? -6.77 -12.781 -11.944 1 88.76 8 ASN B C 1
ATOM 2802 O O . ASN B 1 8 ? -6.666 -11.624 -11.532 1 88.76 8 ASN B O 1
ATOM 2806 N N . SER B 1 9 ? -7.692 -13.583 -11.607 1 93.7 9 SER B N 1
ATOM 2807 C CA . SER B 1 9 ? -8.758 -13.112 -10.728 1 93.7 9 SER B CA 1
ATOM 2808 C C . SER B 1 9 ? -8.214 -12.73 -9.355 1 93.7 9 SER B C 1
ATOM 2810 O O . SER B 1 9 ? -8.771 -11.861 -8.681 1 93.7 9 SER B O 1
ATOM 2812 N N . MET B 1 10 ? -7.068 -13.318 -8.942 1 93.48 10 MET B N 1
ATOM 2813 C CA . MET B 1 10 ? -6.463 -13.041 -7.642 1 93.48 10 MET B CA 1
ATOM 2814 C C . MET B 1 10 ? -5.854 -11.643 -7.613 1 93.48 10 MET B C 1
ATOM 2816 O O . MET B 1 10 ? -5.545 -11.119 -6.541 1 93.48 10 MET B O 1
ATOM 2820 N N . LEU B 1 11 ? -5.636 -11.065 -8.821 1 94.04 11 LEU B N 1
ATOM 2821 C CA . LEU B 1 11 ? -4.951 -9.782 -8.94 1 94.04 11 LEU B CA 1
ATOM 2822 C C . LEU B 1 11 ? -5.951 -8.65 -9.15 1 94.04 11 LEU B C 1
ATOM 2824 O O . LEU B 1 11 ? -5.606 -7.608 -9.712 1 94.04 11 LEU B O 1
ATOM 2828 N N . ILE B 1 12 ? -7.162 -8.792 -8.676 1 94.23 12 ILE B N 1
ATOM 2829 C CA . ILE B 1 12 ? -8.258 -7.846 -8.847 1 94.23 12 ILE B CA 1
ATOM 2830 C C . ILE B 1 12 ? -7.872 -6.495 -8.25 1 94.23 12 ILE B C 1
ATOM 2832 O O . ILE B 1 12 ? -7.227 -6.435 -7.2 1 94.23 12 ILE B O 1
ATOM 2836 N N . SER B 1 13 ? -8.248 -5.493 -8.923 1 93.42 13 SER B N 1
ATOM 2837 C CA . SER B 1 13 ? -8.157 -4.119 -8.44 1 93.42 13 SER B CA 1
ATOM 2838 C C . SER B 1 13 ? -9.537 -3.55 -8.128 1 93.42 13 SER B C 1
ATOM 2840 O O . SER B 1 13 ? -10.295 -3.211 -9.039 1 93.42 13 SER B O 1
ATOM 2842 N N . PRO B 1 14 ? -9.819 -3.439 -6.867 1 95.69 14 PRO B N 1
ATOM 2843 C CA . PRO B 1 14 ? -11.159 -2.955 -6.526 1 95.69 14 PRO B CA 1
ATOM 2844 C C . PRO B 1 14 ? -11.443 -1.563 -7.084 1 95.69 14 PRO B C 1
ATOM 2846 O O . PRO B 1 14 ? -10.591 -0.674 -7.001 1 95.69 14 PRO B O 1
ATOM 2849 N N . ARG B 1 15 ? -12.608 -1.393 -7.61 1 94.72 15 ARG B N 1
ATOM 2850 C CA . ARG B 1 15 ? -13.021 -0.114 -8.178 1 94.72 15 ARG B CA 1
ATOM 2851 C C . ARG B 1 15 ? -13.415 0.87 -7.082 1 94.72 15 ARG B C 1
ATOM 2853 O O . ARG B 1 15 ? -13.275 2.084 -7.25 1 94.72 15 ARG B O 1
ATOM 2860 N N . GLU B 1 16 ? -13.935 0.271 -6.037 1 91.44 16 GLU B N 1
ATOM 2861 C CA . GLU B 1 16 ? -14.306 1.06 -4.867 1 91.44 16 GLU B CA 1
ATOM 2862 C C . GLU B 1 16 ? -13.526 0.617 -3.632 1 91.44 16 GLU B C 1
ATOM 2864 O O . GLU B 1 16 ? -13.517 -0.567 -3.289 1 91.44 16 GLU B O 1
ATOM 2869 N N . LEU B 1 17 ? -12.814 1.627 -3.073 1 90.61 17 LEU B N 1
ATOM 2870 C CA . LEU B 1 17 ? -12.001 1.344 -1.895 1 90.61 17 LEU B CA 1
ATOM 2871 C C . LEU B 1 17 ? -12.493 2.14 -0.691 1 90.61 17 LEU B C 1
ATOM 2873 O O . LEU B 1 17 ? -12.527 3.372 -0.728 1 90.61 17 LEU B O 1
ATOM 2877 N N . SER B 1 18 ? -13.125 1.458 0.259 1 89.02 18 SER B N 1
ATOM 2878 C CA . SER B 1 18 ? -13.518 2.053 1.532 1 89.02 18 SER B CA 1
ATOM 2879 C C . SER B 1 18 ? -12.893 1.308 2.707 1 89.02 18 SER B C 1
ATOM 2881 O O . SER B 1 18 ? -12.596 0.116 2.606 1 89.02 18 SER B O 1
ATOM 2883 N N . LEU B 1 19 ? -12.661 2.055 3.749 1 89.97 19 LEU B N 1
ATOM 2884 C CA . LEU B 1 19 ? -12.113 1.421 4.943 1 89.97 19 LEU B CA 1
ATOM 2885 C C . LEU B 1 19 ? -12.989 0.254 5.389 1 89.97 19 LEU B C 1
ATOM 2887 O O . LEU B 1 19 ? -14.194 0.419 5.59 1 89.97 19 LEU B O 1
ATOM 2891 N N . SER B 1 20 ? -12.401 -0.824 5.459 1 93.32 20 SER B N 1
ATOM 2892 C CA . SER B 1 20 ? -13.124 -2.034 5.837 1 93.32 20 SER B CA 1
ATOM 2893 C C . SER B 1 20 ? -12.174 -3.105 6.361 1 93.32 20 SER B C 1
ATOM 2895 O O . SER B 1 20 ? -11.044 -3.228 5.884 1 93.32 20 SER B O 1
ATOM 2897 N N . ALA B 1 21 ? -12.67 -3.906 7.252 1 92.32 21 ALA B N 1
ATOM 2898 C CA . ALA B 1 21 ? -11.927 -5.046 7.783 1 92.32 21 ALA B CA 1
ATOM 2899 C C . ALA B 1 21 ? -11.893 -6.194 6.779 1 92.32 21 ALA B C 1
ATOM 2901 O O . ALA B 1 21 ? -11.181 -7.181 6.979 1 92.32 21 ALA B O 1
ATOM 2902 N N . TRP B 1 22 ? -12.529 -6.012 5.683 1 95.7 22 TRP B N 1
ATOM 2903 C CA . TRP B 1 22 ? -12.69 -7.106 4.73 1 95.7 22 TRP B CA 1
ATOM 2904 C C . TRP B 1 22 ? -11.754 -6.932 3.539 1 95.7 22 TRP B C 1
ATOM 2906 O O . TRP B 1 22 ? -11.68 -7.802 2.667 1 95.7 22 TRP B O 1
ATOM 2916 N N . LEU B 1 23 ? -11.031 -5.903 3.428 1 96.94 23 LEU B N 1
ATOM 2917 C CA . LEU B 1 23 ? -10.253 -5.543 2.247 1 96.94 23 LEU B CA 1
ATOM 2918 C C . LEU B 1 23 ? -9.234 -6.628 1.915 1 96.94 23 LEU B C 1
ATOM 2920 O O . LEU B 1 23 ? -9.006 -6.934 0.743 1 96.94 23 LEU B O 1
ATOM 2924 N N . GLY B 1 24 ? -8.688 -7.207 2.958 1 97.88 24 GLY B N 1
ATOM 2925 C CA . GLY B 1 24 ? -7.638 -8.197 2.774 1 97.88 24 GLY B CA 1
ATOM 2926 C C . GLY B 1 24 ? -8.134 -9.48 2.134 1 97.88 24 GLY B C 1
ATOM 2927 O O . GLY B 1 24 ? -7.335 -10.303 1.682 1 97.88 24 GLY B O 1
ATOM 2928 N N . HIS B 1 25 ? -9.42 -9.677 1.984 1 98.44 25 HIS B N 1
ATOM 2929 C CA . HIS B 1 25 ? -9.977 -10.931 1.489 1 98.44 25 HIS B CA 1
ATOM 2930 C C . HIS B 1 25 ? -10.467 -10.787 0.053 1 98.44 25 HIS B C 1
ATOM 2932 O O . HIS B 1 25 ? -10.895 -11.766 -0.563 1 98.44 25 HIS B O 1
ATOM 2938 N N . ILE B 1 26 ? -10.34 -9.641 -0.566 1 98.27 26 ILE B N 1
ATOM 2939 C CA . ILE B 1 26 ? -10.897 -9.346 -1.882 1 98.27 26 ILE B CA 1
ATOM 2940 C C . ILE B 1 26 ? -10.231 -10.229 -2.934 1 98.27 26 ILE B C 1
ATOM 2942 O O . ILE B 1 26 ? -10.909 -10.81 -3.785 1 98.27 26 ILE B O 1
ATOM 2946 N N . PRO B 1 27 ? -8.899 -10.449 -2.848 1 97.58 27 PRO B N 1
ATOM 2947 C CA . PRO B 1 27 ? -8.284 -11.332 -3.843 1 97.58 27 PRO B CA 1
ATOM 2948 C C . PRO B 1 27 ? -8.824 -12.759 -3.78 1 97.58 27 PRO B C 1
ATOM 2950 O O . PRO B 1 27 ? -9.082 -13.372 -4.819 1 97.58 27 PRO B O 1
ATOM 2953 N N . PHE B 1 28 ? -8.98 -13.262 -2.59 1 98 28 PHE B N 1
ATOM 2954 C CA . PHE B 1 28 ? -9.512 -14.614 -2.465 1 98 28 PHE B CA 1
ATOM 2955 C C . PHE B 1 28 ? -10.952 -14.678 -2.96 1 98 28 PHE B C 1
ATOM 2957 O O . PHE B 1 28 ? -11.343 -15.639 -3.625 1 98 28 PHE B O 1
ATOM 2964 N N . ALA B 1 29 ? -11.743 -13.641 -2.598 1 98.49 29 ALA B N 1
ATOM 2965 C CA . ALA B 1 29 ? -13.139 -13.61 -3.027 1 98.49 29 ALA B CA 1
ATOM 2966 C C . ALA B 1 29 ? -13.248 -13.696 -4.546 1 98.49 29 ALA B C 1
ATOM 2968 O O . ALA B 1 29 ? -14.082 -14.437 -5.074 1 98.49 29 ALA B O 1
ATOM 2969 N N . SER B 1 30 ? -12.447 -12.941 -5.172 1 98.07 30 SER B N 1
ATOM 2970 C CA . SER B 1 30 ? -12.455 -12.954 -6.631 1 98.07 30 SER B CA 1
ATOM 2971 C C . SER B 1 30 ? -12.055 -14.322 -7.173 1 98.07 30 SER B C 1
ATOM 2973 O O . SER B 1 30 ? -12.676 -14.831 -8.109 1 98.07 30 SER B O 1
ATOM 2975 N N . TRP B 1 31 ? -11.019 -14.895 -6.607 1 97.08 31 TRP B N 1
ATOM 2976 C CA . TRP B 1 31 ? -10.583 -16.231 -7 1 97.08 31 TRP B CA 1
ATOM 2977 C C . TRP B 1 31 ? -11.675 -17.261 -6.729 1 97.08 31 TRP B C 1
ATOM 2979 O O . TRP B 1 31 ? -11.906 -18.159 -7.543 1 97.08 31 TRP B O 1
ATOM 2989 N N . LEU B 1 32 ? -12.338 -17.11 -5.597 1 98.15 32 LEU B N 1
ATOM 2990 C CA . LEU B 1 32 ? -13.402 -18.026 -5.201 1 98.15 32 LEU B CA 1
ATOM 2991 C C . LEU B 1 32 ? -14.538 -18.013 -6.219 1 98.15 32 LEU B C 1
ATOM 2993 O O . LEU B 1 32 ? -15.048 -19.068 -6.6 1 98.15 32 LEU B O 1
ATOM 2997 N N . VAL B 1 33 ? -14.907 -16.849 -6.635 1 98.35 33 VAL B N 1
ATOM 2998 C CA . VAL B 1 33 ? -15.968 -16.701 -7.625 1 98.35 33 VAL B CA 1
ATOM 2999 C C . VAL B 1 33 ? -15.554 -17.375 -8.931 1 98.35 33 VAL B C 1
ATOM 3001 O O . VAL B 1 33 ? -16.367 -18.04 -9.579 1 98.35 33 VAL B O 1
ATOM 3004 N N . GLU B 1 34 ? -14.325 -17.241 -9.292 1 97 34 GLU B N 1
ATOM 3005 C CA . GLU B 1 34 ? -13.816 -17.858 -10.513 1 97 34 GLU B CA 1
ATOM 3006 C C . GLU B 1 34 ? -13.911 -19.38 -10.443 1 97 34 GLU B C 1
ATOM 3008 O O . GLU B 1 34 ? -14.312 -20.027 -11.413 1 97 34 GLU B O 1
ATOM 3013 N N . GLN B 1 35 ? -13.53 -19.915 -9.293 1 96.52 35 GLN B N 1
ATOM 3014 C CA . GLN B 1 35 ? -13.498 -21.367 -9.146 1 96.52 35 GLN B CA 1
ATOM 3015 C C . GLN B 1 35 ? -14.906 -21.938 -9.009 1 96.52 35 GLN B C 1
ATOM 3017 O O . GLN B 1 35 ? -15.229 -22.959 -9.618 1 96.52 35 GLN B O 1
ATOM 3022 N N . LEU B 1 36 ? -15.728 -21.267 -8.266 1 97.65 36 LEU B N 1
ATOM 3023 C CA . LEU B 1 36 ? -17.043 -21.785 -7.904 1 97.65 36 LEU B CA 1
ATOM 3024 C C . LEU B 1 36 ? -18.048 -21.55 -9.027 1 97.65 36 LEU B C 1
ATOM 3026 O O . LEU B 1 36 ? -18.996 -22.322 -9.189 1 97.65 36 LEU B O 1
ATOM 3030 N N . GLN B 1 37 ? -17.854 -20.471 -9.779 1 97.72 37 GLN B N 1
ATOM 3031 C CA . GLN B 1 37 ? -18.816 -20.071 -10.801 1 97.72 37 GLN B CA 1
ATOM 3032 C C . GLN B 1 37 ? -20.243 -20.121 -10.264 1 97.72 37 GLN B C 1
ATOM 3034 O O . GLN B 1 37 ? -21.103 -20.795 -10.834 1 97.72 37 GLN B O 1
ATOM 3039 N N . PRO B 1 38 ? -20.45 -19.382 -9.216 1 98.21 38 PRO B N 1
ATOM 3040 C CA . PRO B 1 38 ? -21.755 -19.46 -8.554 1 98.21 38 PRO B CA 1
ATOM 3041 C C . PRO B 1 38 ? -22.88 -18.864 -9.397 1 98.21 38 PRO B C 1
ATOM 3043 O O . PRO B 1 38 ? -22.636 -17.982 -10.225 1 98.21 38 PRO B O 1
ATOM 3046 N N . GLN B 1 39 ? -24.075 -19.409 -9.177 1 97.57 39 GLN B N 1
ATOM 3047 C CA . GLN B 1 39 ? -25.268 -18.815 -9.772 1 97.57 39 GLN B CA 1
ATOM 3048 C C . GLN B 1 39 ? -25.947 -17.855 -8.799 1 97.57 39 GLN B C 1
ATOM 3050 O O . GLN B 1 39 ? -26.608 -16.903 -9.219 1 97.57 39 GLN B O 1
ATOM 3055 N N . SER B 1 40 ? -25.746 -18.093 -7.56 1 98.4 40 SER B N 1
ATOM 3056 C CA . SER B 1 40 ? -26.371 -17.283 -6.519 1 98.4 40 SER B CA 1
ATOM 3057 C C . SER B 1 40 ? -25.426 -17.072 -5.341 1 98.4 40 SER B C 1
ATOM 3059 O O . SER B 1 40 ? -24.885 -18.034 -4.793 1 98.4 40 SER B O 1
ATOM 3061 N N . ILE B 1 41 ? -25.207 -15.795 -4.961 1 98.81 41 ILE B N 1
ATOM 3062 C CA . ILE B 1 41 ? -24.382 -15.386 -3.83 1 98.81 41 ILE B CA 1
ATOM 3063 C C . ILE B 1 41 ? -25.221 -14.574 -2.846 1 98.81 41 ILE B C 1
ATOM 3065 O O . ILE B 1 41 ? -25.929 -13.645 -3.243 1 98.81 41 ILE B O 1
ATOM 3069 N N . VAL B 1 42 ? -25.181 -14.923 -1.573 1 98.83 42 VAL B N 1
ATOM 3070 C CA . VAL B 1 42 ? -25.922 -14.186 -0.555 1 98.83 42 VAL B CA 1
ATOM 3071 C C . VAL B 1 42 ? -24.974 -13.75 0.56 1 98.83 42 VAL B C 1
ATOM 3073 O O . VAL B 1 42 ? -24.198 -14.558 1.076 1 98.83 42 VAL B O 1
ATOM 3076 N N . GLU B 1 43 ? -24.985 -12.524 0.883 1 98.66 43 GLU B N 1
ATOM 3077 C CA . GLU B 1 43 ? -24.205 -11.977 1.989 1 98.66 43 GLU B CA 1
ATOM 3078 C C . GLU B 1 43 ? -25.108 -11.537 3.138 1 98.66 43 GLU B C 1
ATOM 3080 O O . GLU B 1 43 ? -26.04 -10.755 2.937 1 98.66 43 GLU B O 1
ATOM 3085 N N . LEU B 1 44 ? -24.848 -12.057 4.304 1 98.1 44 LEU B N 1
ATOM 3086 C CA . LEU B 1 44 ? -25.519 -11.637 5.529 1 98.1 44 LEU B CA 1
ATOM 3087 C C . LEU B 1 44 ? -24.667 -10.632 6.298 1 98.1 44 LEU B C 1
ATOM 3089 O O . LEU B 1 44 ? -23.674 -11.005 6.926 1 98.1 44 LEU B O 1
ATOM 3093 N N . GLY B 1 45 ? -25.021 -9.391 6.276 1 96.15 45 GLY B N 1
ATOM 3094 C CA . GLY B 1 45 ? -24.225 -8.326 6.865 1 96.15 45 GLY B CA 1
ATOM 3095 C C . GLY B 1 45 ? -23.338 -7.618 5.858 1 96.15 45 GLY B C 1
ATOM 3096 O O . GLY B 1 45 ? -22.287 -8.138 5.476 1 96.15 45 GLY B O 1
ATOM 3097 N N . THR B 1 46 ? -23.698 -6.387 5.506 1 94.67 46 THR B N 1
ATOM 3098 C CA . THR B 1 46 ? -23.034 -5.725 4.389 1 94.67 46 THR B CA 1
ATOM 3099 C C . THR B 1 46 ? -22.395 -4.414 4.84 1 94.67 46 THR B C 1
ATOM 3101 O O . THR B 1 46 ? -21.349 -4.017 4.322 1 94.67 46 THR B O 1
ATOM 3104 N N . HIS B 1 47 ? -22.963 -3.716 5.754 1 91.78 47 HIS B N 1
ATOM 3105 C CA . HIS B 1 47 ? -22.48 -2.436 6.259 1 91.78 47 HIS B CA 1
ATOM 3106 C C . HIS B 1 47 ? -22.117 -1.494 5.115 1 91.78 47 HIS B C 1
ATOM 3108 O O . HIS B 1 47 ? -22.973 -1.141 4.301 1 91.78 47 HIS B O 1
ATOM 3114 N N . ARG B 1 48 ? -20.86 -1.226 4.842 1 90.99 48 ARG B N 1
ATOM 3115 C CA . ARG B 1 48 ? -20.452 -0.275 3.813 1 90.99 48 ARG B CA 1
ATOM 3116 C C . ARG B 1 48 ? -20.285 -0.966 2.464 1 90.99 48 ARG B C 1
ATOM 3118 O O . ARG B 1 48 ? -20.089 -0.305 1.442 1 90.99 48 ARG B O 1
ATOM 3125 N N . GLY B 1 49 ? -20.254 -2.267 2.439 1 95.13 49 GLY B N 1
ATOM 3126 C CA . GLY B 1 49 ? -20.436 -2.997 1.195 1 95.13 49 GLY B CA 1
ATOM 3127 C C . GLY B 1 49 ? -19.127 -3.419 0.554 1 95.13 49 GLY B C 1
ATOM 3128 O O . GLY B 1 49 ? -19.091 -3.758 -0.631 1 95.13 49 GLY B O 1
ATOM 3129 N N . SER B 1 50 ? -17.996 -3.492 1.245 1 95.48 50 SER B N 1
ATOM 3130 C CA . SER B 1 50 ? -16.709 -3.853 0.66 1 95.48 50 SER B CA 1
ATOM 3131 C C . SER B 1 50 ? -16.736 -5.27 0.096 1 95.48 50 SER B C 1
ATOM 3133 O O . SER B 1 50 ? -16.327 -5.497 -1.044 1 95.48 50 SER B O 1
ATOM 3135 N N . SER B 1 51 ? -17.216 -6.19 0.878 1 97.48 51 SER B N 1
ATOM 3136 C CA . SER B 1 51 ? -17.303 -7.571 0.412 1 97.48 51 SER B CA 1
ATOM 3137 C C . SER B 1 51 ? -18.356 -7.721 -0.681 1 97.48 51 SER B C 1
ATOM 3139 O O . SER B 1 51 ? -18.115 -8.377 -1.696 1 97.48 51 SER B O 1
ATOM 3141 N N . PHE B 1 52 ? -19.471 -7.071 -0.511 1 97.9 52 PHE B N 1
ATOM 3142 C CA . PHE B 1 52 ? -20.572 -7.125 -1.466 1 97.9 52 PHE B CA 1
ATOM 3143 C C . PHE B 1 52 ? -20.134 -6.6 -2.828 1 97.9 52 PHE B C 1
ATOM 3145 O O . PHE B 1 52 ? -20.334 -7.262 -3.848 1 97.9 52 PHE B O 1
ATOM 3152 N N . LEU B 1 53 ? -19.486 -5.469 -2.844 1 97.96 53 LEU B N 1
ATOM 3153 C CA . LEU B 1 53 ? -19.037 -4.842 -4.083 1 97.96 53 LEU B CA 1
ATOM 3154 C C . LEU B 1 53 ? -17.921 -5.655 -4.73 1 97.96 53 LEU B C 1
ATOM 3156 O O . LEU B 1 53 ? -17.84 -5.74 -5.957 1 97.96 53 LEU B O 1
ATOM 3160 N N . ALA B 1 54 ? -17.069 -6.247 -3.905 1 97.67 54 ALA B N 1
ATOM 3161 C CA . ALA B 1 54 ? -16.01 -7.108 -4.426 1 97.67 54 ALA B CA 1
ATOM 3162 C C . ALA B 1 54 ? -16.592 -8.32 -5.148 1 97.67 54 ALA B C 1
ATOM 3164 O O . ALA B 1 54 ? -16.117 -8.699 -6.22 1 97.67 54 ALA B O 1
ATOM 3165 N N . LEU B 1 55 ? -17.581 -8.911 -4.587 1 98.4 55 LEU B N 1
ATOM 3166 C CA . LEU B 1 55 ? -18.227 -10.067 -5.199 1 98.4 55 LEU B CA 1
ATOM 3167 C C . LEU B 1 55 ? -18.938 -9.673 -6.489 1 98.4 55 LEU B C 1
ATOM 3169 O O . LEU B 1 55 ? -18.865 -10.393 -7.488 1 98.4 55 LEU B O 1
ATOM 3173 N N . CYS B 1 56 ? -19.592 -8.508 -6.46 1 98.5 56 CYS B N 1
ATOM 3174 C CA . CYS B 1 56 ? -20.232 -8.002 -7.669 1 98.5 56 CYS B CA 1
ATOM 3175 C C . CYS B 1 56 ? -19.209 -7.789 -8.779 1 98.5 56 CYS B C 1
ATOM 3177 O O . CYS B 1 56 ? -19.43 -8.199 -9.92 1 98.5 56 CYS B O 1
ATOM 3179 N N . GLN B 1 57 ? -18.107 -7.181 -8.43 1 98.05 57 GLN B N 1
ATOM 3180 C CA . GLN B 1 57 ? -17.06 -6.905 -9.409 1 98.05 57 GLN B CA 1
ATOM 3181 C C . GLN B 1 57 ? -16.497 -8.199 -9.992 1 98.05 57 GLN B C 1
ATOM 3183 O O . GLN B 1 57 ? -16.248 -8.286 -11.196 1 98.05 57 GLN B O 1
ATOM 3188 N N . ALA B 1 58 ? -16.252 -9.158 -9.122 1 97.99 58 ALA B N 1
ATOM 3189 C CA . ALA B 1 58 ? -15.733 -10.445 -9.577 1 97.99 58 ALA B CA 1
ATOM 3190 C C . ALA B 1 58 ? -16.682 -11.096 -10.58 1 97.99 58 ALA B C 1
ATOM 3192 O O . ALA B 1 58 ? -16.251 -11.574 -11.632 1 97.99 58 ALA B O 1
ATOM 3193 N N . VAL B 1 59 ? -17.985 -11.075 -10.304 1 98.2 59 VAL B N 1
ATOM 3194 C CA . VAL B 1 59 ? -19.001 -11.663 -11.171 1 98.2 59 VAL B CA 1
ATOM 3195 C C . VAL B 1 59 ? -18.996 -10.957 -12.525 1 98.2 59 VAL B C 1
ATOM 3197 O O . VAL B 1 59 ? -18.992 -11.61 -13.572 1 98.2 59 VAL B O 1
ATOM 3200 N N . GLN B 1 60 ? -18.973 -9.689 -12.459 1 97.47 60 GLN B N 1
ATOM 3201 C CA . GLN B 1 60 ? -19 -8.882 -13.675 1 97.47 60 GLN B CA 1
ATOM 3202 C C . GLN B 1 60 ? -17.749 -9.116 -14.518 1 97.47 60 GLN B C 1
ATOM 3204 O O . GLN B 1 60 ? -17.843 -9.368 -15.721 1 97.47 60 GLN B O 1
ATOM 3209 N N . GLU B 1 61 ? -16.597 -9.1 -13.935 1 96.24 61 GLU B N 1
ATOM 3210 C CA . GLU B 1 61 ? -15.332 -9.196 -14.658 1 96.24 61 GLU B CA 1
ATOM 3211 C C . GLU B 1 61 ? -15.136 -10.591 -15.244 1 96.24 61 GLU B C 1
ATOM 3213 O O . GLU B 1 61 ? -14.456 -10.754 -16.259 1 96.24 61 GLU B O 1
ATOM 3218 N N . GLN B 1 62 ? -15.755 -11.53 -14.628 1 96.11 62 GLN B N 1
ATOM 3219 C CA . GLN B 1 62 ? -15.568 -12.903 -15.087 1 96.11 62 GLN B CA 1
ATOM 3220 C C . GLN B 1 62 ? -16.701 -13.331 -16.015 1 96.11 62 GLN B C 1
ATOM 3222 O O . GLN B 1 62 ? -16.734 -14.475 -16.475 1 96.11 62 GLN B O 1
ATOM 3227 N N . GLY B 1 63 ? -17.671 -12.474 -16.282 1 96 63 GLY B N 1
ATOM 3228 C CA . GLY B 1 63 ? -18.731 -12.699 -17.252 1 96 63 GLY B CA 1
ATOM 3229 C C . GLY B 1 63 ? -19.729 -13.754 -16.812 1 96 63 GLY B C 1
ATOM 3230 O O . GLY B 1 63 ? -20.201 -14.548 -17.628 1 96 63 GLY B O 1
ATOM 3231 N N . LEU B 1 64 ? -19.997 -13.775 -15.543 1 96.57 64 LEU B N 1
ATOM 3232 C CA . LEU B 1 64 ? -20.929 -14.768 -15.02 1 96.57 64 LEU B CA 1
ATOM 3233 C C . LEU B 1 64 ? -22.351 -14.216 -14.988 1 96.57 64 LEU B C 1
ATOM 3235 O O . LEU B 1 64 ? -22.549 -12.999 -15.006 1 96.57 64 LEU B O 1
ATOM 3239 N N . THR B 1 65 ? -23.314 -15.069 -14.925 1 94.75 65 THR B N 1
ATOM 3240 C CA . THR B 1 65 ? -24.717 -14.681 -14.827 1 94.75 65 THR B CA 1
ATOM 3241 C C . THR B 1 65 ? -25.215 -14.81 -13.391 1 94.75 65 THR B C 1
ATOM 3243 O O . THR B 1 65 ? -26.423 -14.87 -13.15 1 94.75 65 THR B O 1
ATOM 3246 N N . ALA B 1 66 ? -24.4 -14.757 -12.524 1 96.84 66 ALA B N 1
ATOM 3247 C CA . ALA B 1 66 ? -24.721 -14.931 -11.11 1 96.84 66 ALA B CA 1
ATOM 3248 C C . ALA B 1 66 ? -25.499 -13.733 -10.572 1 96.84 66 ALA B C 1
ATOM 3250 O O . ALA B 1 66 ? -25.363 -12.618 -11.081 1 96.84 66 ALA B O 1
ATOM 3251 N N . ARG B 1 67 ? -26.311 -13.979 -9.578 1 97.69 67 ARG B N 1
ATOM 3252 C CA . ARG B 1 67 ? -26.981 -12.94 -8.804 1 97.69 67 ARG B CA 1
ATOM 3253 C C . ARG B 1 67 ? -26.365 -12.808 -7.415 1 97.69 67 ARG B C 1
ATOM 3255 O O . ARG B 1 67 ? -26.122 -13.811 -6.741 1 97.69 67 ARG B O 1
ATOM 3262 N N . VAL B 1 68 ? -26.119 -11.565 -7.02 1 98.7 68 VAL B N 1
ATOM 3263 C CA . VAL B 1 68 ? -25.519 -11.284 -5.719 1 98.7 68 VAL B CA 1
ATOM 3264 C C . VAL B 1 68 ? -26.518 -10.536 -4.84 1 98.7 68 VAL B C 1
ATOM 3266 O O . VAL B 1 68 ? -27.041 -9.491 -5.234 1 98.7 68 VAL B O 1
ATOM 3269 N N . PHE B 1 69 ? -26.785 -11.034 -3.631 1 98.71 69 PHE B N 1
ATOM 3270 C CA . PHE B 1 69 ? -27.749 -10.434 -2.717 1 98.71 69 PHE B CA 1
ATOM 3271 C C . PHE B 1 69 ? -27.068 -9.984 -1.43 1 98.71 69 PHE B C 1
ATOM 3273 O O . PHE B 1 69 ? -26.321 -10.75 -0.816 1 98.71 69 PHE B O 1
ATOM 3280 N N . ALA B 1 70 ? -27.308 -8.777 -1.074 1 98.33 70 ALA B N 1
ATOM 3281 C CA . ALA B 1 70 ? -26.902 -8.275 0.236 1 98.33 70 ALA B CA 1
ATOM 3282 C C . ALA B 1 70 ? -28.099 -8.167 1.177 1 98.33 70 ALA B C 1
ATOM 3284 O O . ALA B 1 70 ? -29.078 -7.483 0.871 1 98.33 70 ALA B O 1
ATOM 3285 N N . VAL B 1 71 ? -28.033 -8.807 2.324 1 97.99 71 VAL B N 1
ATOM 3286 C CA . VAL B 1 71 ? -29.096 -8.738 3.321 1 97.99 71 VAL B CA 1
ATOM 3287 C C . VAL B 1 71 ? -28.585 -8.028 4.573 1 97.99 71 VAL B C 1
ATOM 3289 O O . VAL B 1 71 ? -27.633 -8.486 5.209 1 97.99 71 VAL B O 1
ATOM 3292 N N . ASP B 1 72 ? -29.209 -6.941 4.892 1 96.5 72 ASP B N 1
ATOM 3293 C CA . ASP B 1 72 ? -28.833 -6.136 6.05 1 96.5 72 ASP B CA 1
ATOM 3294 C C . ASP B 1 72 ? -29.96 -5.183 6.445 1 96.5 72 ASP B C 1
ATOM 3296 O O . ASP B 1 72 ? -30.741 -4.752 5.595 1 96.5 72 ASP B O 1
ATOM 3300 N N . THR B 1 73 ? -30.012 -4.843 7.725 1 93.59 73 THR B N 1
ATOM 3301 C CA . THR B 1 73 ? -30.97 -3.832 8.158 1 93.59 73 THR B CA 1
ATOM 3302 C C . THR B 1 73 ? -30.404 -2.43 7.958 1 93.59 73 THR B C 1
ATOM 3304 O O . THR B 1 73 ? -31.153 -1.451 7.927 1 93.59 73 THR B O 1
ATOM 3307 N N . TRP B 1 74 ? -29.067 -2.32 7.916 1 93.45 74 TRP B N 1
ATOM 3308 C CA . TRP B 1 74 ? -28.299 -1.081 7.842 1 93.45 74 TRP B CA 1
ATOM 3309 C C . TRP B 1 74 ? -28.686 -0.132 8.972 1 93.45 74 TRP B C 1
ATOM 3311 O O . TRP B 1 74 ? -28.724 1.086 8.782 1 93.45 74 TRP B O 1
ATOM 3321 N N . GLU B 1 75 ? -29.11 -0.69 10.059 1 86.89 75 GLU B N 1
ATOM 3322 C CA . GLU B 1 75 ? -29.426 0.079 11.259 1 86.89 75 GLU B CA 1
ATOM 3323 C C . GLU B 1 75 ? -28.3 -0.011 12.285 1 86.89 75 GLU B C 1
ATOM 3325 O O . GLU B 1 75 ? -28.278 0.746 13.258 1 86.89 75 GLU B O 1
ATOM 3330 N N . GLY B 1 76 ? -27.352 -0.781 11.983 1 77.64 76 GLY B N 1
ATOM 3331 C CA . GLY B 1 76 ? -26.246 -0.973 12.908 1 77.64 76 GLY B CA 1
ATOM 3332 C C . GLY B 1 76 ? -26.555 -1.969 14.009 1 77.64 76 GLY B C 1
ATOM 3333 O O . GLY B 1 76 ? -27.652 -2.529 14.058 1 77.64 76 GLY B O 1
ATOM 3334 N N . ASP B 1 77 ? -25.499 -2.334 14.732 1 71.85 77 ASP B N 1
ATOM 3335 C CA . ASP B 1 77 ? -25.613 -3.227 15.88 1 71.85 77 ASP B CA 1
ATOM 3336 C C . ASP B 1 77 ? -24.568 -2.894 16.942 1 71.85 77 ASP B C 1
ATOM 3338 O O . ASP B 1 77 ? -23.943 -1.832 16.893 1 71.85 77 ASP B O 1
ATOM 3342 N N . GLU B 1 78 ? -24.616 -3.665 18.013 1 68.55 78 GLU B N 1
ATOM 3343 C CA . GLU B 1 78 ? -23.753 -3.427 19.166 1 68.55 78 GLU B CA 1
ATOM 3344 C C . GLU B 1 78 ? -22.284 -3.378 18.756 1 68.55 78 GLU B C 1
ATOM 3346 O O . GLU B 1 78 ? -21.495 -2.632 19.341 1 68.55 78 GLU B O 1
ATOM 3351 N N . HIS B 1 79 ? -21.993 -4.09 17.739 1 69.59 79 HIS B N 1
ATOM 3352 C CA . HIS B 1 79 ? -20.583 -4.202 17.383 1 69.59 79 HIS B CA 1
ATOM 3353 C C . HIS B 1 79 ? -20.201 -3.18 16.318 1 69.59 79 HIS B C 1
ATOM 3355 O O . HIS B 1 79 ? -19.057 -2.72 16.274 1 69.59 79 HIS B O 1
ATOM 3361 N N . ALA B 1 80 ? -21.041 -2.726 15.386 1 70.46 80 ALA B N 1
ATOM 3362 C CA . ALA B 1 80 ? -20.746 -1.828 14.273 1 70.46 80 ALA B CA 1
ATOM 3363 C C . ALA B 1 80 ? -21.165 -0.397 14.596 1 70.46 80 ALA B C 1
ATOM 3365 O O . ALA B 1 80 ? -20.751 0.546 13.919 1 70.46 80 ALA B O 1
ATOM 3366 N N . GLY B 1 81 ? -21.901 -0.271 15.655 1 69.66 81 GLY B N 1
ATOM 3367 C CA . GLY B 1 81 ? -22.473 1.029 15.969 1 69.66 81 GLY B CA 1
ATOM 3368 C C . GLY B 1 81 ? -23.754 1.316 15.209 1 69.66 81 GLY B C 1
ATOM 3369 O O . GLY B 1 81 ? -24.073 0.629 14.237 1 69.66 81 GLY B O 1
ATOM 3370 N N . TYR B 1 82 ? -24.546 2.251 15.732 1 76.16 82 TYR B N 1
ATOM 3371 C CA . TYR B 1 82 ? -25.793 2.653 15.09 1 76.16 82 TYR B CA 1
ATOM 3372 C C . TYR B 1 82 ? -25.573 3.851 14.175 1 76.16 82 TYR B C 1
ATOM 3374 O O . TYR B 1 82 ? -24.814 4.764 14.508 1 76.16 82 TYR B O 1
ATOM 3382 N N . TYR B 1 83 ? -26.06 3.62 12.929 1 75.45 83 TYR B N 1
ATOM 3383 C CA . TYR B 1 83 ? -25.9 4.699 11.961 1 75.45 83 TYR B CA 1
ATOM 3384 C C . TYR B 1 83 ? -27.199 4.951 11.205 1 75.45 83 TYR B C 1
ATOM 3386 O O . TYR B 1 83 ? -28.096 4.105 11.202 1 75.45 83 TYR B O 1
ATOM 3394 N N . GLY B 1 84 ? -27.352 6.187 10.669 1 78.64 84 GLY B N 1
ATOM 3395 C CA . GLY B 1 84 ? -28.519 6.558 9.884 1 78.64 84 GLY B CA 1
ATOM 3396 C C . GLY B 1 84 ? -28.488 6.006 8.472 1 78.64 84 GLY B C 1
ATOM 3397 O O . GLY B 1 84 ? -27.803 5.017 8.2 1 78.64 84 GLY B O 1
ATOM 3398 N N . ASP B 1 85 ? -29.266 6.528 7.634 1 90.29 85 ASP B N 1
ATOM 3399 C CA . ASP B 1 85 ? -29.488 6.008 6.288 1 90.29 85 ASP B CA 1
ATOM 3400 C C . ASP B 1 85 ? -28.349 6.407 5.352 1 90.29 85 ASP B C 1
ATOM 3402 O O . ASP B 1 85 ? -28.338 6.021 4.181 1 90.29 85 ASP B O 1
ATOM 3406 N N . GLU B 1 86 ? -27.416 6.999 5.866 1 89.95 86 GLU B N 1
ATOM 3407 C CA . GLU B 1 86 ? -26.349 7.522 5.017 1 89.95 86 GLU B CA 1
ATOM 3408 C C . GLU B 1 86 ? -25.545 6.39 4.383 1 89.95 86 GLU B C 1
ATOM 3410 O O . GLU B 1 86 ? -25.207 6.451 3.199 1 89.95 86 GLU B O 1
ATOM 3415 N N . ILE B 1 87 ? -25.293 5.419 5.134 1 90.92 87 ILE B N 1
ATOM 3416 C CA . ILE B 1 87 ? -24.5 4.295 4.647 1 90.92 87 ILE B CA 1
ATOM 3417 C C . ILE B 1 87 ? -25.288 3.529 3.586 1 90.92 87 ILE B C 1
ATOM 3419 O O . ILE B 1 87 ? -24.768 3.24 2.506 1 90.92 87 ILE B O 1
ATOM 3423 N N . TYR B 1 88 ? -26.519 3.26 3.907 1 94.62 88 TYR B N 1
ATOM 3424 C CA . TYR B 1 88 ? -27.386 2.538 2.983 1 94.62 88 TYR B CA 1
ATOM 3425 C C . TYR B 1 88 ? -27.543 3.301 1.673 1 94.62 88 TYR B C 1
ATOM 3427 O O . TYR B 1 88 ? -27.423 2.721 0.591 1 94.62 88 TYR B O 1
ATOM 3435 N N . ASN B 1 89 ? -27.8 4.56 1.785 1 95.31 89 ASN B N 1
ATOM 3436 C CA . ASN B 1 89 ? -28.053 5.38 0.604 1 95.31 89 ASN B CA 1
ATOM 3437 C C . ASN B 1 89 ? -26.817 5.475 -0.286 1 95.31 89 ASN B C 1
ATOM 3439 O O . ASN B 1 89 ? -26.922 5.401 -1.512 1 95.31 89 ASN B O 1
ATOM 3443 N N . ALA B 1 90 ? -25.719 5.584 0.315 1 94.03 90 ALA B N 1
ATOM 3444 C CA . ALA B 1 90 ? -24.477 5.676 -0.448 1 94.03 90 ALA B CA 1
ATOM 3445 C C . ALA B 1 90 ? -24.185 4.37 -1.18 1 94.03 90 ALA B C 1
ATOM 3447 O O . ALA B 1 90 ? -23.813 4.379 -2.356 1 94.03 90 ALA B O 1
ATOM 3448 N N . LEU B 1 91 ? -24.35 3.325 -0.51 1 95.55 91 LEU B N 1
ATOM 3449 C CA . LEU B 1 91 ? -24.1 2.017 -1.107 1 95.55 91 LEU B CA 1
ATOM 3450 C C . LEU B 1 91 ? -25.107 1.723 -2.214 1 95.55 91 LEU B C 1
ATOM 3452 O O . LEU B 1 91 ? -24.735 1.227 -3.28 1 95.55 91 LEU B O 1
ATOM 3456 N N . ARG B 1 92 ? -26.31 2.037 -1.956 1 96.5 92 ARG B N 1
ATOM 3457 C CA . ARG B 1 92 ? -27.367 1.792 -2.932 1 96.5 92 ARG B CA 1
ATOM 3458 C C . ARG B 1 92 ? -27.126 2.586 -4.211 1 96.5 92 ARG B C 1
ATOM 3460 O O . ARG B 1 92 ? -27.309 2.067 -5.314 1 96.5 92 ARG B O 1
ATOM 3467 N N . GLU B 1 93 ? -26.765 3.78 -4.06 1 96.75 93 GLU B N 1
ATOM 3468 C CA . GLU B 1 93 ? -26.48 4.619 -5.22 1 96.75 93 GLU B CA 1
ATOM 3469 C C . GLU B 1 93 ? -25.355 4.029 -6.065 1 96.75 93 GLU B C 1
ATOM 3471 O O . GLU B 1 93 ? -25.454 3.979 -7.293 1 96.75 93 GLU B O 1
ATOM 3476 N N . TYR B 1 94 ? -24.317 3.593 -5.41 1 96.94 94 TYR B N 1
ATOM 3477 C CA . TYR B 1 94 ? -23.19 3.011 -6.132 1 96.94 94 TYR B CA 1
ATOM 3478 C C . TYR B 1 94 ? -23.591 1.705 -6.807 1 96.94 94 TYR B C 1
ATOM 3480 O O . TYR B 1 94 ? -23.244 1.467 -7.966 1 96.94 94 TYR B O 1
ATOM 3488 N N . GLN B 1 95 ? -24.314 0.907 -6.071 1 96.85 95 GLN B N 1
ATOM 3489 C CA . GLN B 1 95 ? -24.768 -0.386 -6.574 1 96.85 95 GLN B CA 1
ATOM 3490 C C . GLN B 1 95 ? -25.686 -0.215 -7.781 1 96.85 95 GLN B C 1
ATOM 3492 O O . GLN B 1 95 ? -25.557 -0.937 -8.772 1 96.85 95 GLN B O 1
ATOM 3497 N N . GLN B 1 96 ? -26.568 0.712 -7.762 1 96.94 96 GLN B N 1
ATOM 3498 C CA . GLN B 1 96 ? -27.507 0.951 -8.853 1 96.94 96 GLN B CA 1
ATOM 3499 C C . GLN B 1 96 ? -26.784 1.448 -10.102 1 96.94 96 GLN B C 1
ATOM 3501 O O . GLN B 1 96 ? -27.142 1.076 -11.222 1 96.94 96 GLN B O 1
ATOM 3506 N N . ARG B 1 97 ? -25.769 2.204 -9.894 1 96.78 97 ARG B N 1
ATOM 3507 C CA . ARG B 1 97 ? -25.009 2.789 -10.995 1 96.78 97 ARG B CA 1
ATOM 3508 C C . ARG B 1 97 ? -24.124 1.744 -11.666 1 96.78 97 ARG B C 1
ATOM 3510 O O . ARG B 1 97 ? -23.925 1.779 -12.882 1 96.78 97 ARG B O 1
ATOM 3517 N N . ASN B 1 98 ? -23.645 0.757 -10.878 1 97.1 98 ASN B N 1
ATOM 3518 C CA . ASN B 1 98 ? -22.561 -0.056 -11.42 1 97.1 98 ASN B CA 1
ATOM 3519 C C . ASN B 1 98 ? -22.964 -1.524 -11.533 1 97.1 98 ASN B C 1
ATOM 3521 O O . ASN B 1 98 ? -22.414 -2.261 -12.353 1 97.1 98 ASN B O 1
ATOM 3525 N N . TYR B 1 99 ? -24.007 -1.965 -10.657 1 97.23 99 TYR B N 1
ATOM 3526 C CA . TYR B 1 99 ? -24.234 -3.404 -10.577 1 97.23 99 TYR B CA 1
ATOM 3527 C C . TYR B 1 99 ? -25.724 -3.719 -10.538 1 97.23 99 TYR B C 1
ATOM 3529 O O . TYR B 1 99 ? -26.131 -4.763 -10.022 1 97.23 99 TYR B O 1
ATOM 3537 N N . ALA B 1 100 ? -26.593 -2.914 -10.974 1 93.5 100 ALA B N 1
ATOM 3538 C CA . ALA B 1 100 ? -28.042 -3.074 -10.89 1 93.5 100 ALA B CA 1
ATOM 3539 C C . ALA B 1 100 ? -28.489 -4.375 -11.552 1 93.5 100 ALA B C 1
ATOM 3541 O O . ALA B 1 100 ? -29.417 -5.033 -11.076 1 93.5 100 ALA B O 1
ATOM 3542 N N . GLY B 1 101 ? -27.838 -4.842 -12.531 1 93.84 101 GLY B N 1
ATOM 3543 C CA . GLY B 1 101 ? -28.266 -6.008 -13.287 1 93.84 101 GLY B CA 1
ATOM 3544 C C . GLY B 1 101 ? -27.83 -7.319 -12.659 1 93.84 101 GLY B C 1
ATOM 3545 O O . GLY B 1 101 ? -28.349 -8.382 -13.005 1 93.84 101 GLY B O 1
ATOM 3546 N N . ILE B 1 102 ? -27.016 -7.23 -11.649 1 96.31 102 ILE B N 1
ATOM 3547 C CA . ILE B 1 102 ? -26.506 -8.507 -11.162 1 96.31 102 ILE B CA 1
ATOM 3548 C C . ILE B 1 102 ? -26.654 -8.577 -9.644 1 96.31 102 ILE B C 1
ATOM 3550 O O . ILE B 1 102 ? -26.351 -9.604 -9.031 1 96.31 102 ILE B O 1
ATOM 3554 N N . SER B 1 103 ? -27.156 -7.505 -9.028 1 97.93 103 SER B N 1
ATOM 3555 C CA . SER B 1 103 ? -27.183 -7.516 -7.569 1 97.93 103 SER B CA 1
ATOM 3556 C C . SER B 1 103 ? -28.464 -6.884 -7.035 1 97.93 103 SER B C 1
ATOM 3558 O O . SER B 1 103 ? -29.16 -6.171 -7.761 1 97.93 103 SER B O 1
ATOM 3560 N N . GLU B 1 104 ? -28.772 -7.212 -5.79 1 97.54 104 GLU B N 1
ATOM 3561 C CA . GLU B 1 104 ? -29.926 -6.676 -5.076 1 97.54 104 GLU B CA 1
ATOM 3562 C C . GLU B 1 104 ? -29.619 -6.489 -3.593 1 97.54 104 GLU B C 1
ATOM 3564 O O . GLU B 1 104 ? -28.957 -7.329 -2.98 1 97.54 104 GLU B O 1
ATOM 3569 N N . MET B 1 105 ? -30.115 -5.408 -3.087 1 97.53 105 MET B N 1
ATOM 3570 C CA . MET B 1 105 ? -30.003 -5.133 -1.657 1 97.53 105 MET B CA 1
ATOM 3571 C C . MET B 1 105 ? -31.343 -5.335 -0.958 1 97.53 105 MET B C 1
ATOM 3573 O O . MET B 1 105 ? -32.34 -4.71 -1.325 1 97.53 105 MET B O 1
ATOM 3577 N N . LEU B 1 106 ? -31.327 -6.217 0.005 1 97.56 106 LEU B N 1
ATOM 3578 C CA . LEU B 1 106 ? -32.516 -6.534 0.788 1 97.56 106 LEU B CA 1
ATOM 3579 C C . LEU B 1 106 ? -32.408 -5.963 2.197 1 97.56 106 LEU B C 1
ATOM 3581 O O . LEU B 1 106 ? -31.726 -6.534 3.052 1 97.56 106 LEU B O 1
ATOM 3585 N N . ARG B 1 107 ? -33.132 -4.859 2.464 1 95.9 107 ARG B N 1
ATOM 3586 C CA . ARG B 1 107 ? -33.096 -4.196 3.764 1 95.9 107 ARG B CA 1
ATOM 3587 C C . ARG B 1 107 ? -34.054 -4.863 4.745 1 95.9 107 ARG B C 1
ATOM 3589 O O . ARG B 1 107 ? -35.191 -4.417 4.911 1 95.9 107 ARG B O 1
ATOM 3596 N N . MET B 1 108 ? -33.66 -5.877 5.388 1 95.52 108 MET B N 1
ATOM 3597 C CA . MET B 1 108 ? -34.459 -6.686 6.304 1 95.52 108 MET B CA 1
ATOM 3598 C C . MET B 1 108 ? -33.567 -7.586 7.154 1 95.52 108 MET B C 1
ATOM 3600 O O . MET B 1 108 ? -32.348 -7.605 6.976 1 95.52 108 MET B O 1
ATOM 3604 N N . ARG B 1 109 ? -34.254 -8.225 8.121 1 94.66 109 ARG B N 1
ATOM 3605 C CA . ARG B 1 109 ? -33.517 -9.169 8.955 1 94.66 109 ARG B CA 1
ATOM 3606 C C . ARG B 1 109 ? -33.201 -10.448 8.188 1 94.66 109 ARG B C 1
ATOM 3608 O O . ARG B 1 109 ? -33.892 -10.787 7.224 1 94.66 109 ARG B O 1
ATOM 3615 N N . PHE B 1 110 ? -32.119 -11.179 8.592 1 96.91 110 PHE B N 1
ATOM 3616 C CA . PHE B 1 110 ? -31.627 -12.354 7.883 1 96.91 110 PHE B CA 1
ATOM 3617 C C . PHE B 1 110 ? -32.72 -13.407 7.755 1 96.91 110 PHE B C 1
ATOM 3619 O O . PHE B 1 110 ? -32.879 -14.02 6.697 1 96.91 110 PHE B O 1
ATOM 3626 N N . ASN B 1 111 ? -33.511 -13.578 8.837 1 95.29 111 ASN B N 1
ATOM 3627 C CA . ASN B 1 111 ? -34.572 -14.58 8.839 1 95.29 111 ASN B CA 1
ATOM 3628 C C . ASN B 1 111 ? -35.735 -14.167 7.942 1 95.29 111 ASN B C 1
ATOM 3630 O O . ASN B 1 111 ? -36.407 -15.019 7.359 1 95.29 111 ASN B O 1
ATOM 3634 N N . GLU B 1 112 ? -35.958 -12.874 7.843 1 96.67 112 GLU B N 1
ATOM 3635 C CA . GLU B 1 112 ? -37.035 -12.36 7.003 1 96.67 112 GLU B CA 1
ATOM 3636 C C . GLU B 1 112 ? -36.725 -12.562 5.522 1 96.67 112 GLU B C 1
ATOM 3638 O O . GLU B 1 112 ? -37.634 -12.584 4.69 1 96.67 112 GLU B O 1
ATOM 3643 N N . ALA B 1 113 ? -35.468 -12.729 5.202 1 97.61 113 ALA B N 1
ATOM 3644 C CA . ALA B 1 113 ? -35.045 -12.845 3.809 1 97.61 113 ALA B CA 1
ATOM 3645 C C . ALA B 1 113 ? -35.186 -14.28 3.311 1 97.61 113 ALA B C 1
ATOM 3647 O O . ALA B 1 113 ? -35.23 -14.523 2.102 1 97.61 113 ALA B O 1
ATOM 3648 N N . LEU B 1 114 ? -35.297 -15.269 4.095 1 97.48 114 LEU B N 1
ATOM 3649 C CA . LEU B 1 114 ? -35.242 -16.694 3.785 1 97.48 114 LEU B CA 1
ATOM 3650 C C . LEU B 1 114 ? -36.278 -17.061 2.729 1 97.48 114 LEU B C 1
ATOM 3652 O O . LEU B 1 114 ? -35.966 -17.762 1.764 1 97.48 114 LEU B O 1
ATOM 3656 N N . PRO B 1 115 ? -37.514 -16.509 2.821 1 96.9 115 PRO B N 1
ATOM 3657 C CA . PRO B 1 115 ? -38.554 -16.92 1.875 1 96.9 115 PRO B CA 1
ATOM 3658 C C . PRO B 1 115 ? -38.259 -16.474 0.444 1 96.9 115 PRO B C 1
ATOM 3660 O O . PRO B 1 115 ? -38.865 -16.982 -0.502 1 96.9 115 PRO B O 1
ATOM 3663 N N . TYR B 1 116 ? -37.367 -15.624 0.278 1 97.04 116 TYR B N 1
ATOM 3664 C CA . TYR B 1 116 ? -37.075 -15.095 -1.05 1 97.04 116 TYR B CA 1
ATOM 3665 C C . TYR B 1 116 ? -36.087 -15.99 -1.788 1 97.04 116 TYR B C 1
ATOM 3667 O O . TYR B 1 116 ? -35.813 -15.778 -2.972 1 97.04 116 TYR B O 1
ATOM 3675 N N . PHE B 1 117 ? -35.582 -17.012 -1.106 1 98.04 117 PHE B N 1
ATOM 3676 C CA . PHE B 1 117 ? -34.619 -17.921 -1.715 1 98.04 117 PHE B CA 1
ATOM 3677 C C . PHE B 1 117 ? -35.137 -19.354 -1.691 1 98.04 117 PHE B C 1
ATOM 3679 O O . PHE B 1 117 ? -35.606 -19.833 -0.656 1 98.04 117 PHE B O 1
ATOM 3686 N N . ALA B 1 118 ? -35.021 -20.041 -2.812 1 98.03 118 ALA B N 1
ATOM 3687 C CA . ALA B 1 118 ? -35.421 -21.443 -2.895 1 98.03 118 ALA B CA 1
ATOM 3688 C C . ALA B 1 118 ? -34.41 -22.344 -2.192 1 98.03 118 ALA B C 1
ATOM 3690 O O . ALA B 1 118 ? -33.218 -22.031 -2.145 1 98.03 118 ALA B O 1
ATOM 3691 N N . ASP B 1 119 ? -34.946 -23.43 -1.711 1 98.14 119 ASP B N 1
ATOM 3692 C CA . ASP B 1 119 ? -34.039 -24.411 -1.123 1 98.14 119 ASP B CA 1
ATOM 3693 C C . ASP B 1 119 ? -33.038 -24.922 -2.157 1 98.14 119 ASP B C 1
ATOM 3695 O O . ASP B 1 119 ? -33.396 -25.154 -3.313 1 98.14 119 ASP B O 1
ATOM 3699 N N . GLY B 1 120 ? -31.801 -25.056 -1.736 1 98.19 120 GLY B N 1
ATOM 3700 C CA . GLY B 1 120 ? -30.766 -25.613 -2.592 1 98.19 120 GLY B CA 1
ATOM 3701 C C . GLY B 1 120 ? -30.336 -24.67 -3.7 1 98.19 120 GLY B C 1
ATOM 3702 O O . GLY B 1 120 ? -29.778 -25.104 -4.71 1 98.19 120 GLY B O 1
ATOM 3703 N N . SER B 1 121 ? -30.513 -23.353 -3.525 1 98.09 121 SER B N 1
ATOM 3704 C CA . SER B 1 121 ? -30.308 -22.435 -4.64 1 98.09 121 SER B CA 1
ATOM 3705 C C . SER B 1 121 ? -29.043 -21.605 -4.447 1 98.09 121 SER B C 1
ATOM 3707 O O . SER B 1 121 ? -28.543 -20.995 -5.396 1 98.09 121 SER B O 1
ATOM 3709 N N . ILE B 1 122 ? -28.503 -21.533 -3.253 1 98.71 122 ILE B N 1
ATOM 3710 C CA . ILE B 1 122 ? -27.395 -20.637 -2.942 1 98.71 122 ILE B CA 1
ATOM 3711 C C . ILE B 1 122 ? -26.074 -21.395 -3.045 1 98.71 122 ILE B C 1
ATOM 3713 O O . ILE B 1 122 ? -25.876 -22.405 -2.365 1 98.71 122 ILE B O 1
ATOM 3717 N N . ASP B 1 123 ? -25.179 -20.896 -3.857 1 98.79 123 ASP B N 1
ATOM 3718 C CA . ASP B 1 123 ? -23.887 -21.542 -4.067 1 98.79 123 ASP B CA 1
ATOM 3719 C C . ASP B 1 123 ? -22.826 -20.968 -3.132 1 98.79 123 ASP B C 1
ATOM 3721 O O . ASP B 1 123 ? -21.848 -21.643 -2.805 1 98.79 123 ASP B O 1
ATOM 3725 N N . LEU B 1 124 ? -22.945 -19.701 -2.794 1 98.86 124 LEU B N 1
ATOM 3726 C CA . LEU B 1 124 ? -22.002 -19.022 -1.912 1 98.86 124 LEU B CA 1
ATOM 3727 C C . LEU B 1 124 ? -22.737 -18.198 -0.86 1 98.86 124 LEU B C 1
ATOM 3729 O O . LEU B 1 124 ? -23.5 -17.29 -1.199 1 98.86 124 LEU B O 1
ATOM 3733 N N . LEU B 1 125 ? -22.553 -18.508 0.365 1 98.9 125 LEU B N 1
ATOM 3734 C CA . LEU B 1 125 ? -23.132 -17.779 1.489 1 98.9 125 LEU B CA 1
ATOM 3735 C C . LEU B 1 125 ? -22.042 -17.128 2.334 1 98.9 125 LEU B C 1
ATOM 3737 O O . LEU B 1 125 ? -21.102 -17.799 2.765 1 98.9 125 LEU B O 1
ATOM 3741 N N . HIS B 1 126 ? -22.06 -15.828 2.476 1 98.8 126 HIS B N 1
ATOM 3742 C CA . HIS B 1 126 ? -21.142 -15.063 3.312 1 98.8 126 HIS B CA 1
ATOM 3743 C C . HIS B 1 126 ? -21.807 -14.64 4.617 1 98.8 126 HIS B C 1
ATOM 3745 O O . HIS B 1 126 ? -22.779 -13.881 4.606 1 98.8 126 HIS B O 1
ATOM 3751 N N . ILE B 1 127 ? -21.328 -15.105 5.703 1 98.2 127 ILE B N 1
ATOM 3752 C CA . ILE B 1 127 ? -21.891 -14.799 7.014 1 98.2 127 ILE B CA 1
ATOM 3753 C C . ILE B 1 127 ? -21.019 -13.764 7.721 1 98.2 127 ILE B C 1
ATOM 3755 O O . ILE B 1 127 ? -19.892 -14.063 8.124 1 98.2 127 ILE B O 1
ATOM 3759 N N . ASP B 1 128 ? -21.507 -12.567 7.894 1 95.39 128 ASP B N 1
ATOM 3760 C CA . ASP B 1 128 ? -20.81 -11.46 8.541 1 95.39 128 ASP B CA 1
ATOM 3761 C C . ASP B 1 128 ? -21.792 -10.538 9.26 1 95.39 128 ASP B C 1
ATOM 3763 O O . ASP B 1 128 ? -21.774 -9.322 9.055 1 95.39 128 ASP B O 1
ATOM 3767 N N . GLY B 1 129 ? -22.706 -11.068 10.068 1 92.34 129 GLY B N 1
ATOM 3768 C CA . GLY B 1 129 ? -23.665 -10.323 10.869 1 92.34 129 GLY B CA 1
ATOM 3769 C C . GLY B 1 129 ? -23.175 -10.042 12.277 1 92.34 129 GLY B C 1
ATOM 3770 O O . GLY B 1 129 ? -22.067 -9.535 12.466 1 92.34 129 GLY B O 1
ATOM 3771 N N . LEU B 1 130 ? -24.097 -10.306 13.18 1 88.48 130 LEU B N 1
ATOM 3772 C CA . LEU B 1 130 ? -23.702 -10.215 14.581 1 88.48 130 LEU B CA 1
ATOM 3773 C C . LEU B 1 130 ? -22.69 -11.3 14.933 1 88.48 130 LEU B C 1
ATOM 3775 O O . LEU B 1 130 ? -22.839 -12.452 14.518 1 88.48 130 LEU B O 1
ATOM 3779 N N . HIS B 1 131 ? -21.675 -10.955 15.751 1 91.21 131 HIS B N 1
ATOM 3780 C CA . HIS B 1 131 ? -20.49 -11.799 15.86 1 91.21 131 HIS B CA 1
ATOM 3781 C C . HIS B 1 131 ? -20.538 -12.655 17.121 1 91.21 131 HIS B C 1
ATOM 3783 O O . HIS B 1 131 ? -19.536 -13.265 17.501 1 91.21 131 HIS B O 1
ATOM 3789 N N . THR B 1 132 ? -21.737 -12.789 17.755 1 93.03 132 THR B N 1
ATOM 3790 C CA . THR B 1 132 ? -21.856 -13.691 18.895 1 93.03 132 THR B CA 1
ATOM 3791 C C . THR B 1 132 ? -21.963 -15.14 18.43 1 93.03 132 THR B C 1
ATOM 3793 O O . THR B 1 132 ? -22.349 -15.405 17.289 1 93.03 132 THR B O 1
ATOM 3796 N N . TYR B 1 133 ? -21.68 -16.01 19.332 1 95.95 133 TYR B N 1
ATOM 3797 C CA . TYR B 1 133 ? -21.763 -17.436 19.04 1 95.95 133 TYR B CA 1
ATOM 3798 C C . TYR B 1 133 ? -23.167 -17.82 18.587 1 95.95 133 TYR B C 1
ATOM 3800 O O . TYR B 1 133 ? -23.336 -18.466 17.55 1 95.95 133 TYR B O 1
ATOM 3808 N N . GLU B 1 134 ? -24.178 -17.41 19.323 1 96.25 134 GLU B N 1
ATOM 3809 C CA . GLU B 1 134 ? -25.566 -17.771 19.049 1 96.25 134 GLU B CA 1
ATOM 3810 C C . GLU B 1 134 ? -26.028 -17.21 17.708 1 96.25 134 GLU B C 1
ATOM 3812 O O . GLU B 1 134 ? -26.722 -17.891 16.95 1 96.25 134 GLU B O 1
ATOM 3817 N N . ALA B 1 135 ? -25.614 -16.018 17.444 1 94.59 135 ALA B N 1
ATOM 3818 C CA . ALA B 1 135 ? -26.06 -15.355 16.221 1 94.59 135 ALA B CA 1
ATOM 3819 C C . ALA B 1 135 ? -25.48 -16.035 14.985 1 94.59 135 ALA B C 1
ATOM 3821 O O . ALA B 1 135 ? -26.196 -16.281 14.011 1 94.59 135 ALA B O 1
ATOM 3822 N N . VAL B 1 136 ? -24.216 -16.339 15.017 1 96.61 136 VAL B N 1
ATOM 3823 C CA . VAL B 1 136 ? -23.562 -16.957 13.869 1 96.61 136 VAL B CA 1
ATOM 3824 C C . VAL B 1 136 ? -24.108 -18.368 13.661 1 96.61 136 VAL B C 1
ATOM 3826 O O . VAL B 1 136 ? -24.351 -18.785 12.526 1 96.61 136 VAL B O 1
ATOM 3829 N N . ARG B 1 137 ? -24.275 -19.126 14.762 1 97.63 137 ARG B N 1
ATOM 3830 C CA . ARG B 1 137 ? -24.86 -20.46 14.683 1 97.63 137 ARG B CA 1
ATOM 3831 C C . ARG B 1 137 ? -26.256 -20.411 14.071 1 97.63 137 ARG B C 1
ATOM 3833 O O . ARG B 1 137 ? -26.578 -21.202 13.182 1 97.63 137 ARG B O 1
ATOM 3840 N N . GLU B 1 138 ? -27.036 -19.51 14.531 1 97.42 138 GLU B N 1
ATOM 3841 C CA . GLU B 1 138 ? -28.391 -19.354 14.011 1 97.42 138 GLU B CA 1
ATOM 3842 C C . GLU B 1 138 ? -28.376 -19.022 12.522 1 97.42 138 GLU B C 1
ATOM 3844 O O . GLU B 1 138 ? -29.169 -19.568 11.751 1 97.42 138 GLU B O 1
ATOM 3849 N N . ASP B 1 139 ? -27.541 -18.111 12.147 1 97.37 139 ASP B N 1
ATOM 3850 C CA . ASP B 1 139 ? -27.43 -17.734 10.742 1 97.37 139 ASP B CA 1
ATOM 3851 C C . ASP B 1 139 ? -27.093 -18.943 9.873 1 97.37 139 ASP B C 1
ATOM 3853 O O . ASP B 1 139 ? -27.74 -19.179 8.851 1 97.37 139 ASP B O 1
ATOM 3857 N N . PHE B 1 140 ? -26.104 -19.721 10.292 1 98.17 140 PHE B N 1
ATOM 3858 C CA . PHE B 1 140 ? -25.693 -20.874 9.5 1 98.17 140 PHE B CA 1
ATOM 3859 C C . PHE B 1 140 ? -26.811 -21.906 9.426 1 98.17 140 PHE B C 1
ATOM 3861 O O . PHE B 1 140 ? -27.17 -22.364 8.338 1 98.17 140 PHE B O 1
ATOM 3868 N N . GLU B 1 141 ? -27.384 -22.255 10.537 1 97.88 141 GLU B N 1
ATOM 3869 C CA . GLU B 1 141 ? -28.353 -23.343 10.619 1 97.88 141 GLU B CA 1
ATOM 3870 C C . GLU B 1 141 ? -29.648 -22.984 9.897 1 97.88 141 GLU B C 1
ATOM 3872 O O . GLU B 1 141 ? -30.26 -23.836 9.249 1 97.88 141 GLU B O 1
ATOM 3877 N N . THR B 1 142 ? -30.047 -21.741 10.017 1 97.91 142 THR B N 1
ATOM 3878 C CA . THR B 1 142 ? -31.295 -21.312 9.395 1 97.91 142 THR B CA 1
ATOM 3879 C C . THR B 1 142 ? -31.15 -21.255 7.877 1 97.91 142 THR B C 1
ATOM 3881 O O . THR B 1 142 ? -32.107 -21.52 7.146 1 97.91 142 THR B O 1
ATOM 3884 N N . TRP B 1 143 ? -29.979 -20.987 7.383 1 98.51 143 TRP B N 1
ATOM 3885 C CA . TRP B 1 143 ? -29.772 -20.818 5.948 1 98.51 143 TRP B CA 1
ATOM 3886 C C . TRP B 1 143 ? -29.286 -22.116 5.312 1 98.51 143 TRP B C 1
ATOM 3888 O O . TRP B 1 143 ? -29.216 -22.225 4.085 1 98.51 143 TRP B O 1
ATOM 3898 N N . LEU B 1 144 ? -28.988 -23.157 6.089 1 98.31 144 LEU B N 1
ATOM 3899 C CA . LEU B 1 144 ? -28.415 -24.421 5.638 1 98.31 144 LEU B CA 1
ATOM 3900 C C . LEU B 1 144 ? -29.285 -25.058 4.56 1 98.31 144 LEU B C 1
ATOM 3902 O O . LEU B 1 144 ? -28.779 -25.488 3.521 1 98.31 144 LEU B O 1
ATOM 3906 N N . PRO B 1 145 ? -30.627 -25.008 4.675 1 98.14 145 PRO B N 1
ATOM 3907 C CA . PRO B 1 145 ? -31.464 -25.655 3.661 1 98.14 145 PRO B CA 1
ATOM 3908 C C . PRO B 1 145 ? -31.427 -24.931 2.317 1 98.14 145 PRO B C 1
ATOM 3910 O O . PRO B 1 145 ? -31.805 -25.504 1.292 1 98.14 145 PRO B O 1
ATOM 3913 N N . LYS B 1 146 ? -31.017 -23.696 2.35 1 98.49 146 LYS B N 1
ATOM 3914 C CA . LYS B 1 146 ? -31.023 -22.889 1.133 1 98.49 146 LYS B CA 1
ATOM 3915 C C . LYS B 1 146 ? -29.769 -23.141 0.3 1 98.49 146 LYS B C 1
ATOM 3917 O O . LYS B 1 146 ? -29.699 -22.739 -0.863 1 98.49 146 LYS B O 1
ATOM 3922 N N . LEU B 1 147 ? -28.837 -23.919 0.815 1 98.66 147 LEU B N 1
ATOM 3923 C CA . LEU B 1 147 ? -27.544 -24.124 0.171 1 98.66 147 LEU B CA 1
ATOM 3924 C C . LEU B 1 147 ? -27.633 -25.216 -0.889 1 98.66 147 LEU B C 1
ATOM 3926 O O . LEU B 1 147 ? -28.297 -26.235 -0.684 1 98.66 147 LEU B O 1
ATOM 3930 N N . SER B 1 148 ? -26.992 -24.986 -2.005 1 98.49 148 SER B N 1
ATOM 3931 C CA . SER B 1 148 ? -26.964 -25.963 -3.089 1 98.49 148 SER B CA 1
ATOM 3932 C C . SER B 1 148 ? -25.996 -27.101 -2.783 1 98.49 148 SER B C 1
ATOM 3934 O O . SER B 1 148 ? -25.285 -27.065 -1.777 1 98.49 148 SER B O 1
ATOM 3936 N N . ASP B 1 149 ? -25.902 -28.058 -3.705 1 97.89 149 ASP B N 1
ATOM 3937 C CA . ASP B 1 149 ? -25.03 -29.216 -3.539 1 97.89 149 ASP B CA 1
ATOM 3938 C C . ASP B 1 149 ? -23.573 -28.851 -3.814 1 97.89 149 ASP B C 1
ATOM 3940 O O . ASP B 1 149 ? -22.671 -29.66 -3.586 1 97.89 149 ASP B O 1
ATOM 3944 N N . ARG B 1 150 ? -23.303 -27.622 -4.185 1 97.67 150 ARG B N 1
ATOM 3945 C CA . ARG B 1 150 ? -21.943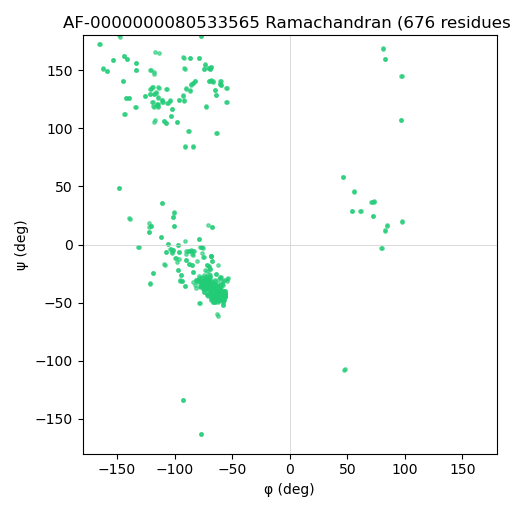 -27.147 -4.416 1 97.67 150 ARG B CA 1
ATOM 3946 C C . ARG B 1 150 ? -21.607 -25.98 -3.493 1 97.67 150 ARG B C 1
ATOM 3948 O O . ARG B 1 150 ? -20.605 -25.29 -3.696 1 97.67 150 ARG B O 1
ATOM 3955 N N . ALA B 1 151 ? -22.372 -25.828 -2.52 1 98.61 151 ALA B N 1
ATOM 3956 C CA . ALA B 1 151 ? -22.369 -24.592 -1.742 1 98.61 151 ALA B CA 1
ATOM 3957 C C . ALA B 1 151 ? -21.085 -24.46 -0.928 1 98.61 151 ALA B C 1
ATOM 3959 O O . ALA B 1 151 ? -20.586 -25.445 -0.379 1 98.61 151 ALA B O 1
ATOM 3960 N N . VAL B 1 152 ? -20.561 -23.262 -0.847 1 98.83 152 VAL B N 1
ATOM 3961 C CA . VAL B 1 152 ? -19.471 -22.828 0.021 1 98.83 152 VAL B CA 1
ATOM 3962 C C . VAL B 1 152 ? -19.962 -21.724 0.954 1 98.83 152 VAL B C 1
ATOM 3964 O O . VAL B 1 152 ? -20.703 -20.832 0.535 1 98.83 152 VAL B O 1
ATOM 3967 N N . VAL B 1 153 ? -19.613 -21.817 2.22 1 98.88 153 VAL B N 1
ATOM 3968 C CA . VAL B 1 153 ? -19.962 -20.797 3.204 1 98.88 153 VAL B CA 1
ATOM 3969 C C . VAL B 1 153 ? -18.691 -20.146 3.745 1 98.88 153 VAL B C 1
ATOM 3971 O O . VAL B 1 153 ? -17.748 -20.839 4.135 1 98.88 153 VAL B O 1
ATOM 3974 N N . ILE B 1 154 ? -18.644 -18.83 3.771 1 98.79 154 ILE B N 1
ATOM 3975 C CA . ILE B 1 154 ? -17.488 -18.143 4.337 1 98.79 154 ILE B CA 1
ATOM 3976 C C . ILE B 1 154 ? -17.903 -17.384 5.595 1 98.79 154 ILE B C 1
ATOM 3978 O O . ILE B 1 154 ? -18.981 -16.786 5.639 1 98.79 154 ILE B O 1
ATOM 3982 N N . PHE B 1 155 ? -17.098 -17.502 6.617 1 98.35 155 PHE B N 1
ATOM 3983 C CA . PHE B 1 155 ? -17.28 -16.852 7.909 1 98.35 155 PHE B CA 1
ATOM 3984 C C . PHE B 1 155 ? -16.225 -15.775 8.127 1 98.35 155 PHE B C 1
ATOM 3986 O O . PHE B 1 155 ? -15.026 -16.06 8.108 1 98.35 155 PHE B O 1
ATOM 3993 N N . HIS B 1 156 ? -16.656 -14.614 8.353 1 97.09 156 HIS B N 1
ATOM 3994 C CA . HIS B 1 156 ? -15.713 -13.544 8.655 1 97.09 156 HIS B CA 1
ATOM 3995 C C . HIS B 1 156 ? -15.483 -13.42 10.158 1 97.09 156 HIS B C 1
ATOM 3997 O O . HIS B 1 156 ? -16.317 -13.854 10.955 1 97.09 156 HIS B O 1
ATOM 4003 N N . ASP B 1 157 ? -14.307 -12.952 10.593 1 96.05 157 ASP B N 1
ATOM 4004 C CA . ASP B 1 157 ? -13.893 -12.636 11.957 1 96.05 157 ASP B CA 1
ATOM 4005 C C . ASP B 1 157 ? -13.665 -13.908 12.77 1 96.05 157 ASP B C 1
ATOM 4007 O O . ASP B 1 157 ? -13.964 -13.947 13.966 1 96.05 157 ASP B O 1
ATOM 4011 N N . THR B 1 158 ? -13.135 -14.891 12.129 1 97.38 158 THR B N 1
ATOM 4012 C CA . THR B 1 158 ? -12.903 -16.168 12.795 1 97.38 158 THR B CA 1
ATOM 4013 C C . THR B 1 158 ? -11.699 -16.081 13.727 1 97.38 158 THR B C 1
ATOM 4015 O O . THR B 1 158 ? -11.487 -16.964 14.56 1 97.38 158 THR B O 1
ATOM 4018 N N . CYS B 1 159 ? -10.921 -14.997 13.662 1 95.8 159 CYS B N 1
ATOM 4019 C CA . CYS B 1 159 ? -9.712 -14.886 14.471 1 95.8 159 CYS B CA 1
ATOM 4020 C C . CYS B 1 159 ? -9.865 -13.807 15.535 1 95.8 159 CYS B C 1
ATOM 4022 O O . CYS B 1 159 ? -8.906 -13.48 16.237 1 95.8 159 CYS B O 1
ATOM 4024 N N . VAL B 1 160 ? -11.035 -13.317 15.596 1 94.31 160 VAL B N 1
ATOM 4025 C CA . VAL B 1 160 ? -11.275 -12.263 16.576 1 94.31 160 VAL B CA 1
ATOM 4026 C C . VAL B 1 160 ? -11.771 -12.876 17.884 1 94.31 160 VAL B C 1
ATOM 4028 O O . VAL B 1 160 ? -12.794 -13.565 17.905 1 94.31 160 VAL B O 1
ATOM 4031 N N . ARG B 1 161 ? -11.114 -12.634 18.984 1 92.08 161 ARG B N 1
ATOM 4032 C CA . ARG B 1 161 ? -11.45 -13.266 20.256 1 92.08 161 ARG B CA 1
ATOM 4033 C C . ARG B 1 161 ? -11.763 -12.219 21.321 1 92.08 161 ARG B C 1
ATOM 4035 O O . ARG B 1 161 ? -11.689 -12.503 22.518 1 92.08 161 ARG B O 1
ATOM 4042 N N . GLU B 1 162 ? -12.056 -11.05 20.979 1 85.7 162 GLU B N 1
ATOM 4043 C CA . GLU B 1 162 ? -12.338 -9.971 21.921 1 85.7 162 GLU B CA 1
ATOM 4044 C C . GLU B 1 162 ? -13.774 -9.476 21.778 1 85.7 162 GLU B C 1
ATOM 4046 O O . GLU B 1 162 ? -14.516 -9.948 20.914 1 85.7 162 GLU B O 1
ATOM 4051 N N . ARG B 1 163 ? -14.297 -8.691 22.775 1 81.54 163 ARG B N 1
ATOM 4052 C CA . ARG B 1 163 ? -15.553 -7.95 22.75 1 81.54 163 ARG B CA 1
ATOM 4053 C C . ARG B 1 163 ? -16.741 -8.89 22.574 1 81.54 163 ARG B C 1
ATOM 4055 O O . ARG B 1 163 ? -17.676 -8.585 21.83 1 81.54 163 ARG B O 1
ATOM 4062 N N . GLY B 1 164 ? -16.542 -10.141 23.078 1 85.99 164 GLY B N 1
ATOM 4063 C CA . GLY B 1 164 ? -17.682 -11.043 23.044 1 85.99 164 GLY B CA 1
ATOM 4064 C C . GLY B 1 164 ? -17.854 -11.736 21.706 1 85.99 164 GLY B C 1
ATOM 4065 O O . GLY B 1 164 ? -18.9 -12.333 21.44 1 85.99 164 GLY B O 1
ATOM 4066 N N . PHE B 1 165 ? -16.853 -11.621 20.891 1 89.34 165 PHE B N 1
ATOM 4067 C CA . PHE B 1 165 ? -16.915 -12.332 19.619 1 89.34 165 PHE B CA 1
ATOM 4068 C C . PHE B 1 165 ? -16.924 -13.839 19.841 1 89.34 165 PHE B C 1
ATOM 4070 O O . PHE B 1 165 ? -16.184 -14.353 20.682 1 89.34 165 PHE B O 1
ATOM 4077 N N . GLY B 1 166 ? -17.884 -14.517 19.127 1 94.08 166 GLY B N 1
ATOM 4078 C CA . GLY B 1 166 ? -17.987 -15.961 19.27 1 94.08 166 GLY B CA 1
ATOM 4079 C C . GLY B 1 166 ? -17.839 -16.702 17.954 1 94.08 166 GLY B C 1
ATOM 4080 O O . GLY B 1 166 ? -18.068 -17.912 17.889 1 94.08 166 GLY B O 1
ATOM 4081 N N . VAL B 1 167 ? -17.435 -16.018 16.939 1 96.33 167 VAL B N 1
ATOM 4082 C CA . VAL B 1 167 ? -17.321 -16.627 15.618 1 96.33 167 VAL B CA 1
ATOM 4083 C C . VAL B 1 167 ? -16.264 -17.728 15.645 1 96.33 167 VAL B C 1
ATOM 4085 O O . VAL B 1 167 ? -16.447 -18.788 15.042 1 96.33 167 VAL B O 1
ATOM 4088 N N . TRP B 1 168 ? -15.162 -17.492 16.373 1 96.68 168 TRP B N 1
ATOM 4089 C CA . TRP B 1 168 ? -14.068 -18.455 16.431 1 96.68 168 TRP B CA 1
ATOM 4090 C C . TRP B 1 168 ? -14.518 -19.752 17.096 1 96.68 168 TRP B C 1
ATOM 4092 O O . TRP B 1 168 ? -14.084 -20.839 16.709 1 96.68 168 TRP B O 1
ATOM 4102 N N . GLN B 1 169 ? -15.409 -19.691 18.085 1 97.13 169 GLN B N 1
ATOM 4103 C CA . GLN B 1 169 ? -15.922 -20.872 18.77 1 97.13 169 GLN B CA 1
ATOM 4104 C C . GLN B 1 169 ? -16.771 -21.727 17.833 1 97.13 169 GLN B C 1
ATOM 4106 O O . GLN B 1 169 ? -16.579 -22.942 17.748 1 97.13 169 GLN B O 1
ATOM 4111 N N . TYR B 1 170 ? -17.648 -21.049 17.197 1 97.79 170 TYR B N 1
ATOM 4112 C CA . TYR B 1 170 ? -18.513 -21.791 16.286 1 97.79 170 TYR B CA 1
ATOM 4113 C C . TYR B 1 170 ? -17.714 -22.373 15.127 1 97.79 170 TYR B C 1
ATOM 4115 O O . TYR B 1 170 ? -17.961 -23.502 14.699 1 97.79 170 TYR B O 1
ATOM 4123 N N . TRP B 1 171 ? -16.805 -21.591 14.628 1 97.72 171 TRP B N 1
ATOM 4124 C CA . TRP B 1 171 ? -15.935 -22.063 13.556 1 97.72 171 TRP B CA 1
ATOM 4125 C C . TRP B 1 171 ? -15.203 -23.336 13.968 1 97.72 171 TRP B C 1
ATOM 4127 O O . TRP B 1 171 ? -15.098 -24.28 13.183 1 97.72 171 TRP B O 1
ATOM 4137 N N . SER B 1 172 ? -14.692 -23.388 15.119 1 97.18 172 SER B N 1
ATOM 4138 C CA . SER B 1 172 ? -13.968 -24.553 15.617 1 97.18 172 SER B CA 1
ATOM 4139 C C . SER B 1 172 ? -14.849 -25.798 15.606 1 97.18 172 SER B C 1
ATOM 4141 O O . SER B 1 172 ? -14.368 -26.903 15.346 1 97.18 172 SER B O 1
ATOM 4143 N N . GLU B 1 173 ? -16.093 -25.625 15.839 1 97.57 173 GLU B N 1
ATOM 4144 C CA . GLU B 1 173 ? -17.048 -26.729 15.87 1 97.57 173 GLU B CA 1
ATOM 4145 C C . GLU B 1 173 ? -17.428 -27.169 14.46 1 97.57 173 GLU B C 1
ATOM 4147 O O . GLU B 1 173 ? -17.328 -28.352 14.125 1 97.57 173 GLU B O 1
ATOM 4152 N N . ILE B 1 174 ? -17.791 -26.211 13.672 1 97.89 174 ILE B N 1
ATOM 4153 C CA . ILE B 1 174 ? -18.41 -26.532 12.39 1 97.89 174 ILE B CA 1
ATOM 4154 C C . ILE B 1 174 ? -17.343 -27 11.404 1 97.89 174 ILE B C 1
ATOM 4156 O O . ILE B 1 174 ? -17.631 -27.775 10.489 1 97.89 174 ILE B O 1
ATOM 4160 N N . SER B 1 175 ? -16.13 -26.558 11.551 1 97.65 175 SER B N 1
ATOM 4161 C CA . SER B 1 175 ? -15.046 -26.942 10.653 1 97.65 175 SER B CA 1
ATOM 4162 C C . SER B 1 175 ? -14.684 -28.414 10.822 1 97.65 175 SER B C 1
ATOM 4164 O O . SER B 1 175 ? -13.98 -28.986 9.987 1 97.65 175 SER B O 1
ATOM 4166 N N . GLN B 1 176 ? -15.187 -29.073 11.81 1 96.64 176 GLN B N 1
ATOM 4167 C CA . GLN B 1 176 ? -14.981 -30.502 12.022 1 96.64 176 GLN B CA 1
ATOM 4168 C C . GLN B 1 176 ? -16.021 -31.325 11.267 1 96.64 176 GLN B C 1
ATOM 4170 O O . GLN B 1 176 ? -15.833 -32.524 11.052 1 96.64 176 GLN B O 1
ATOM 4175 N N . GLN B 1 177 ? -17.032 -30.691 10.879 1 97.05 177 GLN B N 1
ATOM 4176 C CA . GLN B 1 177 ? -18.157 -31.398 10.276 1 97.05 177 GLN B CA 1
ATOM 4177 C C . GLN B 1 177 ? -18.078 -31.358 8.752 1 97.05 177 GLN B C 1
ATOM 4179 O O . GLN B 1 177 ? -18.71 -32.168 8.071 1 97.05 177 GLN B O 1
ATOM 4184 N N . TYR B 1 178 ? -17.349 -30.393 8.17 1 97.55 178 TYR B N 1
ATOM 4185 C CA . TYR B 1 178 ? -17.181 -30.211 6.733 1 97.55 178 TYR B CA 1
ATOM 4186 C C . TYR B 1 178 ? -15.718 -29.97 6.381 1 97.55 178 TYR B C 1
ATOM 4188 O O . TYR B 1 178 ? -14.952 -29.455 7.2 1 97.55 178 TYR B O 1
ATOM 4196 N N . PRO B 1 179 ? -15.324 -30.387 5.169 1 98.11 179 PRO B N 1
ATOM 4197 C CA . PRO B 1 179 ? -14.016 -29.895 4.733 1 98.11 179 PRO B CA 1
ATOM 4198 C C . PRO B 1 179 ? -13.915 -28.372 4.773 1 98.11 179 PRO B C 1
ATOM 4200 O O . PRO B 1 179 ? -14.872 -27.676 4.422 1 98.11 179 PRO B O 1
ATOM 4203 N N . ALA B 1 180 ? -12.769 -27.911 5.333 1 98.45 180 ALA B N 1
ATOM 4204 C CA . ALA B 1 180 ? -12.679 -26.473 5.568 1 98.45 180 ALA B CA 1
ATOM 4205 C C . ALA B 1 180 ? -11.227 -26.005 5.56 1 98.45 180 ALA B C 1
ATOM 4207 O O . ALA B 1 180 ? -10.305 -26.822 5.622 1 98.45 180 ALA B O 1
ATOM 4208 N N . PHE B 1 181 ? -10.949 -24.782 5.338 1 98.32 181 PHE B N 1
ATOM 4209 C CA . PHE B 1 181 ? -9.681 -24.094 5.552 1 98.32 181 PHE B CA 1
ATOM 4210 C C . PHE B 1 181 ? -9.913 -22.661 6.015 1 98.32 181 PHE B C 1
ATOM 4212 O O . PHE B 1 181 ? -11.026 -22.141 5.908 1 98.32 181 PHE B O 1
ATOM 4219 N N . GLU B 1 182 ? -8.875 -22.061 6.581 1 98.32 182 GLU B N 1
ATOM 4220 C CA . GLU B 1 182 ? -9.033 -20.768 7.24 1 98.32 182 GLU B CA 1
ATOM 4221 C C . GLU B 1 182 ? -7.854 -19.847 6.937 1 98.32 182 GLU B C 1
ATOM 4223 O O . GLU B 1 182 ? -6.696 -20.249 7.068 1 98.32 182 GLU B O 1
ATOM 4228 N N . PHE B 1 183 ? -8.21 -18.734 6.461 1 98.35 183 PHE B N 1
ATOM 4229 C CA . PHE B 1 183 ? -7.207 -17.677 6.413 1 98.35 183 PHE B CA 1
ATOM 4230 C C . PHE B 1 183 ? -7.087 -16.982 7.764 1 98.35 183 PHE B C 1
ATOM 4232 O O . PHE B 1 183 ? -8.096 -16.631 8.379 1 98.35 183 PHE B O 1
ATOM 4239 N N . THR B 1 184 ? -5.921 -16.624 8.214 1 97.51 184 THR B N 1
ATOM 4240 C CA . THR B 1 184 ? -5.726 -16.1 9.561 1 97.51 184 THR B CA 1
ATOM 4241 C C . THR B 1 184 ? -5.44 -14.602 9.522 1 97.51 184 THR B C 1
ATOM 4243 O O . THR B 1 184 ? -5.324 -13.959 10.568 1 97.51 184 THR B O 1
ATOM 4246 N N . HIS B 1 185 ? -5.292 -14.091 8.311 1 96.3 185 HIS B N 1
ATOM 4247 C CA . HIS B 1 185 ? -5.034 -12.662 8.175 1 96.3 185 HIS B CA 1
ATOM 4248 C C . HIS B 1 185 ? -6.336 -11.868 8.143 1 96.3 185 HIS B C 1
ATOM 4250 O O . HIS B 1 185 ? -7.413 -12.441 7.962 1 96.3 185 HIS B O 1
ATOM 4256 N N . THR B 1 186 ? -6.293 -10.514 8.42 1 96.22 186 THR B N 1
ATOM 4257 C CA . THR B 1 186 ? -7.417 -9.596 8.278 1 96.22 186 THR B CA 1
ATOM 4258 C C . THR B 1 186 ? -8.616 -10.079 9.089 1 96.22 186 THR B C 1
ATOM 4260 O O . THR B 1 186 ? -9.723 -10.2 8.559 1 96.22 186 THR B O 1
ATOM 4263 N N . HIS B 1 187 ? -8.421 -10.495 10.303 1 96.3 187 HIS B N 1
ATOM 4264 C CA . HIS B 1 187 ? -9.409 -10.877 11.305 1 96.3 187 HIS B CA 1
ATOM 4265 C C . HIS B 1 187 ? -9.92 -12.293 11.064 1 96.3 187 HIS B C 1
ATOM 4267 O O . HIS B 1 187 ? -10.825 -12.758 11.76 1 96.3 187 HIS B O 1
ATOM 4273 N N . GLY B 1 188 ? -9.452 -12.925 9.974 1 97.92 188 GLY B N 1
ATOM 4274 C CA . GLY B 1 188 ? -9.77 -14.323 9.733 1 97.92 188 GLY B CA 1
ATOM 4275 C C . GLY B 1 188 ? -10.936 -14.514 8.781 1 97.92 188 GLY B C 1
ATOM 4276 O O . GLY B 1 188 ? -11.884 -13.727 8.786 1 97.92 188 GLY B O 1
ATOM 4277 N N . LEU B 1 189 ? -10.835 -15.531 8.015 1 98.63 189 LEU B N 1
ATOM 4278 C CA . LEU B 1 189 ? -11.893 -15.948 7.101 1 98.63 189 LEU B CA 1
ATOM 4279 C C . LEU B 1 189 ? -11.966 -17.469 7.013 1 98.63 189 LEU B C 1
ATOM 4281 O O . LEU B 1 189 ? -11.057 -18.109 6.478 1 98.63 189 LEU B O 1
ATOM 4285 N N . GLY B 1 190 ? -13.017 -18.038 7.502 1 98.7 190 GLY B N 1
ATOM 4286 C CA . GLY B 1 190 ? -13.24 -19.469 7.376 1 98.7 190 GLY B CA 1
ATOM 4287 C C . GLY B 1 190 ? -14.007 -19.845 6.122 1 98.7 190 GLY B C 1
ATOM 4288 O O . GLY B 1 190 ? -14.985 -19.185 5.765 1 98.7 190 GLY B O 1
ATOM 4289 N N . VAL B 1 191 ? -13.571 -20.815 5.469 1 98.86 191 VAL B N 1
ATOM 4290 C CA . VAL B 1 191 ? -14.223 -21.308 4.26 1 98.86 191 VAL B CA 1
ATOM 4291 C C . VAL B 1 191 ? -14.673 -22.752 4.467 1 98.86 191 VAL B C 1
ATOM 4293 O O . VAL B 1 191 ? -13.85 -23.635 4.721 1 98.86 191 VAL B O 1
ATOM 4296 N N . LEU B 1 192 ? -15.916 -22.971 4.373 1 98.72 192 LEU B N 1
ATOM 4297 C CA . LEU B 1 192 ? -16.535 -24.263 4.645 1 98.72 192 LEU B CA 1
ATOM 4298 C C . LEU B 1 192 ? -17.153 -24.848 3.379 1 98.72 192 LEU B C 1
ATOM 4300 O O . LEU B 1 192 ? -17.99 -24.207 2.74 1 98.72 192 LEU B O 1
ATOM 4304 N N . LEU B 1 193 ? -16.715 -26.01 2.972 1 98.66 193 LEU B N 1
ATOM 4305 C CA . LEU B 1 193 ? -17.295 -26.696 1.823 1 98.66 193 LEU B CA 1
ATOM 4306 C C . LEU B 1 193 ? -18.474 -27.565 2.247 1 98.66 193 LEU B C 1
ATOM 4308 O O . LEU B 1 193 ? -18.299 -28.741 2.575 1 98.66 193 LEU B O 1
ATOM 4312 N N . VAL B 1 194 ? -19.655 -27.034 2.08 1 98.37 194 VAL B N 1
ATOM 4313 C CA . VAL B 1 194 ? -20.856 -27.669 2.615 1 98.37 194 VAL B CA 1
ATOM 4314 C C . VAL B 1 194 ? -21.45 -28.613 1.572 1 98.37 194 VAL B C 1
ATOM 4316 O O . VAL B 1 194 ? -21.961 -29.682 1.913 1 98.37 194 VAL B O 1
ATOM 4319 N N . GLY B 1 195 ? -21.351 -28.226 0.312 1 96.95 195 GLY B N 1
ATOM 4320 C CA . GLY B 1 195 ? -21.923 -29.029 -0.758 1 96.95 195 GLY B CA 1
ATOM 4321 C C . GLY B 1 195 ? -21.199 -30.345 -0.969 1 96.95 195 GLY B C 1
ATOM 4322 O O . GLY B 1 195 ? -19.981 -30.424 -0.795 1 96.95 195 GLY B O 1
ATOM 4323 N N . LYS B 1 196 ? -21.93 -31.35 -1.478 1 95.85 196 LYS B N 1
ATOM 4324 C CA . LYS B 1 196 ? -21.368 -32.669 -1.756 1 95.85 196 LYS B CA 1
ATOM 4325 C C . LYS B 1 196 ? -20.591 -32.67 -3.069 1 95.85 196 LYS B C 1
ATOM 4327 O O . LYS B 1 196 ? -19.636 -33.432 -3.231 1 95.85 196 LYS B O 1
ATOM 4332 N N . GLN B 1 197 ? -20.987 -31.87 -3.974 1 97.24 197 GLN B N 1
ATOM 4333 C CA . GLN B 1 197 ? -20.276 -31.706 -5.237 1 97.24 197 GLN B CA 1
ATOM 4334 C C . GLN B 1 197 ? -19.241 -30.588 -5.145 1 97.24 197 GLN B C 1
ATOM 4336 O O . GLN B 1 197 ? -19.464 -29.486 -5.65 1 97.24 197 GLN B O 1
ATOM 4341 N N . ARG B 1 198 ? -18.15 -30.963 -4.673 1 96.56 198 ARG B N 1
ATOM 4342 C CA . ARG B 1 198 ? -17.144 -29.959 -4.341 1 96.56 198 ARG B CA 1
ATOM 4343 C C . ARG B 1 198 ? -16.294 -29.613 -5.559 1 96.56 198 ARG B C 1
ATOM 4345 O O . ARG B 1 198 ? -15.916 -30.497 -6.33 1 96.56 198 ARG B O 1
ATOM 4352 N N . VAL B 1 199 ? -16.057 -28.364 -5.7 1 96.25 199 VAL B N 1
ATOM 4353 C CA . VAL B 1 199 ? -15.128 -27.88 -6.717 1 96.25 199 VAL B CA 1
ATOM 4354 C C . VAL B 1 199 ? -13.721 -28.393 -6.418 1 96.25 199 VAL B C 1
ATOM 4356 O O . VAL B 1 199 ? -13.23 -28.259 -5.295 1 96.25 199 VAL B O 1
ATOM 4359 N N . PRO B 1 200 ? -13.019 -28.985 -7.315 1 95.72 200 PRO B N 1
ATOM 4360 C CA . PRO B 1 200 ? -11.727 -29.627 -7.067 1 95.72 200 PRO B CA 1
ATOM 4361 C C . PRO B 1 200 ? -10.7 -28.674 -6.46 1 95.72 200 PRO B C 1
ATOM 4363 O O . PRO B 1 200 ? -10 -29.036 -5.511 1 95.72 200 PRO B O 1
ATOM 4366 N N . ALA B 1 201 ? -10.638 -27.484 -6.956 1 94.01 201 ALA B N 1
ATOM 4367 C CA . ALA B 1 201 ? -9.652 -26.529 -6.457 1 94.01 201 ALA B CA 1
ATOM 4368 C C . A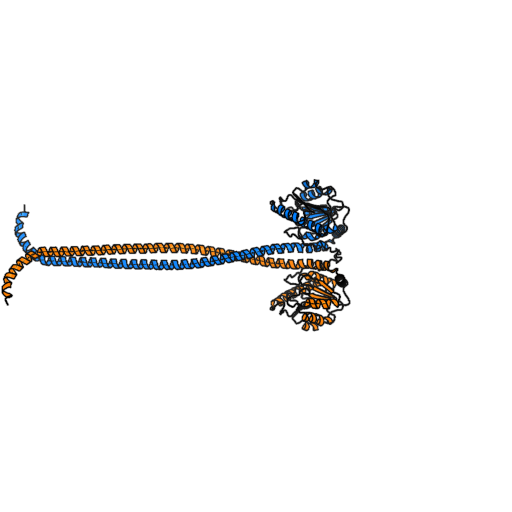LA B 1 201 ? -9.872 -26.238 -4.975 1 94.01 201 ALA B C 1
ATOM 4370 O O . ALA B 1 201 ? -8.911 -26.109 -4.213 1 94.01 201 ALA B O 1
ATOM 4371 N N . LEU B 1 202 ? -11.108 -26.135 -4.577 1 96.87 202 LEU B N 1
ATOM 4372 C CA . LEU B 1 202 ? -11.433 -25.856 -3.183 1 96.87 202 LEU B CA 1
ATOM 4373 C C . LEU B 1 202 ? -11.21 -27.09 -2.315 1 96.87 202 LEU B C 1
ATOM 4375 O O . LEU B 1 202 ? -10.739 -26.979 -1.181 1 96.87 202 LEU B O 1
ATOM 4379 N N . ALA B 1 203 ? -11.552 -28.186 -2.871 1 97.36 203 ALA B N 1
ATOM 4380 C CA . ALA B 1 203 ? -11.303 -29.44 -2.164 1 97.36 203 ALA B CA 1
ATOM 4381 C C . ALA B 1 203 ? -9.812 -29.638 -1.907 1 97.36 203 ALA B C 1
ATOM 4383 O O . ALA B 1 203 ? -9.418 -30.122 -0.844 1 97.36 203 ALA B O 1
ATOM 4384 N N . ASP B 1 204 ? -9.028 -29.306 -2.869 1 95.46 204 ASP B N 1
ATOM 4385 C CA . ASP B 1 204 ? -7.578 -29.392 -2.724 1 95.46 204 ASP B CA 1
ATOM 4386 C C . ASP B 1 204 ? -7.086 -28.491 -1.594 1 95.46 204 ASP B C 1
ATOM 4388 O O . ASP B 1 204 ? -6.21 -28.88 -0.819 1 95.46 204 ASP B O 1
ATOM 4392 N N . LEU B 1 205 ? -7.612 -27.326 -1.502 1 96 205 LEU B N 1
ATOM 4393 C CA . LEU B 1 205 ? -7.224 -26.413 -0.432 1 96 205 LEU B CA 1
ATOM 4394 C C . LEU B 1 205 ? -7.599 -26.984 0.932 1 96 205 LEU B C 1
ATOM 4396 O O . LEU B 1 205 ? -6.818 -26.896 1.882 1 96 205 LEU B O 1
ATOM 4400 N N . ALA B 1 206 ? -8.801 -27.507 0.982 1 97.8 206 ALA B N 1
ATOM 4401 C CA . ALA B 1 206 ? -9.235 -28.11 2.239 1 97.8 206 ALA B CA 1
ATOM 4402 C C . ALA B 1 206 ? -8.326 -29.271 2.634 1 97.8 206 ALA B C 1
ATOM 4404 O O . ALA B 1 206 ? -7.995 -29.436 3.81 1 97.8 206 ALA B O 1
ATOM 4405 N N . ALA B 1 207 ? -7.941 -30.047 1.699 1 96.81 207 ALA B N 1
ATOM 4406 C CA . ALA B 1 207 ? -7.044 -31.172 1.952 1 96.81 207 ALA B CA 1
ATOM 4407 C C . ALA B 1 207 ? -5.678 -30.688 2.43 1 96.81 207 ALA B C 1
ATOM 4409 O O . ALA B 1 207 ? -5.093 -31.269 3.348 1 96.81 207 ALA B O 1
ATOM 4410 N N . ARG B 1 208 ? -5.167 -29.675 1.838 1 95.15 208 ARG B N 1
ATOM 4411 C CA . ARG B 1 208 ? -3.887 -29.101 2.238 1 95.15 208 ARG B CA 1
ATOM 4412 C C . ARG B 1 208 ? -3.949 -28.563 3.663 1 95.15 208 ARG B C 1
ATOM 4414 O O . ARG B 1 208 ? -2.991 -28.702 4.427 1 95.15 208 ARG B O 1
ATOM 4421 N N . ALA B 1 209 ? -5.061 -27.895 3.913 1 96.36 209 ALA B N 1
ATOM 4422 C CA . ALA B 1 209 ? -5.237 -27.379 5.268 1 96.36 209 ALA B CA 1
ATOM 4423 C C . ALA B 1 209 ? -5.229 -28.511 6.291 1 96.36 209 ALA B C 1
ATOM 4425 O O . ALA B 1 209 ? -4.587 -28.405 7.339 1 96.36 209 ALA B O 1
ATOM 4426 N N . ALA B 1 210 ? -5.881 -29.574 5.956 1 96.45 210 ALA B N 1
ATOM 4427 C CA . ALA B 1 210 ? -5.945 -30.734 6.841 1 96.45 210 ALA B CA 1
ATOM 4428 C C . ALA B 1 210 ? -4.565 -31.357 7.029 1 96.45 210 ALA B C 1
ATOM 4430 O O . ALA B 1 210 ? -4.252 -31.877 8.103 1 96.45 210 ALA B O 1
ATOM 4431 N N . ALA B 1 211 ? -3.735 -31.255 6.014 1 95.95 211 ALA B N 1
ATOM 4432 C CA . ALA B 1 211 ? -2.401 -31.851 6.038 1 95.95 211 ALA B CA 1
ATOM 4433 C C . ALA B 1 211 ? -1.384 -30.893 6.652 1 95.95 211 ALA B C 1
ATOM 4435 O O . ALA B 1 211 ? -0.209 -31.236 6.8 1 95.95 211 ALA B O 1
ATOM 4436 N N . GLY B 1 212 ? -1.769 -29.686 6.963 1 94.01 212 GLY B N 1
ATOM 4437 C CA . GLY B 1 212 ? -0.863 -28.713 7.552 1 94.01 212 GLY B CA 1
ATOM 4438 C C . GLY B 1 212 ? -0.036 -27.967 6.522 1 94.01 212 GLY B C 1
ATOM 4439 O O . GLY B 1 212 ? 0.976 -27.35 6.86 1 94.01 212 GLY B O 1
ATOM 4440 N N . ASP B 1 213 ? -0.41 -27.994 5.284 1 93.24 213 ASP B N 1
ATOM 4441 C CA . ASP B 1 213 ? 0.349 -27.406 4.185 1 93.24 213 ASP B CA 1
ATOM 4442 C C . ASP B 1 213 ? -0.37 -26.188 3.61 1 93.24 213 ASP B C 1
ATOM 4444 O O . ASP B 1 213 ? -0.364 -25.971 2.397 1 93.24 213 ASP B O 1
ATOM 4448 N N . PHE B 1 214 ? -1.066 -25.368 4.461 1 94.4 214 PHE B N 1
ATOM 4449 C CA . PHE B 1 214 ? -1.886 -24.264 3.976 1 94.4 214 PHE B CA 1
ATOM 4450 C C . PHE B 1 214 ? -1.169 -22.933 4.166 1 94.4 214 PHE B C 1
ATOM 4452 O O . PHE B 1 214 ? -1.574 -21.918 3.595 1 94.4 214 PHE B O 1
ATOM 4459 N N . ALA B 1 215 ? -0.039 -22.888 4.824 1 92.93 215 ALA B N 1
ATOM 4460 C CA . ALA B 1 215 ? 0.641 -21.662 5.233 1 92.93 215 ALA B CA 1
ATOM 4461 C C . ALA B 1 215 ? 1.076 -20.845 4.019 1 92.93 215 ALA B C 1
ATOM 4463 O O . ALA B 1 215 ? 0.867 -19.631 3.973 1 92.93 215 ALA B O 1
ATOM 4464 N N . PRO B 1 216 ? 1.628 -21.509 2.961 1 90.66 216 PRO B N 1
ATOM 4465 C CA . PRO B 1 216 ? 2.043 -20.719 1.799 1 90.66 216 PRO B CA 1
ATOM 4466 C C . PRO B 1 216 ? 0.868 -20.049 1.092 1 90.66 216 PRO B C 1
ATOM 4468 O O . PRO B 1 216 ? 0.999 -18.927 0.595 1 90.66 216 PRO B O 1
ATOM 4471 N N . ILE B 1 217 ? -0.239 -20.721 1.08 1 93.03 217 ILE B N 1
ATOM 4472 C CA . ILE B 1 217 ? -1.426 -20.172 0.433 1 93.03 217 ILE B CA 1
ATOM 4473 C C . ILE B 1 217 ? -1.977 -19.014 1.262 1 93.03 217 ILE B C 1
ATOM 4475 O O . ILE B 1 217 ? -2.349 -17.973 0.715 1 93.03 217 ILE B O 1
ATOM 4479 N N . ASN B 1 218 ? -1.99 -19.218 2.572 1 95.87 218 ASN B N 1
ATOM 4480 C CA . ASN B 1 218 ? -2.386 -18.149 3.482 1 95.87 218 ASN B CA 1
ATOM 4481 C C . ASN B 1 218 ? -1.524 -16.903 3.293 1 95.87 218 ASN B C 1
ATOM 4483 O O . ASN B 1 218 ? -2.045 -15.789 3.214 1 95.87 218 ASN B O 1
ATOM 4487 N N . ARG B 1 219 ? -0.271 -17.079 3.153 1 94.1 219 ARG B N 1
ATOM 4488 C CA . ARG B 1 219 ? 0.668 -15.974 2.992 1 94.1 219 ARG B CA 1
ATOM 4489 C C . ARG B 1 219 ? 0.456 -15.266 1.657 1 94.1 219 ARG B C 1
ATOM 4491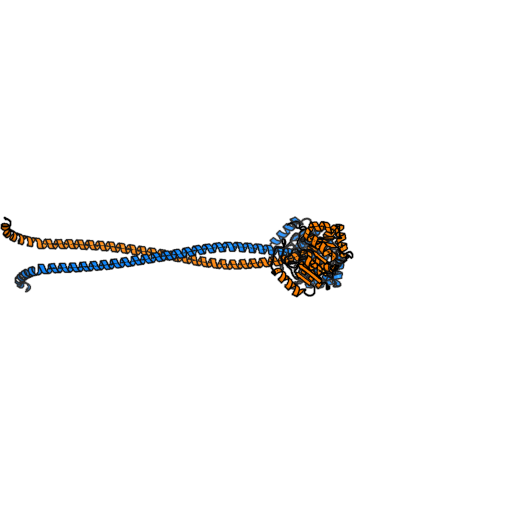 O O . ARG B 1 219 ? 0.583 -14.043 1.57 1 94.1 219 ARG B O 1
ATOM 4498 N N . LEU B 1 220 ? 0.217 -16.033 0.688 1 93.25 220 LEU B N 1
ATOM 4499 C CA . LEU B 1 220 ? -0.024 -15.471 -0.636 1 93.25 220 LEU B CA 1
ATOM 4500 C C . LEU B 1 220 ? -1.207 -14.509 -0.612 1 93.25 220 LEU B C 1
ATOM 4502 O O . LEU B 1 220 ? -1.076 -13.346 -1 1 93.25 220 LEU B O 1
ATOM 4506 N N . PHE B 1 221 ? -2.31 -14.96 -0.097 1 96.16 221 PHE B N 1
ATOM 4507 C CA . PHE B 1 221 ? -3.51 -14.131 -0.116 1 96.16 221 PHE B CA 1
ATOM 4508 C C . PHE B 1 221 ? -3.393 -12.987 0.884 1 96.16 221 PHE B C 1
ATOM 4510 O O . PHE B 1 221 ? -3.967 -11.915 0.678 1 96.16 221 PHE B O 1
ATOM 4517 N N . ASP B 1 222 ? -2.616 -13.207 1.926 1 96.9 222 ASP B N 1
ATOM 4518 C CA . ASP B 1 222 ? -2.326 -12.102 2.835 1 96.9 222 ASP B CA 1
ATOM 4519 C C . ASP B 1 222 ? -1.563 -10.989 2.121 1 96.9 222 ASP B C 1
ATOM 4521 O O . ASP B 1 222 ? -1.867 -9.808 2.298 1 96.9 222 ASP B O 1
ATOM 4525 N N . THR B 1 223 ? -0.616 -11.361 1.307 1 95.76 223 THR B N 1
ATOM 4526 C CA . THR B 1 223 ? 0.19 -10.389 0.576 1 95.76 223 THR B CA 1
ATOM 4527 C C . THR B 1 223 ? -0.661 -9.64 -0.446 1 95.76 223 THR B C 1
ATOM 4529 O O . THR B 1 223 ? -0.591 -8.413 -0.539 1 95.76 223 THR B O 1
ATOM 4532 N N . LEU B 1 224 ? -1.421 -10.36 -1.182 1 95.92 224 LEU B N 1
ATOM 4533 C CA . LEU B 1 224 ? -2.286 -9.739 -2.179 1 95.92 224 LEU B CA 1
ATOM 4534 C C . LEU B 1 224 ? -3.309 -8.823 -1.517 1 95.92 224 LEU B C 1
ATOM 4536 O O . LEU B 1 224 ? -3.566 -7.719 -2.001 1 95.92 224 LEU B O 1
ATOM 4540 N N . GLY B 1 225 ? -3.845 -9.292 -0.416 1 97.59 225 GLY B N 1
ATOM 4541 C CA . GLY B 1 225 ? -4.801 -8.491 0.331 1 97.59 225 GLY B CA 1
ATOM 4542 C C . GLY B 1 225 ? -4.185 -7.25 0.951 1 97.59 225 GLY B C 1
ATOM 4543 O O . GLY B 1 225 ? -4.82 -6.195 1.001 1 97.59 225 GLY B O 1
ATOM 4544 N N . SER B 1 226 ? -2.984 -7.389 1.439 1 97.08 226 SER B N 1
ATOM 4545 C CA . SER B 1 226 ? -2.276 -6.257 2.029 1 97.08 226 SER B CA 1
ATOM 4546 C C . SER B 1 226 ? -2.074 -5.14 1.011 1 97.08 226 SER B C 1
ATOM 4548 O O . SER B 1 226 ? -2.093 -3.959 1.365 1 97.08 226 SER B O 1
ATOM 4550 N N . ASN B 1 227 ? -1.861 -5.546 -0.188 1 96.8 227 ASN B N 1
ATOM 4551 C CA . ASN B 1 227 ? -1.73 -4.55 -1.246 1 96.8 227 ASN B CA 1
ATOM 4552 C C . ASN B 1 227 ? -2.966 -3.659 -1.334 1 96.8 227 ASN B C 1
ATOM 4554 O O . ASN B 1 227 ? -2.849 -2.44 -1.477 1 96.8 227 ASN B O 1
ATOM 4558 N N . ILE B 1 228 ? -4.093 -4.228 -1.227 1 97.39 228 ILE B N 1
ATOM 4559 C CA . ILE B 1 228 ? -5.358 -3.507 -1.305 1 97.39 228 ILE B CA 1
ATOM 4560 C C . ILE B 1 228 ? -5.55 -2.664 -0.047 1 97.39 228 ILE B C 1
ATOM 4562 O O . ILE B 1 228 ? -5.957 -1.502 -0.126 1 97.39 228 ILE B O 1
ATOM 4566 N N . LYS B 1 229 ? -5.253 -3.256 1.094 1 96.95 229 LYS B N 1
ATOM 4567 C CA . LYS B 1 229 ? -5.355 -2.525 2.354 1 96.95 229 LYS B CA 1
ATOM 4568 C C . LYS B 1 229 ? -4.463 -1.287 2.345 1 96.95 229 LYS B C 1
ATOM 4570 O O . LYS B 1 229 ? -4.877 -0.214 2.789 1 96.95 229 LYS B O 1
ATOM 4575 N N . ARG B 1 230 ? -3.295 -1.432 1.825 1 96.16 230 ARG B N 1
ATOM 4576 C CA . ARG B 1 230 ? -2.34 -0.33 1.788 1 96.16 230 ARG B CA 1
ATOM 4577 C C . ARG B 1 230 ? -2.787 0.749 0.807 1 96.16 230 ARG B C 1
ATOM 4579 O O . ARG B 1 230 ? -2.557 1.938 1.038 1 96.16 230 ARG B O 1
ATOM 4586 N N . ALA B 1 231 ? -3.37 0.32 -0.28 1 96.11 231 ALA B N 1
ATOM 4587 C CA . ALA B 1 231 ? -3.92 1.298 -1.216 1 96.11 231 ALA B CA 1
ATOM 4588 C C . ALA B 1 231 ? -4.952 2.191 -0.533 1 96.11 231 ALA B C 1
ATOM 4590 O O . ALA B 1 231 ? -4.931 3.413 -0.698 1 96.11 231 ALA B O 1
ATOM 4591 N N . GLU B 1 232 ? -5.815 1.586 0.205 1 95.75 232 GLU B N 1
ATOM 4592 C CA . GLU B 1 232 ? -6.812 2.335 0.964 1 95.75 232 GLU B CA 1
ATOM 4593 C C . GLU B 1 232 ? -6.151 3.252 1.989 1 95.75 232 GLU B C 1
ATOM 4595 O O . GLU B 1 232 ? -6.554 4.406 2.149 1 95.75 232 GLU B O 1
ATOM 4600 N N . GLU B 1 233 ? -5.19 2.76 2.653 1 95.23 233 GLU B N 1
ATOM 4601 C CA . GLU B 1 233 ? -4.495 3.518 3.689 1 95.23 233 GLU B CA 1
ATOM 4602 C C . GLU B 1 233 ? -3.798 4.742 3.103 1 95.23 233 GLU B C 1
ATOM 4604 O O . GLU B 1 233 ? -3.837 5.825 3.691 1 95.23 233 GLU B O 1
ATOM 4609 N N . VAL B 1 234 ? -3.175 4.546 2.008 1 95.71 234 VAL B N 1
ATOM 4610 C CA . VAL B 1 234 ? -2.504 5.657 1.339 1 95.71 234 VAL B CA 1
ATOM 4611 C C . VAL B 1 234 ? -3.514 6.761 1.034 1 95.71 234 VAL B C 1
ATOM 4613 O O . VAL B 1 234 ? -3.254 7.938 1.295 1 95.71 234 VAL B O 1
ATOM 4616 N N . GLU B 1 235 ? -4.61 6.373 0.488 1 93.97 235 GLU B N 1
ATOM 4617 C CA . GLU B 1 235 ? -5.643 7.35 0.159 1 93.97 235 GLU B CA 1
ATOM 4618 C C . GLU B 1 235 ? -6.131 8.08 1.407 1 93.97 235 GLU B C 1
ATOM 4620 O O . GLU B 1 235 ? -6.268 9.305 1.403 1 93.97 235 GLU B O 1
ATOM 4625 N N . ARG B 1 236 ? -6.348 7.374 2.387 1 94.21 236 ARG B N 1
ATOM 4626 C CA . ARG B 1 236 ? -6.868 7.923 3.635 1 94.21 236 ARG B CA 1
ATOM 4627 C C . ARG B 1 236 ? -5.864 8.876 4.274 1 94.21 236 ARG B C 1
ATOM 4629 O O . ARG B 1 236 ? -6.22 9.99 4.664 1 94.21 236 ARG B O 1
ATOM 4636 N N . VAL B 1 237 ? -4.608 8.505 4.36 1 94.92 237 VAL B N 1
ATOM 4637 C CA . VAL B 1 237 ? -3.588 9.312 5.021 1 94.92 237 VAL B CA 1
ATOM 4638 C C . VAL B 1 237 ? -3.278 10.546 4.177 1 94.92 237 VAL B C 1
ATOM 4640 O O . VAL B 1 237 ? -3.015 11.624 4.715 1 94.92 237 VAL B O 1
ATOM 4643 N N . ASN B 1 238 ? -3.309 10.389 2.9 1 95.37 238 ASN B N 1
ATOM 4644 C CA . ASN B 1 238 ? -3.119 11.542 2.026 1 95.37 238 ASN B CA 1
ATOM 4645 C C . ASN B 1 238 ? -4.204 12.593 2.241 1 95.37 238 ASN B C 1
ATOM 4647 O O . ASN B 1 238 ? -3.922 13.793 2.233 1 95.37 238 ASN B O 1
ATOM 4651 N N . ALA B 1 239 ? -5.408 12.12 2.357 1 93.99 239 ALA B N 1
ATOM 4652 C CA . ALA B 1 239 ? -6.501 13.042 2.651 1 93.99 239 ALA B CA 1
ATOM 4653 C C . ALA B 1 239 ? -6.274 13.757 3.98 1 93.99 239 ALA B C 1
ATOM 4655 O O . ALA B 1 239 ? -6.478 14.969 4.083 1 93.99 239 ALA B O 1
ATOM 4656 N N . GLY B 1 240 ? -5.818 13.028 4.948 1 93.83 240 GLY B N 1
ATOM 4657 C CA . GLY B 1 240 ? -5.483 13.625 6.231 1 93.83 240 GLY B CA 1
ATOM 4658 C C . GLY B 1 240 ? -4.356 14.637 6.143 1 93.83 240 GLY B C 1
ATOM 4659 O O . GLY B 1 240 ? -4.409 15.69 6.78 1 93.83 240 GLY B O 1
ATOM 4660 N N . LEU B 1 241 ? -3.41 14.34 5.406 1 95.22 241 LEU B N 1
ATOM 4661 C CA . LEU B 1 241 ? -2.274 15.234 5.212 1 95.22 241 LEU B CA 1
ATOM 4662 C C . LEU B 1 241 ? -2.713 16.535 4.549 1 95.22 241 LEU B C 1
ATOM 4664 O O . LEU B 1 241 ? -2.291 17.619 4.958 1 95.22 241 LEU B O 1
ATOM 4668 N N . MET B 1 242 ? -3.511 16.4 3.567 1 95.55 242 MET B N 1
ATOM 4669 C CA . MET B 1 242 ? -4.021 17.585 2.883 1 95.55 242 MET B CA 1
ATOM 4670 C C . MET B 1 242 ? -4.81 18.469 3.843 1 95.55 242 MET B C 1
ATOM 4672 O O . MET B 1 242 ? -4.641 19.69 3.852 1 95.55 242 MET B O 1
ATOM 4676 N N . ASP B 1 243 ? -5.621 17.881 4.624 1 95.57 243 ASP B N 1
ATOM 4677 C CA . ASP B 1 243 ? -6.385 18.621 5.624 1 95.57 243 ASP B CA 1
ATOM 4678 C C . ASP B 1 243 ? -5.458 19.342 6.6 1 95.57 243 ASP B C 1
ATOM 4680 O O . ASP B 1 243 ? -5.685 20.506 6.936 1 95.57 243 ASP B O 1
ATOM 4684 N N . ALA B 1 244 ? -4.489 18.656 7.038 1 94.47 244 ALA B N 1
ATOM 4685 C CA . ALA B 1 244 ? -3.54 19.233 7.987 1 94.47 244 ALA B CA 1
ATOM 4686 C C . ALA B 1 244 ? -2.773 20.393 7.359 1 94.47 244 ALA B C 1
ATOM 4688 O O . ALA B 1 244 ? -2.549 21.419 8.005 1 94.47 244 ALA B O 1
ATOM 4689 N N . ARG B 1 245 ? -2.435 20.221 6.178 1 95.16 245 ARG B N 1
ATOM 4690 C CA . ARG B 1 245 ? -1.721 21.282 5.476 1 95.16 245 ARG B CA 1
ATOM 4691 C C . ARG B 1 245 ? -2.609 22.508 5.287 1 95.16 245 ARG B C 1
ATOM 4693 O O . ARG B 1 245 ? -2.143 23.643 5.403 1 95.16 245 ARG B O 1
ATOM 4700 N N . ASN B 1 246 ? -3.835 22.312 4.986 1 95.83 246 ASN B N 1
ATOM 4701 C CA . ASN B 1 246 ? -4.785 23.416 4.89 1 95.83 246 ASN B CA 1
ATOM 4702 C C . ASN B 1 246 ? -4.931 24.147 6.222 1 95.83 246 ASN B C 1
ATOM 4704 O O . ASN B 1 246 ? -5.003 25.376 6.255 1 95.83 246 ASN B O 1
ATOM 4708 N N . GLU B 1 247 ? -4.933 23.426 7.214 1 94.33 247 GLU B N 1
ATOM 4709 C CA . GLU B 1 247 ? -5.036 24.016 8.545 1 94.33 247 GLU B CA 1
ATOM 4710 C C . GLU B 1 247 ? -3.783 24.815 8.893 1 94.33 247 GLU B C 1
ATOM 4712 O O . GLU B 1 247 ? -3.872 25.885 9.499 1 94.33 247 GLU B O 1
ATOM 4717 N N . VAL B 1 248 ? -2.672 24.348 8.575 1 94.17 248 VAL B N 1
ATOM 4718 C CA . VAL B 1 248 ? -1.415 25.06 8.778 1 94.17 248 VAL B CA 1
ATOM 4719 C C . VAL B 1 248 ? -1.456 26.4 8.048 1 94.17 248 VAL B C 1
ATOM 4721 O O . VAL B 1 248 ? -1.082 27.432 8.61 1 94.17 248 VAL B O 1
ATOM 4724 N N . ASN B 1 249 ? -1.907 26.309 6.87 1 95.04 249 ASN B N 1
ATOM 4725 C CA . ASN B 1 249 ? -2.002 27.535 6.084 1 95.04 249 ASN B CA 1
ATOM 4726 C C . ASN B 1 249 ? -2.973 28.53 6.714 1 95.04 249 ASN B C 1
ATOM 4728 O O . ASN B 1 249 ? -2.682 29.725 6.789 1 95.04 249 ASN B O 1
ATOM 4732 N N . ARG B 1 250 ? -4.124 28.067 7.135 1 94.75 250 ARG B N 1
ATOM 4733 C CA . ARG B 1 250 ? -5.13 28.912 7.772 1 94.75 250 ARG B CA 1
ATOM 4734 C C . ARG B 1 250 ? -4.578 29.562 9.036 1 94.75 250 ARG B C 1
ATOM 4736 O O . ARG B 1 250 ? -4.686 30.777 9.214 1 94.75 250 ARG B O 1
ATOM 4743 N N . LEU B 1 251 ? -3.902 28.824 9.828 1 91.8 251 LEU B N 1
ATOM 4744 C CA . LEU B 1 251 ? -3.361 29.323 11.088 1 91.8 251 LEU B CA 1
ATOM 4745 C C . LEU B 1 251 ? -2.18 30.256 10.841 1 91.8 251 LEU B C 1
ATOM 4747 O O . LEU B 1 251 ? -1.983 31.223 11.581 1 91.8 251 LEU B O 1
ATOM 4751 N N . GLY B 1 252 ? -1.462 29.882 9.848 1 90.81 252 GLY B N 1
ATOM 4752 C CA . GLY B 1 252 ? -0.383 30.781 9.47 1 90.81 252 GLY B CA 1
ATOM 4753 C C . GLY B 1 252 ? -0.868 32.165 9.083 1 90.81 252 GLY B C 1
ATOM 4754 O O . GLY B 1 252 ? -0.323 33.17 9.544 1 90.81 252 GLY B O 1
ATOM 4755 N N . THR B 1 253 ? -1.933 32.282 8.314 1 93.63 253 THR B N 1
ATOM 4756 C CA . THR B 1 253 ? -2.529 33.551 7.911 1 93.63 253 THR B CA 1
ATOM 4757 C C . THR B 1 253 ? -3.094 34.291 9.12 1 93.63 253 THR B C 1
ATOM 4759 O O . THR B 1 253 ? -2.866 35.492 9.281 1 93.63 253 THR B O 1
ATOM 4762 N N . LEU B 1 254 ? -3.767 33.599 9.949 1 91.13 254 LEU B N 1
ATOM 4763 C CA . LEU B 1 254 ? -4.332 34.191 11.156 1 91.13 254 LEU B CA 1
ATOM 4764 C C . LEU B 1 254 ? -3.232 34.732 12.062 1 91.13 254 LEU B C 1
ATOM 4766 O O . LEU B 1 254 ? -3.362 35.825 12.62 1 91.13 254 LEU B O 1
ATOM 4770 N N . GLY B 1 255 ? -2.213 33.953 12.208 1 89.23 255 GLY B N 1
ATOM 4771 C CA . GLY B 1 255 ? -1.086 34.389 13.017 1 89.23 255 GLY B CA 1
ATOM 4772 C C . GLY B 1 255 ? -0.452 35.672 12.515 1 89.23 255 GLY B C 1
ATOM 4773 O O . GLY B 1 255 ? -0.127 36.561 13.305 1 89.23 255 GLY B O 1
ATOM 4774 N N . HIS B 1 256 ? -0.343 35.769 11.232 1 92.36 256 HIS B N 1
ATOM 4775 C CA . HIS B 1 256 ? 0.22 36.976 10.636 1 92.36 256 HIS B CA 1
ATOM 4776 C C . HIS B 1 256 ? -0.677 38.183 10.885 1 92.36 256 HIS B C 1
ATOM 4778 O O . HIS B 1 256 ? -0.188 39.271 11.2 1 92.36 256 HIS B O 1
ATOM 4784 N N . GLU B 1 257 ? -1.963 38.008 10.762 1 90.84 257 GLU B N 1
ATOM 4785 C CA . GLU B 1 257 ? -2.923 39.079 11.008 1 90.84 257 GLU B CA 1
ATOM 4786 C C . GLU B 1 257 ? -2.877 39.539 12.462 1 90.84 257 GLU B C 1
ATOM 4788 O O . GLU B 1 257 ? -2.881 40.74 12.74 1 90.84 257 GLU B O 1
ATOM 4793 N N . LEU B 1 258 ? -2.77 38.616 13.333 1 89.44 258 LEU B N 1
ATOM 4794 C CA . LEU B 1 258 ? -2.721 38.938 14.755 1 89.44 258 LEU B CA 1
ATOM 4795 C C . LEU B 1 258 ? -1.423 39.657 15.105 1 89.44 258 LEU B C 1
ATOM 4797 O O . LEU B 1 258 ? -1.422 40.585 15.916 1 89.44 258 LEU B O 1
ATOM 4801 N N . GLN B 1 259 ? -0.4 39.237 14.496 1 90.86 259 GLN B N 1
ATOM 4802 C CA . GLN B 1 259 ? 0.886 39.89 14.718 1 90.86 259 GLN B CA 1
ATOM 4803 C C . GLN B 1 259 ? 0.851 41.345 14.259 1 90.86 259 GLN B C 1
ATOM 4805 O O . GLN B 1 259 ? 1.367 42.23 14.944 1 90.86 259 GLN B O 1
ATOM 4810 N N . GLN B 1 260 ? 0.198 41.635 13.164 1 92.27 260 GLN B N 1
ATOM 4811 C CA . GLN B 1 260 ? 0.075 42.998 12.658 1 92.27 260 GLN B CA 1
ATOM 4812 C C . GLN B 1 260 ? -0.804 43.847 13.573 1 92.27 260 GLN B C 1
ATOM 4814 O O . GLN B 1 260 ? -0.486 45.006 13.847 1 92.27 260 GLN B O 1
ATOM 4819 N N . ARG B 1 261 ? -1.835 43.275 14.036 1 90.83 261 ARG B N 1
ATOM 4820 C CA . ARG B 1 261 ? -2.729 43.976 14.952 1 90.83 261 ARG B CA 1
ATOM 4821 C C . ARG B 1 261 ? -2.015 44.323 16.254 1 90.83 261 ARG B C 1
ATOM 4823 O O . ARG B 1 261 ? -2.174 45.427 16.781 1 90.83 261 ARG B O 1
ATOM 4830 N N . CYS B 1 262 ? -1.214 43.411 16.733 1 88.81 262 CYS B N 1
ATOM 4831 C CA . CYS B 1 262 ? -0.462 43.643 17.961 1 88.81 262 CYS B CA 1
ATOM 4832 C C . CYS B 1 262 ? 0.549 44.769 17.776 1 88.81 262 CYS B C 1
ATOM 4834 O O . CYS B 1 262 ? 0.699 45.624 18.651 1 88.81 262 CYS B O 1
ATOM 4836 N N . LEU B 1 263 ? 1.162 44.781 16.62 1 91.17 263 LEU B N 1
ATOM 4837 C CA . LEU B 1 263 ? 2.135 45.831 16.339 1 91.17 263 LEU B CA 1
ATOM 4838 C C . LEU B 1 263 ? 1.461 47.199 16.296 1 91.17 263 LEU B C 1
ATOM 4840 O O . LEU B 1 263 ? 1.991 48.174 16.832 1 91.17 263 LEU B O 1
ATOM 4844 N N . GLN B 1 264 ? 0.256 47.219 15.707 1 91.52 264 GLN B N 1
ATOM 4845 C CA . GLN B 1 264 ? -0.497 48.467 15.644 1 91.52 264 GLN B CA 1
ATOM 4846 C C . GLN B 1 264 ? -0.933 48.918 17.035 1 91.52 264 GLN B C 1
ATOM 4848 O O . GLN B 1 264 ? -0.839 50.102 17.368 1 91.52 264 GLN B O 1
ATOM 4853 N N . LEU B 1 265 ? -1.298 47.966 17.851 1 87.23 265 LEU B N 1
ATOM 4854 C CA . LEU B 1 265 ? -1.755 48.284 19.199 1 87.23 265 LEU B CA 1
ATOM 4855 C C . LEU B 1 265 ? -0.592 48.738 20.075 1 87.23 265 LEU B C 1
ATOM 4857 O O . LEU B 1 265 ? -0.75 49.633 20.908 1 87.23 265 LEU B O 1
ATOM 4861 N N . GLU B 1 266 ? 0.54 48.185 19.827 1 87.33 266 GLU B N 1
ATOM 4862 C CA . GLU B 1 266 ? 1.735 48.61 20.549 1 87.33 266 GLU B CA 1
ATOM 4863 C C . GLU B 1 266 ? 2.103 50.051 20.208 1 87.33 266 GLU B C 1
ATOM 4865 O O . GLU B 1 266 ? 2.49 50.823 21.088 1 87.33 266 GLU B O 1
ATOM 4870 N N . GLN B 1 267 ? 1.943 50.432 18.947 1 90.71 267 GLN B N 1
ATOM 4871 C CA . GLN B 1 267 ? 2.191 51.808 18.527 1 90.71 267 GLN B CA 1
ATOM 4872 C C . GLN B 1 267 ? 1.17 52.762 19.139 1 90.71 267 GLN B C 1
ATOM 4874 O O . GLN B 1 267 ? 1.526 53.85 19.598 1 90.71 267 GLN B O 1
ATOM 4879 N N . ASP B 1 268 ? -0.078 52.336 19.222 1 84.48 268 ASP B N 1
ATOM 4880 C CA . ASP B 1 268 ? -1.134 53.147 19.819 1 84.48 268 ASP B CA 1
ATOM 4881 C C . ASP B 1 268 ? -0.874 53.38 21.305 1 84.48 268 ASP B C 1
ATOM 4883 O O . ASP B 1 268 ? -1.108 54.476 21.818 1 84.48 268 ASP B O 1
ATOM 4887 N N . VAL B 1 269 ? -0.408 52.357 21.935 1 85.71 269 VAL B N 1
ATOM 4888 C CA . VAL B 1 269 ? -0.101 52.463 23.357 1 85.71 269 VAL B CA 1
ATOM 4889 C C . VAL B 1 269 ? 1.06 53.433 23.564 1 85.71 269 VAL B C 1
ATOM 4891 O O . VAL B 1 269 ? 1.021 54.274 24.465 1 85.71 269 VAL B O 1
ATOM 4894 N N . ARG B 1 270 ? 2.076 53.437 22.69 1 84 270 ARG B N 1
ATOM 4895 C CA . ARG B 1 270 ? 3.22 54.339 22.779 1 84 270 ARG B CA 1
ATOM 4896 C C . ARG B 1 270 ? 2.799 55.783 22.532 1 84 270 ARG B C 1
ATOM 4898 O O . ARG B 1 270 ? 3.196 56.687 23.271 1 84 270 ARG B O 1
ATOM 4905 N N . ASP B 1 271 ? 1.919 56.011 21.579 1 84.63 271 ASP B N 1
ATOM 4906 C CA . ASP B 1 271 ? 1.417 57.344 21.261 1 84.63 271 ASP B CA 1
ATOM 4907 C C . ASP B 1 271 ? 0.552 57.89 22.396 1 84.63 271 ASP B C 1
ATOM 4909 O O . ASP B 1 271 ? 0.648 59.069 22.744 1 84.63 271 ASP B O 1
ATOM 4913 N N . GLY B 1 272 ? -0.211 56.95 22.959 1 79.01 272 GLY B N 1
ATOM 4914 C CA . GLY B 1 272 ? -1.045 57.348 24.082 1 79.01 272 GLY B CA 1
ATOM 4915 C C . GLY B 1 272 ? -0.244 57.737 25.311 1 79.01 272 GLY B C 1
ATOM 4916 O O . GLY B 1 272 ? -0.557 58.727 25.974 1 79.01 272 GLY B O 1
ATOM 4917 N N . ARG B 1 273 ? 0.821 57.084 25.569 1 79.9 273 ARG B N 1
ATOM 4918 C CA . ARG B 1 273 ? 1.689 57.392 26.702 1 79.9 273 ARG B CA 1
ATOM 4919 C C . ARG B 1 273 ? 2.374 58.741 26.517 1 79.9 273 ARG B C 1
ATOM 4921 O O . ARG B 1 273 ? 2.532 59.5 27.475 1 79.9 273 ARG B O 1
ATOM 4928 N N . GLU B 1 274 ? 2.69 59.128 25.287 1 83.7 274 GLU B N 1
ATOM 4929 C CA . GLU B 1 274 ? 3.32 60.412 24.993 1 83.7 274 GLU B CA 1
ATOM 4930 C C . GLU B 1 274 ? 2.331 61.563 25.159 1 83.7 274 GLU B C 1
ATOM 4932 O O . GLU B 1 274 ? 2.679 62.614 25.701 1 83.7 274 GLU B O 1
ATOM 4937 N N . LEU B 1 275 ? 1.124 61.368 24.82 1 81.77 275 LEU B N 1
ATOM 4938 C CA . LEU B 1 275 ? 0.087 62.385 24.96 1 81.77 275 LEU B CA 1
ATOM 4939 C C . LEU B 1 275 ? -0.22 62.649 26.43 1 81.77 275 LEU B C 1
ATOM 4941 O O . LEU B 1 275 ? -0.404 63.8 26.833 1 81.77 275 LEU B O 1
ATOM 4945 N N . VAL B 1 276 ? -0.201 61.586 27.16 1 77.07 276 VAL B N 1
ATOM 4946 C CA . VAL B 1 276 ? -0.449 61.718 28.592 1 77.07 276 VAL B CA 1
ATOM 4947 C C . VAL B 1 276 ? 0.694 62.491 29.246 1 77.07 276 VAL B C 1
ATOM 4949 O O . VAL B 1 276 ? 0.46 63.386 30.061 1 77.07 276 VAL B O 1
ATOM 4952 N N . ARG B 1 277 ? 1.921 62.339 28.836 1 79.92 277 ARG B N 1
ATOM 4953 C CA . ARG B 1 277 ? 3.086 63.032 29.377 1 79.92 277 ARG B CA 1
ATOM 4954 C C . ARG B 1 277 ? 3.045 64.518 29.038 1 79.92 277 ARG B C 1
ATOM 4956 O O . ARG B 1 277 ? 3.326 65.363 29.89 1 79.92 277 ARG B O 1
ATOM 4963 N N . GLN B 1 278 ? 2.568 64.889 27.917 1 81.76 278 GLN B N 1
ATOM 4964 C CA . GLN B 1 278 ? 2.477 66.279 27.481 1 81.76 278 GLN B CA 1
ATOM 4965 C C . GLN B 1 278 ? 1.372 67.019 28.228 1 81.76 278 GLN B C 1
ATOM 4967 O O . GLN B 1 278 ? 1.562 68.159 28.658 1 81.76 278 GLN B O 1
ATOM 4972 N N . ALA B 1 279 ? 0.288 66.272 28.434 1 74.44 279 ALA B N 1
ATOM 4973 C CA . ALA B 1 279 ? -0.831 66.877 29.152 1 74.44 279 ALA B CA 1
ATOM 4974 C C . ALA B 1 279 ? -0.474 67.124 30.616 1 74.44 279 ALA B C 1
ATOM 4976 O O . ALA B 1 279 ? -0.824 68.163 31.179 1 74.44 279 ALA B O 1
ATOM 4977 N N . GLU B 1 280 ? 0.279 66.26 31.13 1 71.81 280 GLU B N 1
ATOM 4978 C CA . GLU B 1 280 ? 0.721 66.413 32.513 1 71.81 280 GLU B CA 1
ATOM 4979 C C . GLU B 1 280 ? 1.697 67.577 32.655 1 71.81 280 GLU B C 1
ATOM 4981 O O . GLU B 1 280 ? 1.634 68.332 33.628 1 71.81 280 GLU B O 1
ATOM 4986 N N . GLN B 1 281 ? 2.532 67.85 31.718 1 79.85 281 GLN B N 1
ATOM 4987 C CA . GLN B 1 281 ? 3.477 68.962 31.736 1 79.85 281 GLN B CA 1
ATOM 4988 C C . GLN B 1 281 ? 2.755 70.299 31.596 1 79.85 281 GLN B C 1
ATOM 4990 O O . GLN B 1 281 ? 3.096 71.269 32.277 1 79.85 281 GLN B O 1
ATOM 4995 N N . GLN B 1 282 ? 1.779 70.308 30.835 1 75.99 282 GLN B N 1
ATOM 4996 C CA . GLN B 1 282 ? 1.002 71.528 30.644 1 75.99 282 GLN B CA 1
ATOM 4997 C C . GLN B 1 282 ? 0.24 71.9 31.912 1 75.99 282 GLN B C 1
ATOM 4999 O O . GLN B 1 282 ? 0.18 73.074 32.285 1 75.99 282 GLN B O 1
ATOM 5004 N N . VAL B 1 283 ? -0.288 70.889 32.559 1 72.38 283 VAL B N 1
ATOM 5005 C CA . VAL B 1 283 ? -1.003 71.12 33.809 1 72.38 283 VAL B CA 1
ATOM 5006 C C . VAL B 1 283 ? -0.04 71.658 34.865 1 72.38 283 VAL B C 1
ATOM 5008 O O . VAL B 1 283 ? -0.368 72.599 35.592 1 72.38 283 VAL B O 1
ATOM 5011 N N . GLN B 1 284 ? 1.146 71.185 34.852 1 73.5 284 GLN B N 1
ATOM 5012 C CA . GLN B 1 284 ? 2.146 71.629 35.816 1 73.5 284 GLN B CA 1
ATOM 5013 C C . GLN B 1 284 ? 2.589 73.061 35.529 1 73.5 284 GLN B C 1
ATOM 5015 O O . GLN B 1 284 ? 2.734 73.868 36.45 1 73.5 284 GLN B O 1
ATOM 5020 N N . GLN B 1 285 ? 2.698 73.454 34.331 1 76.07 285 GLN B N 1
ATOM 5021 C CA . GLN B 1 285 ? 3.106 74.801 33.946 1 76.07 285 GLN B CA 1
ATOM 5022 C C . GLN B 1 285 ? 2.02 75.821 34.278 1 76.07 285 GLN B C 1
ATOM 5024 O O . GLN B 1 285 ? 2.314 76.907 34.781 1 76.07 285 GLN B O 1
ATOM 5029 N N . GLN B 1 286 ? 0.798 75.404 34.075 1 70.55 286 GLN B N 1
ATOM 5030 C CA . GLN B 1 286 ? -0.305 76.313 34.369 1 70.55 286 GLN B CA 1
ATOM 5031 C C . GLN B 1 286 ? -0.473 76.505 35.873 1 70.55 286 GLN B C 1
ATOM 5033 O O . GLN B 1 286 ? -0.788 77.605 36.332 1 70.55 286 GLN B O 1
ATOM 5038 N N . ARG B 1 287 ? -0.135 75.475 36.56 1 67.89 287 ARG B N 1
ATOM 5039 C CA . ARG B 1 287 ? -0.186 75.571 38.015 1 67.89 287 ARG B CA 1
ATOM 5040 C C . ARG B 1 287 ? 0.902 76.501 38.541 1 67.89 287 ARG B C 1
ATOM 5042 O O . ARG B 1 287 ? 0.653 77.316 39.432 1 67.89 287 ARG B O 1
ATOM 5049 N N . GLU B 1 288 ? 2.021 76.518 37.993 1 70.39 288 GLU B N 1
ATOM 5050 C CA . GLU B 1 288 ? 3.122 77.384 38.403 1 70.39 288 GLU B CA 1
ATOM 5051 C C . GLU B 1 288 ? 2.846 78.84 38.037 1 70.39 288 GLU B C 1
ATOM 5053 O O . GLU B 1 288 ? 3.111 79.746 38.83 1 70.39 288 GLU B O 1
ATOM 5058 N N . ARG B 1 289 ? 2.264 79.069 36.967 1 69.67 289 ARG B N 1
ATOM 5059 C CA . ARG B 1 289 ? 1.917 80.42 36.537 1 69.67 289 ARG B CA 1
ATOM 5060 C C . ARG B 1 289 ? 0.839 81.02 37.434 1 69.67 289 ARG B C 1
ATOM 5062 O O . ARG B 1 289 ? 0.903 82.2 37.784 1 69.67 289 ARG B O 1
ATOM 5069 N N . ALA B 1 290 ? -0.075 80.138 37.814 1 63.05 290 ALA B N 1
ATOM 5070 C CA . ALA B 1 290 ? -1.152 80.595 38.689 1 63.05 290 ALA B CA 1
ATOM 5071 C C . ALA B 1 290 ? -0.624 80.92 40.084 1 63.05 290 ALA B C 1
ATOM 5073 O O . ALA B 1 290 ? -1.03 81.913 40.692 1 63.05 290 ALA B O 1
ATOM 5074 N N . GLU B 1 291 ? 0.344 80.201 40.47 1 64.36 291 GLU B N 1
ATOM 5075 C CA . GLU B 1 291 ? 0.955 80.456 41.771 1 64.36 291 GLU B CA 1
ATOM 5076 C C . GLU B 1 291 ? 1.797 81.728 41.746 1 64.36 291 GLU B C 1
ATOM 5078 O O . GLU B 1 291 ? 1.737 82.537 42.675 1 64.36 291 GLU B O 1
ATOM 5083 N N . GLN B 1 292 ? 2.423 82.041 40.717 1 67.69 292 GLN B N 1
ATOM 5084 C CA . GLN B 1 292 ? 3.237 83.246 40.588 1 67.69 292 GLN B CA 1
ATOM 5085 C C . GLN B 1 292 ? 2.363 84.492 40.484 1 67.69 292 GLN B C 1
ATOM 5087 O O . GLN B 1 292 ? 2.668 85.523 41.088 1 67.69 292 GLN B O 1
ATOM 5092 N N . SER B 1 293 ? 1.271 84.327 39.789 1 61.51 293 SER B N 1
ATOM 5093 C CA . SER B 1 293 ? 0.353 85.453 39.657 1 61.51 293 SER B CA 1
ATOM 5094 C C . SER B 1 293 ? -0.324 85.773 40.985 1 61.51 293 SER B C 1
ATOM 5096 O O . SER B 1 293 ? -0.553 86.941 41.306 1 61.51 293 SER B O 1
ATOM 5098 N N . ALA B 1 294 ? -0.48 84.778 41.822 1 60.01 294 ALA B N 1
ATOM 5099 C CA . ALA B 1 294 ? -1.088 84.969 43.136 1 60.01 294 ALA B CA 1
ATOM 5100 C C . ALA B 1 294 ? -0.115 85.647 44.097 1 60.01 294 ALA B C 1
ATOM 5102 O O . ALA B 1 294 ? -0.499 86.549 44.845 1 60.01 294 ALA B O 1
ATOM 5103 N N . VAL B 1 295 ? 1.099 85.379 43.968 1 62.33 295 VAL B N 1
ATOM 5104 C CA . VAL B 1 295 ? 2.117 85.985 44.819 1 62.33 295 VAL B CA 1
ATOM 5105 C C . VAL B 1 295 ? 2.325 87.444 44.418 1 62.33 295 VAL B C 1
ATOM 5107 O O . VAL B 1 295 ? 2.398 88.326 45.276 1 62.33 295 VAL B O 1
ATOM 5110 N N . THR B 1 296 ? 2.232 87.712 43.17 1 62.09 296 THR B N 1
ATOM 5111 C CA . THR B 1 296 ? 2.411 89.077 42.69 1 62.09 296 THR B CA 1
ATOM 5112 C C . THR B 1 296 ? 1.218 89.947 43.076 1 62.09 296 THR B C 1
ATOM 5114 O O . THR B 1 296 ? 1.387 91.107 43.458 1 62.09 296 THR B O 1
ATOM 5117 N N . ALA B 1 297 ? 0.031 89.372 43.046 1 56.86 297 ALA B N 1
ATOM 5118 C CA . ALA B 1 297 ? -1.171 90.111 43.423 1 56.86 297 ALA B CA 1
ATOM 5119 C C . ALA B 1 297 ? -1.19 90.4 44.921 1 56.86 297 ALA B C 1
ATOM 5121 O O . ALA B 1 297 ? -1.564 91.496 45.344 1 56.86 297 ALA B O 1
ATOM 5122 N N . GLU B 1 298 ? -0.663 89.499 45.62 1 59.19 298 GLU B N 1
ATOM 5123 C CA . GLU B 1 298 ? -0.585 89.709 47.062 1 59.19 298 GLU B CA 1
ATOM 5124 C C . GLU B 1 298 ? 0.483 90.741 47.413 1 59.19 298 GLU B C 1
ATOM 5126 O O . GLU B 1 298 ? 0.277 91.582 48.29 1 59.19 298 GLU B O 1
ATOM 5131 N N . ASP B 1 299 ? 1.461 90.836 46.682 1 60.51 299 ASP B N 1
ATOM 5132 C CA . ASP B 1 299 ? 2.51 91.83 46.887 1 60.51 299 ASP B CA 1
ATOM 5133 C C . ASP B 1 299 ? 2.029 93.225 46.495 1 60.51 299 ASP B C 1
ATOM 5135 O O . ASP B 1 299 ? 2.279 94.197 47.21 1 60.51 299 ASP B O 1
ATOM 5139 N N . LEU B 1 300 ? 1.277 93.327 45.523 1 54.75 300 LEU B N 1
ATOM 5140 C CA . LEU B 1 300 ? 0.74 94.61 45.083 1 54.75 300 LEU B CA 1
ATOM 5141 C C . LEU B 1 300 ? -0.313 95.122 46.06 1 54.75 300 LEU B C 1
ATOM 5143 O O . LEU B 1 300 ? -0.361 96.318 46.356 1 54.75 300 LEU B O 1
ATOM 5147 N N . ARG B 1 301 ? -1.017 94.273 46.645 1 56.48 301 ARG B N 1
ATOM 5148 C CA . ARG B 1 301 ? -1.992 94.653 47.663 1 56.48 301 ARG B CA 1
ATOM 5149 C C . ARG B 1 301 ? -1.298 95.167 48.92 1 56.48 301 ARG B C 1
ATOM 5151 O O . ARG B 1 301 ? -1.738 96.149 49.521 1 56.48 301 ARG B O 1
ATOM 5158 N N . ARG B 1 302 ? -0.197 94.626 49.16 1 60.75 302 ARG B N 1
ATOM 5159 C CA . ARG B 1 302 ? 0.573 95.069 50.318 1 60.75 302 ARG B CA 1
ATOM 5160 C C . ARG B 1 302 ? 1.213 96.43 50.063 1 60.75 302 ARG B C 1
ATOM 5162 O O . ARG B 1 302 ? 1.154 97.319 50.915 1 60.75 302 ARG B O 1
ATOM 5169 N N . ILE B 1 303 ? 1.621 96.708 48.902 1 56.44 303 ILE B N 1
ATOM 5170 C CA . ILE B 1 303 ? 2.253 97.977 48.556 1 56.44 303 ILE B CA 1
ATOM 5171 C C . ILE B 1 303 ? 1.202 99.084 48.522 1 56.44 303 ILE B C 1
ATOM 5173 O O . ILE B 1 303 ? 1.427 100.179 49.043 1 56.44 303 ILE B O 1
ATOM 5177 N N . VAL B 1 304 ? 0.079 98.774 48.077 1 52.35 304 VAL B N 1
ATOM 5178 C CA . VAL B 1 304 ? -1.003 99.75 48.012 1 52.35 304 VAL B CA 1
ATOM 5179 C C . VAL B 1 304 ? -1.507 100.058 49.421 1 52.35 304 VAL B C 1
ATOM 5181 O O . VAL B 1 304 ? -1.758 101.217 49.757 1 52.35 304 VAL B O 1
ATOM 5184 N N . ALA B 1 305 ? -1.477 99.14 50.261 1 55.6 305 ALA B N 1
ATOM 5185 C CA . ALA B 1 305 ? -1.9 99.349 51.644 1 55.6 305 ALA B CA 1
ATOM 5186 C C . ALA B 1 305 ? -0.878 100.185 52.409 1 55.6 305 ALA B C 1
ATOM 5188 O O . ALA B 1 305 ? -1.245 101.093 53.159 1 55.6 305 ALA B O 1
ATOM 5189 N N . GLU B 1 306 ? 0.311 100.011 52.062 1 58.89 306 GLU B N 1
ATOM 5190 C CA . GLU B 1 306 ? 1.365 100.773 52.724 1 58.89 306 GLU B CA 1
ATOM 5191 C C . GLU B 1 306 ? 1.414 102.209 52.211 1 58.89 306 GLU B C 1
ATOM 5193 O O . GLU B 1 306 ? 1.569 103.148 52.993 1 58.89 306 GLU B O 1
ATOM 5198 N N . GLU B 1 307 ? 1.158 102.418 51.015 1 52.23 307 GLU B N 1
ATOM 5199 C CA . GLU B 1 307 ? 1.142 103.761 50.444 1 52.23 307 GLU B CA 1
ATOM 5200 C C . GLU B 1 307 ? -0.087 104.541 50.904 1 52.23 307 GLU B C 1
ATOM 5202 O O . GLU B 1 307 ? -0.001 105.739 51.181 1 52.23 307 GLU B O 1
ATOM 5207 N N . ARG B 1 308 ? -1.148 103.909 51.124 1 51.5 308 ARG B N 1
ATOM 5208 C CA . ARG B 1 308 ? -2.353 104.527 51.669 1 51.5 308 ARG B CA 1
ATOM 5209 C C . ARG B 1 308 ? -2.15 104.933 53.125 1 51.5 308 ARG B C 1
ATOM 5211 O O . ARG B 1 308 ? -2.535 106.033 53.527 1 51.5 308 ARG B O 1
ATOM 5218 N N . ALA B 1 309 ? -1.486 104.126 53.751 1 56.78 309 ALA B N 1
ATOM 5219 C CA . ALA B 1 309 ? -1.209 104.438 55.151 1 56.78 309 ALA B CA 1
ATOM 5220 C C . ALA B 1 309 ? -0.241 105.612 55.27 1 56.78 309 ALA B C 1
ATOM 5222 O O . ALA B 1 309 ? -0.437 106.505 56.098 1 56.78 309 ALA B O 1
ATOM 5223 N N . ARG B 1 310 ? 0.625 105.689 54.366 1 57.94 310 ARG B N 1
ATOM 5224 C CA . ARG B 1 310 ? 1.587 106.785 54.372 1 57.94 310 ARG B CA 1
ATOM 5225 C C . ARG B 1 310 ? 0.934 108.09 53.93 1 57.94 310 ARG B C 1
ATOM 5227 O O . ARG B 1 310 ? 1.179 109.145 54.52 1 57.94 310 ARG B O 1
ATOM 5234 N N . MET B 1 311 ? 0.075 108.059 53.064 1 49.67 311 MET B N 1
ATOM 5235 C CA . MET B 1 311 ? -0.614 109.255 52.589 1 49.67 311 MET B CA 1
ATOM 5236 C C . MET B 1 311 ? -1.579 109.783 53.646 1 49.67 311 MET B C 1
ATOM 5238 O O . MET B 1 311 ? -1.671 110.994 53.859 1 49.67 311 MET B O 1
ATOM 5242 N N . VAL B 1 312 ? -2.175 108.924 54.342 1 52.71 312 VAL B N 1
ATOM 5243 C CA . VAL B 1 312 ? -3.068 109.321 55.425 1 52.71 312 VAL B CA 1
ATOM 5244 C C . VAL B 1 312 ? -2.257 109.926 56.569 1 52.71 312 VAL B C 1
ATOM 5246 O O . VAL B 1 312 ? -2.638 110.955 57.132 1 52.71 312 VAL B O 1
ATOM 5249 N N . GLU B 1 313 ? -1.103 109.507 56.783 1 57.41 313 GLU B N 1
ATOM 5250 C CA . GLU B 1 313 ? -0.24 110.044 57.831 1 57.41 313 GLU B CA 1
ATOM 5251 C C . GLU B 1 313 ? 0.326 111.405 57.436 1 57.41 313 GLU B C 1
ATOM 5253 O O . GLU B 1 313 ? 0.395 112.318 58.261 1 57.41 313 GLU B O 1
ATOM 5258 N N . GLU B 1 314 ? 0.544 111.653 56.256 1 53.7 314 GLU B N 1
ATOM 5259 C CA . GLU B 1 314 ? 1.089 112.92 55.779 1 53.7 314 GLU B CA 1
ATOM 5260 C C . GLU B 1 314 ? 0.017 114.006 55.749 1 53.7 314 GLU B C 1
ATOM 5262 O O . GLU B 1 314 ? 0.275 115.152 56.124 1 53.7 314 GLU B O 1
ATOM 5267 N N . VAL B 1 315 ? -1.138 113.708 55.454 1 49.11 315 VAL B N 1
ATOM 5268 C CA . VAL B 1 315 ? -2.245 114.658 55.469 1 49.11 315 VAL B CA 1
ATOM 5269 C C . VAL B 1 315 ? -2.616 114.997 56.911 1 49.11 315 VAL B C 1
ATOM 5271 O O . VAL B 1 315 ? -2.861 116.161 57.238 1 49.11 315 VAL B O 1
ATOM 5274 N N . GLN B 1 316 ? -2.545 114.118 57.782 1 53.16 316 GLN B N 1
ATOM 5275 C CA . GLN B 1 316 ? -2.806 114.358 59.197 1 53.16 316 GLN B CA 1
ATOM 5276 C C . GLN B 1 316 ? -1.707 115.213 59.822 1 53.16 316 GLN B C 1
ATOM 5278 O O . GLN B 1 316 ? -1.988 116.107 60.623 1 53.16 316 GLN B O 1
ATOM 5283 N N . ALA B 1 317 ? -0.541 115.224 59.48 1 57.17 317 ALA B N 1
ATOM 5284 C CA . ALA B 1 317 ? 0.583 115.989 60.014 1 57.17 317 ALA B CA 1
ATOM 5285 C C . ALA B 1 317 ? 0.568 117.423 59.491 1 57.17 317 ALA B C 1
ATOM 5287 O O . ALA B 1 317 ? 0.952 118.354 60.202 1 57.17 317 ALA B O 1
ATOM 5288 N N . ALA B 1 318 ? 0.092 117.639 58.332 1 49.47 318 ALA B N 1
ATOM 5289 C CA . ALA B 1 318 ? 0.045 118.975 57.743 1 49.47 318 ALA B CA 1
ATOM 5290 C C . ALA B 1 318 ? -1.166 119.755 58.248 1 49.47 318 ALA B C 1
ATOM 5292 O O . ALA B 1 318 ? -1.084 120.965 58.469 1 49.47 318 ALA B O 1
ATOM 5293 N N . LEU B 1 319 ? -2.235 119.213 58.494 1 43.41 319 LEU B N 1
ATOM 5294 C CA . LEU B 1 319 ? -3.441 119.918 58.912 1 43.41 319 LEU B CA 1
ATOM 5295 C C . LEU B 1 319 ? -3.581 119.902 60.431 1 43.41 319 LEU B C 1
ATOM 5297 O O . LEU B 1 319 ? -4.342 120.69 60.997 1 43.41 319 LEU B O 1
ATOM 5301 N N . GLY B 1 320 ? -2.867 119.145 61.066 1 43.37 320 GLY B N 1
ATOM 5302 C CA . GLY B 1 320 ? -2.948 119.03 62.514 1 43.37 320 GLY B CA 1
ATOM 5303 C C . GLY B 1 320 ? -2.594 120.317 63.235 1 43.37 320 GLY B C 1
ATOM 5304 O O . GLY B 1 320 ? -3.382 120.821 64.039 1 43.37 320 GLY B O 1
ATOM 5305 N N . PRO B 1 321 ? -1.373 120.826 63.039 1 47.11 321 PRO B N 1
ATOM 5306 C CA . PRO B 1 321 ? -1.039 122.033 63.798 1 47.11 321 PRO B CA 1
ATOM 5307 C C . PRO B 1 321 ? -2.01 123.182 63.536 1 47.11 321 PRO B C 1
ATOM 5309 O O . PRO B 1 321 ? -2.286 123.979 64.437 1 47.11 321 PRO B O 1
ATOM 5312 N N . GLN B 1 322 ? -2.526 123.367 62.409 1 39.87 322 GLN B N 1
ATOM 5313 C CA . GLN B 1 322 ? -3.434 124.482 62.164 1 39.87 322 GLN B CA 1
ATOM 5314 C C . GLN B 1 322 ? -4.769 124.271 62.872 1 39.87 322 GLN B C 1
ATOM 5316 O O . GLN B 1 322 ? -5.398 125.231 63.323 1 39.87 322 GLN B O 1
ATOM 5321 N N . LEU B 1 323 ? -5.145 123.024 63.017 1 37.95 323 LEU B N 1
ATOM 5322 C CA . LEU B 1 323 ? -6.379 122.754 63.748 1 37.95 323 LEU B CA 1
ATOM 5323 C C . LEU B 1 323 ? -6.157 122.871 65.252 1 37.95 323 LEU B C 1
ATOM 5325 O O . LEU B 1 323 ? -7.041 123.325 65.981 1 37.95 323 LEU B O 1
ATOM 5329 N N . ASP B 1 324 ? -5.022 122.578 65.703 1 41.9 324 ASP B N 1
ATOM 5330 C CA . ASP B 1 324 ? -4.79 122.74 67.135 1 41.9 324 ASP B CA 1
ATOM 5331 C C . ASP B 1 324 ? -4.741 124.217 67.52 1 41.9 324 ASP B C 1
ATOM 5333 O O . ASP B 1 324 ? -5.223 124.603 68.587 1 41.9 324 ASP B O 1
ATOM 5337 N N . SER B 1 325 ? -4.2 125.089 66.709 1 40.69 325 SER B N 1
ATOM 5338 C CA . SER B 1 325 ? -4.209 126.491 67.116 1 40.69 325 SER B CA 1
ATOM 5339 C C . SER B 1 325 ? -5.625 127.056 67.12 1 40.69 325 SER B C 1
ATOM 5341 O O . SER B 1 325 ? -5.979 127.853 67.992 1 40.69 325 SER B O 1
ATOM 5343 N N . GLN B 1 326 ? -6.432 126.646 66.182 1 36.46 326 GLN B N 1
ATOM 5344 C CA . GLN B 1 326 ? -7.804 127.14 66.218 1 36.46 326 GLN B CA 1
ATOM 5345 C C . GLN B 1 326 ? -8.605 126.461 67.326 1 36.46 326 GLN B C 1
ATOM 5347 O O . GLN B 1 326 ? -9.508 127.067 67.907 1 36.46 326 GLN B O 1
ATOM 5352 N N . ALA B 1 327 ? -8.182 125.27 67.669 1 37.76 327 ALA B N 1
ATOM 5353 C CA . ALA B 1 327 ? -8.917 124.579 68.725 1 37.76 327 ALA B CA 1
ATOM 5354 C C . ALA B 1 327 ? -8.563 125.142 70.098 1 37.76 327 ALA B C 1
ATOM 5356 O O . ALA B 1 327 ? -9.428 125.265 70.968 1 37.76 327 ALA B O 1
ATOM 5357 N N . ARG B 1 328 ? -7.347 125.489 70.22 1 44.07 328 ARG B N 1
ATOM 5358 C CA . ARG B 1 328 ? -7.047 126.072 71.523 1 44.07 328 ARG B CA 1
ATOM 5359 C C . ARG B 1 328 ? -7.809 127.377 71.729 1 44.07 328 ARG B C 1
ATOM 5361 O O . ARG B 1 328 ? -8.222 127.691 72.847 1 44.07 328 ARG B O 1
ATOM 5368 N N . SER B 1 329 ? -7.969 128.139 70.68 1 37.66 329 SER B N 1
ATOM 5369 C CA . SER B 1 329 ? -8.725 129.367 70.901 1 37.66 329 SER B CA 1
ATOM 5370 C C . SER B 1 329 ? -10.195 129.07 71.179 1 37.66 329 SER B C 1
ATOM 5372 O O . SER B 1 329 ? -10.82 129.73 72.012 1 37.66 329 SER B O 1
ATOM 5374 N N . LEU B 1 330 ? -10.679 128.01 70.579 1 31.38 330 LEU B N 1
ATOM 5375 C CA . LEU B 1 330 ? -12.076 127.686 70.845 1 31.38 330 LEU B CA 1
ATOM 5376 C C . LEU B 1 330 ? -12.24 127.091 72.24 1 31.38 330 LEU B C 1
ATOM 5378 O O . LEU B 1 330 ? -13.198 127.411 72.947 1 31.38 330 LEU B O 1
ATOM 5382 N N . ASP B 1 331 ? -11.266 126.269 72.608 1 34.55 331 ASP B N 1
ATOM 5383 C CA . ASP B 1 331 ? -11.4 125.693 73.943 1 34.55 331 ASP B CA 1
ATOM 5384 C C . ASP B 1 331 ? -11.298 126.771 75.019 1 34.55 331 ASP B C 1
ATOM 5386 O O . ASP B 1 331 ? -11.957 126.684 76.057 1 34.55 331 ASP B O 1
ATOM 5390 N N . ARG B 1 332 ? -10.549 127.805 74.901 1 39.78 332 ARG B N 1
ATOM 5391 C CA . ARG B 1 332 ? -10.568 128.859 75.91 1 39.78 332 ARG B CA 1
ATOM 5392 C C . ARG B 1 332 ? -11.953 129.489 76.017 1 39.78 332 ARG B C 1
ATOM 5394 O O . ARG B 1 332 ? -12.327 130.003 77.073 1 39.78 332 ARG B O 1
ATOM 5401 N N . LEU B 1 333 ? -12.686 129.506 74.983 1 32.29 333 LEU B N 1
ATOM 5402 C CA . LEU B 1 333 ? -14.036 130.046 75.105 1 32.29 333 LEU B CA 1
ATOM 5403 C C . LEU B 1 333 ? -14.965 129.04 75.775 1 32.29 333 LEU B C 1
ATOM 5405 O O . LEU B 1 333 ? -15.884 129.425 76.502 1 32.29 333 LEU B O 1
ATOM 5409 N N . LEU B 1 334 ? -14.72 127.673 75.441 1 27.46 334 LEU B N 1
ATOM 5410 C CA . LEU B 1 334 ? -15.742 126.729 75.877 1 27.46 334 LEU B CA 1
ATOM 5411 C C . LEU B 1 334 ? -15.429 126.193 77.271 1 27.46 334 LEU B C 1
ATOM 5413 O O . LEU B 1 334 ? -16.176 125.373 77.808 1 27.46 334 LEU B O 1
ATOM 5417 N N . GLN B 1 335 ? -14.399 126.407 77.97 1 33.56 335 GLN B N 1
ATOM 5418 C CA . GLN B 1 335 ? -14.198 125.908 79.327 1 33.56 335 GLN B CA 1
ATOM 5419 C C . GLN B 1 335 ? -15.328 126.356 80.25 1 33.56 335 GLN B C 1
ATOM 5421 O O . GLN B 1 335 ? -15.717 125.626 81.163 1 33.56 335 GLN B O 1
ATOM 5426 N N . PRO B 1 336 ? -15.803 127.569 80.243 1 33.73 336 PRO B N 1
ATOM 5427 C CA . PRO B 1 336 ? -16.719 127.866 81.347 1 33.73 336 PRO B CA 1
ATOM 5428 C C . PRO B 1 336 ? -17.978 127.002 81.317 1 33.73 336 PRO B C 1
ATOM 5430 O O . PRO B 1 336 ? -18.685 126.9 82.323 1 33.73 336 PRO B O 1
ATOM 5433 N N . TRP B 1 337 ? -18.346 126.368 80.28 1 28.63 337 TRP B N 1
ATOM 5434 C CA . TRP B 1 337 ? -19.629 125.674 80.296 1 28.63 337 TRP B CA 1
ATOM 5435 C C . TRP B 1 337 ? -19.468 124.241 80.791 1 28.63 337 TRP B C 1
ATOM 5437 O O . TRP B 1 337 ? -20.444 123.491 80.871 1 28.63 337 TRP B O 1
ATOM 5447 N N . TRP B 1 338 ? -18.343 123.55 81.048 1 28.64 338 TRP B N 1
ATOM 5448 C CA . TRP B 1 338 ? -18.587 122.233 81.627 1 28.64 338 TRP B CA 1
ATOM 5449 C C . TRP B 1 338 ? -19.034 122.351 83.08 1 28.64 338 TRP B C 1
ATOM 5451 O O . TRP B 1 338 ? -19.368 121.349 83.717 1 28.64 338 TRP B O 1
ATOM 5461 N N . ARG B 1 339 ? -18.778 123.453 83.877 1 32.06 339 ARG B N 1
ATOM 5462 C CA . ARG B 1 339 ? -18.941 123.449 85.327 1 32.06 339 ARG B CA 1
ATOM 5463 C C . ARG B 1 339 ? -20.416 123.397 85.712 1 32.06 339 ARG B C 1
ATOM 5465 O O . ARG B 1 339 ? -20.761 123.531 86.888 1 32.06 339 ARG B O 1
ATOM 5472 N N . ARG B 1 340 ? -21.379 122.995 84.735 1 25.46 340 ARG B N 1
ATOM 5473 C CA . ARG B 1 340 ? -22.359 122.189 85.455 1 25.46 340 ARG B CA 1
ATOM 5474 C C . ARG B 1 340 ? -21.991 120.71 85.411 1 25.46 340 ARG B C 1
ATOM 5476 O O . ARG B 1 340 ? -21.486 120.221 84.398 1 25.46 340 ARG B O 1
#

Secondary structure (DSSP, 8-state):
-EEEEE-GGGG---S-----TTGGGHHHHHHHHHHH--SEEEEE--TT-HHHHHHHHHHHHTT---EEEEEE--SEETTTEE--THHHHHHHHHHHHHHTTTEEEEES-HHHHGGGS-TT-EEEEEE-S--SHHHHHHHHHHHGGGEEEEEEEEEE-TT--STT--HHHHHHHHTTTS-EEEE-STT-EEEEE-SSS--HHHHHHHHHHHHT--HHHHHHHHHHHHHHHHHHHHHHHHHHHHHHHHHHHHHHHHHHHHHHHHHHHHHHHHHHHHHHHHHHHHHHHHHHHHHHHHHHHHHHHHHHHHHHHHHHHHHHHHHHHHHHHHHHHHHHHHGGGGG-/-EEEEE-GGGG---S-----TTGGGHHHHHHHHHHH--SEEEEE--TT-HHHHHHHHHHHHTT---EEEEEE--SEETTTEE--THHHHHHHHHHHHHHTTTEEEEES-HHHHGGGS-TT-EEEEEE-S--SHHHHHHHHHHHGGGEEEEEEEEEE-TT--STT--HHHHHHHHTTTS-EEEE-STT-EEEEE-SSS--HHHHHHHHHHHHT--HHHHHHHHHHHHHHHHHHHHHHHHHHHHHHHHHHHHHHHHHHHHHHHHHHHHHHHHHHHHHHHHHHHHHHHHHHHHHHHHHHHHHHHHHHHHHHHHHHHHHHHHHHHHHHHHHHHHHHHHGGGGG-

InterPro domains:
  IPR029063 S-adenosyl-L-methionine-dependent methyltransferase superfamily [G3DSA:3.40.50.150] (24-188)
  IPR029063 S-adenosyl-L-methionine-dependent methyltransferase superfamily [SSF53335] (8-194)